Protein AF-0000000068874078 (afdb_homodimer)

Secondary structure (DSSP, 8-state):
-HHHHHHHHHHHHHHHHHHHHHHHHHHHHHHHHHHHHHHHHHHHHHHHTTSTTHHHHHHHTS-HHHHTT--HHHHHHHHHHEEEEEEE-TTGGGT--TT-EEEEEEE-S-SSB--SEEEEEEEEEE-TTS-EEEEE------BSSGGG-TTTTHHHHHHHHHHHHHHHTSPPPTTSTTHHHHHHHHHHH-GGG--GGGGGG---S---HHHHHHHHHHHHHHHHHHHTT-------GGGGGHHHHTTTT-S-TTHHHHHHHIIIIITTTHHHHHHHHHHHHHHHHHHHHHHHHHHHHHHHHHSSS--------/-HHHHHHHHHHHHHHHHHHHHHHHHHHHHHHHHHHHHHHHHHHHHHHHTTSTTHHHHHHHTS-HHHHTT--HHHHHHHHHHEEEEEEE-TTGGGT--TT-EEEEEEE-S-SSB--SEEEEEEEEEE-TTS-EEEEE------BSSGGG-TTTTHHHHHHHHHHHHHHHTSPPPTTSTTHHHHHHHHHHH-GGG--GGGGGG---S---HHHHHHHHHHHHHHHHHHHTT-------GGGGGHHHHHTTT-S-TTHHHHHHHIIIIITTTHHHHHHHHHHHHHHHHHHHHHHHHHHHHHHHHSSSS--------

InterPro domains:
  IPR002164 Nucleosome assembly protein [PF00956] (32-275)
  IPR002164 Nucleosome assembly protein [PTHR11875] (14-293)
  IPR037231 NAP-like superfamily [SSF143113] (13-296)

Structure (mmCIF, N/CA/C/O backbone):
data_AF-0000000068874078-model_v1
#
loop_
_entity.id
_entity.type
_entity.pdbx_description
1 polymer 'NAP family protein'
#
loop_
_atom_site.group_PDB
_atom_site.id
_atom_site.type_symbol
_atom_site.label_atom_id
_atom_site.label_alt_id
_atom_site.label_comp_id
_atom_site.label_asym_id
_atom_site.label_entity_id
_atom_site.label_seq_id
_atom_site.pdbx_PDB_ins_code
_atom_site.Cartn_x
_atom_site.Cartn_y
_atom_site.Cartn_z
_atom_site.occupancy
_atom_site.B_iso_or_equiv
_atom_site.auth_seq_id
_atom_site.auth_comp_id
_atom_site.auth_asym_id
_atom_site.auth_atom_id
_atom_site.pdbx_PDB_model_num
ATOM 1 N N . MET A 1 1 ? -37.719 -9.742 -9.195 1 37.34 1 MET A N 1
ATOM 2 C CA . MET A 1 1 ? -37.094 -8.438 -9.367 1 37.34 1 MET A CA 1
ATOM 3 C C . MET A 1 1 ? -36.969 -7.719 -8.031 1 37.34 1 MET A C 1
ATOM 5 O O . MET A 1 1 ? -35.875 -7.219 -7.703 1 37.34 1 MET A O 1
ATOM 9 N N . ALA A 1 2 ? -38.125 -7.551 -7.477 1 42.44 2 ALA A N 1
ATOM 10 C CA . ALA A 1 2 ? -38.156 -6.973 -6.137 1 42.44 2 ALA A CA 1
ATOM 11 C C . ALA A 1 2 ? -37.406 -7.855 -5.137 1 42.44 2 ALA A C 1
ATOM 13 O O . ALA A 1 2 ? -36.656 -7.355 -4.301 1 42.44 2 ALA A O 1
ATOM 14 N N . ASP A 1 3 ? -37.562 -9.078 -5.25 1 43.66 3 ASP A N 1
ATOM 15 C CA . ASP A 1 3 ? -36.906 -10.078 -4.387 1 43.66 3 ASP A CA 1
ATOM 16 C C . ASP A 1 3 ? -35.406 -10.086 -4.578 1 43.66 3 ASP A C 1
ATOM 18 O O . ASP A 1 3 ? -34.656 -10.273 -3.617 1 43.66 3 ASP A O 1
ATOM 22 N N . ASP A 1 4 ? -34.906 -9.852 -5.844 1 48.5 4 ASP A N 1
ATOM 23 C CA . ASP A 1 4 ? -33.5 -9.789 -6.156 1 48.5 4 ASP A CA 1
ATOM 24 C C . ASP A 1 4 ? -32.844 -8.562 -5.527 1 48.5 4 ASP A C 1
ATOM 26 O O . ASP A 1 4 ? -31.703 -8.633 -5.035 1 48.5 4 ASP A O 1
ATOM 30 N N . LYS A 1 5 ? -33.594 -7.531 -5.508 1 49.28 5 LYS A N 1
ATOM 31 C CA . LYS A 1 5 ? -33.125 -6.289 -4.902 1 49.28 5 LYS A CA 1
ATOM 32 C C . LYS A 1 5 ? -33.031 -6.422 -3.387 1 49.28 5 LYS A C 1
ATOM 34 O O . LYS A 1 5 ? -32.094 -5.895 -2.771 1 49.28 5 LYS A O 1
ATOM 39 N N . MET A 1 6 ? -34.094 -7.043 -2.91 1 50.94 6 MET A N 1
ATOM 40 C CA . MET A 1 6 ? -34.094 -7.234 -1.463 1 50.94 6 MET A CA 1
ATOM 41 C C . MET A 1 6 ? -32.938 -8.148 -1.026 1 50.94 6 MET A C 1
ATOM 43 O O . MET A 1 6 ? -32.281 -7.891 -0.016 1 50.94 6 MET A O 1
ATOM 47 N N . GLU A 1 7 ? -32.719 -9.258 -1.769 1 53.5 7 GLU A N 1
ATOM 48 C CA . GLU A 1 7 ? -31.641 -10.188 -1.462 1 53.5 7 GLU A CA 1
ATOM 49 C C . GLU A 1 7 ? -30.281 -9.516 -1.624 1 53.5 7 GLU A C 1
ATOM 51 O O . GLU A 1 7 ? -29.375 -9.742 -0.816 1 53.5 7 GLU A O 1
ATOM 56 N N . PHE A 1 8 ? -30.297 -8.672 -2.531 1 60.31 8 PHE A N 1
ATOM 57 C CA . PHE A 1 8 ? -29.078 -7.918 -2.742 1 60.31 8 PHE A CA 1
ATOM 58 C C . PHE A 1 8 ? -28.844 -6.918 -1.614 1 60.31 8 PHE A C 1
ATOM 60 O O . PHE A 1 8 ? -27.719 -6.723 -1.171 1 60.31 8 PHE A O 1
ATOM 67 N N . SER A 1 9 ? -29.953 -6.449 -1.131 1 62.31 9 SER A N 1
ATOM 68 C CA . SER A 1 9 ? -29.859 -5.484 -0.041 1 62.31 9 SER A CA 1
ATOM 69 C C . SER A 1 9 ? -29.328 -6.141 1.23 1 62.31 9 SER A C 1
ATOM 71 O O . SER A 1 9 ? -28.484 -5.57 1.922 1 62.31 9 SER A O 1
ATOM 73 N N . VAL A 1 10 ? -29.828 -7.367 1.482 1 60 10 VAL A N 1
ATOM 74 C CA . VAL A 1 10 ? -29.406 -8.109 2.672 1 60 10 VAL A CA 1
ATOM 75 C C . VAL A 1 10 ? -27.938 -8.469 2.568 1 60 10 VAL A C 1
ATOM 77 O O . VAL A 1 10 ? -27.188 -8.328 3.535 1 60 10 VAL A O 1
ATOM 80 N N . SER A 1 11 ? -27.562 -8.773 1.418 1 76.31 11 SER A N 1
ATOM 81 C CA . SER A 1 11 ? -26.172 -9.141 1.201 1 76.31 11 SER A CA 1
ATOM 82 C C . SER A 1 11 ? -25.25 -7.934 1.35 1 76.31 11 SER A C 1
ATOM 84 O O . SER A 1 11 ? -24.172 -8.039 1.923 1 76.31 11 SER A O 1
ATOM 86 N N . TYR A 1 12 ? -25.844 -6.824 1.118 1 79.69 12 TYR A N 1
ATOM 87 C CA . TYR A 1 12 ? -25.031 -5.613 1.201 1 79.69 12 TYR A CA 1
ATOM 88 C C . TYR A 1 12 ? -24.797 -5.211 2.652 1 79.69 12 TYR A C 1
ATOM 90 O O . TYR A 1 12 ? -23.688 -4.828 3.027 1 79.69 12 TYR A O 1
ATOM 98 N N . SER A 1 13 ? -25.828 -5.398 3.404 1 81.75 13 SER A N 1
ATOM 99 C CA . SER A 1 13 ? -25.703 -5.07 4.82 1 81.75 13 SER A CA 1
ATOM 100 C C . SER A 1 13 ? -24.703 -5.988 5.516 1 81.75 13 SER A C 1
ATOM 102 O O . SER A 1 13 ? -23.938 -5.543 6.363 1 81.75 13 SER A O 1
ATOM 104 N N . LYS A 1 14 ? -24.766 -7.227 5.141 1 86.12 14 LYS A N 1
ATOM 105 C CA . LYS A 1 14 ? -23.828 -8.188 5.707 1 86.12 14 LYS A CA 1
ATOM 106 C C . LYS A 1 14 ? -22.391 -7.863 5.297 1 86.12 14 LYS A C 1
ATOM 108 O O . LYS A 1 14 ? -21.469 -7.992 6.102 1 86.12 14 LYS A O 1
ATOM 113 N N . LEU A 1 15 ? -22.25 -7.422 4.086 1 90.19 15 LEU A N 1
ATOM 114 C CA . LEU A 1 15 ? -20.938 -7.066 3.582 1 90.19 15 LEU A CA 1
ATOM 115 C C . LEU A 1 15 ? -20.391 -5.832 4.297 1 90.19 15 LEU A C 1
ATOM 117 O O . LEU A 1 15 ? -19.203 -5.754 4.598 1 90.19 15 LEU A O 1
ATOM 121 N N . GLN A 1 16 ? -21.234 -4.918 4.586 1 86.38 16 GLN A N 1
ATOM 122 C CA . GLN A 1 16 ? -20.812 -3.717 5.305 1 86.38 16 GLN A CA 1
ATOM 123 C C . GLN A 1 16 ? -20.344 -4.059 6.715 1 86.38 16 GLN A C 1
ATOM 125 O O . GLN A 1 16 ? -19.359 -3.494 7.195 1 86.38 16 GLN A O 1
ATOM 130 N N . GLU A 1 17 ? -21.094 -4.941 7.297 1 89.38 17 GLU A N 1
ATOM 131 C CA . GLU A 1 17 ? -20.703 -5.371 8.633 1 89.38 17 GLU A CA 1
ATOM 132 C C . GLU A 1 17 ? -19.344 -6.062 8.617 1 89.38 17 GLU A C 1
ATOM 134 O O . GLU A 1 17 ? -18.516 -5.828 9.492 1 89.38 17 GLU A O 1
ATOM 139 N N . LEU A 1 18 ? -19.188 -6.941 7.68 1 93.69 18 LEU A N 1
ATOM 140 C CA . LEU A 1 18 ? -17.906 -7.625 7.535 1 93.69 18 LEU A CA 1
ATOM 141 C C . LEU A 1 18 ? -16.781 -6.629 7.273 1 93.69 18 LEU A C 1
ATOM 143 O O . LEU A 1 18 ? -15.68 -6.77 7.812 1 93.69 18 LEU A O 1
ATOM 147 N N . GLU A 1 19 ? -17.078 -5.617 6.445 1 93.56 19 GLU A N 1
ATOM 148 C CA . GLU A 1 19 ? -16.094 -4.578 6.164 1 93.56 19 GLU A CA 1
ATOM 149 C C . GLU A 1 19 ? -15.695 -3.84 7.438 1 93.56 19 GLU A C 1
ATOM 151 O O . GLU A 1 19 ? -14.516 -3.533 7.645 1 93.56 19 GLU A O 1
ATOM 156 N N . ASP A 1 20 ? -16.641 -3.584 8.266 1 93 20 ASP A N 1
ATOM 157 C CA . ASP A 1 20 ? -16.359 -2.947 9.555 1 93 20 ASP A CA 1
ATOM 158 C C . ASP A 1 20 ? -15.438 -3.816 10.406 1 93 20 ASP A C 1
ATOM 160 O O . ASP A 1 20 ? -14.516 -3.307 11.047 1 93 20 ASP A O 1
ATOM 164 N N . ASP A 1 21 ? -15.719 -5.094 10.453 1 96.19 21 ASP A N 1
ATOM 165 C CA . ASP A 1 21 ? -14.891 -6.012 11.227 1 96.19 21 ASP A CA 1
ATOM 166 C C . ASP A 1 21 ? -13.469 -6.066 10.68 1 96.19 21 ASP A C 1
ATOM 168 O O . ASP A 1 21 ? -12.5 -6.125 11.445 1 96.19 21 ASP A O 1
ATOM 172 N N . PHE A 1 22 ? -13.32 -6.059 9.359 1 97.12 22 PHE A N 1
ATOM 173 C CA . PHE A 1 22 ? -12 -6.027 8.75 1 97.12 22 PHE A CA 1
ATOM 174 C C . PHE A 1 22 ? -11.273 -4.734 9.094 1 97.12 22 PHE A C 1
ATOM 176 O O . PHE A 1 22 ? -10.055 -4.738 9.32 1 97.12 22 PHE A O 1
ATOM 183 N N . GLU A 1 23 ? -11.977 -3.654 9.102 1 95.38 23 GLU A N 1
ATOM 184 C CA . GLU A 1 23 ? -11.375 -2.379 9.484 1 95.38 23 GLU A CA 1
ATOM 185 C C . GLU A 1 23 ? -10.867 -2.422 10.922 1 95.38 23 GLU A C 1
ATOM 187 O O . GLU A 1 23 ? -9.805 -1.867 11.227 1 95.38 23 GLU A O 1
ATOM 192 N N . ASP A 1 24 ? -11.633 -3.092 11.805 1 96.5 24 ASP A N 1
ATOM 193 C CA . ASP A 1 24 ? -11.188 -3.258 13.188 1 96.5 24 ASP A CA 1
ATOM 194 C C . ASP A 1 24 ? -9.859 -4.02 13.242 1 96.5 24 ASP A C 1
ATOM 196 O O . ASP A 1 24 ? -8.992 -3.697 14.055 1 96.5 24 ASP A O 1
ATOM 200 N N . VAL A 1 25 ? -9.742 -5.031 12.422 1 97.75 25 VAL A N 1
ATOM 201 C CA . VAL A 1 25 ? -8.492 -5.793 12.352 1 97.75 25 VAL A CA 1
ATOM 202 C C . VAL A 1 25 ? -7.355 -4.883 11.898 1 97.75 25 VAL A C 1
ATOM 204 O O . VAL A 1 25 ? -6.262 -4.922 12.461 1 97.75 25 VAL A O 1
ATOM 207 N N . GLU A 1 26 ? -7.617 -4.035 10.859 1 97 26 GLU A N 1
ATOM 208 C CA . GLU A 1 26 ? -6.598 -3.115 10.359 1 97 26 GLU A CA 1
ATOM 209 C C . GLU A 1 26 ? -6.152 -2.145 11.453 1 97 26 GLU A C 1
ATOM 211 O O . GLU A 1 26 ? -4.961 -1.843 11.57 1 97 26 GLU A O 1
ATOM 216 N N . VAL A 1 27 ? -7.082 -1.644 12.203 1 97.12 27 VAL A N 1
ATOM 217 C CA . VAL A 1 27 ? -6.781 -0.723 13.297 1 97.12 27 VAL A CA 1
ATOM 218 C C . VAL A 1 27 ? -5.934 -1.432 14.352 1 97.12 27 VAL A C 1
ATOM 220 O O . VAL A 1 27 ? -4.949 -0.875 14.844 1 97.12 27 VAL A O 1
ATOM 223 N N . GLU A 1 28 ? -6.281 -2.643 14.664 1 97.81 28 GLU A N 1
ATOM 224 C CA . GLU A 1 28 ? -5.508 -3.43 15.617 1 97.81 28 GLU A CA 1
ATOM 225 C C . GLU A 1 28 ? -4.094 -3.688 15.102 1 97.81 28 GLU A C 1
ATOM 227 O O . GLU A 1 28 ? -3.131 -3.643 15.875 1 97.81 28 GLU A O 1
ATOM 232 N N . LEU A 1 29 ? -3.938 -3.945 13.844 1 97.69 29 LEU A N 1
ATOM 233 C CA . LEU A 1 29 ? -2.623 -4.176 13.258 1 97.69 29 LEU A CA 1
ATOM 234 C C . LEU A 1 29 ? -1.766 -2.918 13.328 1 97.69 29 LEU A C 1
ATOM 236 O O . LEU A 1 29 ? -0.55 -3 13.523 1 97.69 29 LEU A O 1
ATOM 240 N N . LEU A 1 30 ? -2.408 -1.766 13.18 1 97.31 30 LEU A N 1
ATOM 241 C CA . LEU A 1 30 ? -1.679 -0.509 13.32 1 97.31 30 LEU A CA 1
ATOM 242 C C . LEU A 1 30 ? -1.15 -0.338 14.734 1 97.31 30 LEU A C 1
ATOM 244 O O . LEU A 1 30 ? -0.022 0.119 14.93 1 97.31 30 LEU A O 1
ATOM 248 N N . ARG A 1 31 ? -1.946 -0.726 15.695 1 97.75 31 ARG A N 1
ATOM 249 C CA . ARG A 1 31 ? -1.532 -0.678 17.094 1 97.75 31 ARG A CA 1
ATOM 250 C C . ARG A 1 31 ? -0.348 -1.605 17.344 1 97.75 31 ARG A C 1
ATOM 252 O O . ARG A 1 31 ? 0.619 -1.221 18 1 97.75 31 ARG A O 1
ATOM 259 N N . GLN A 1 32 ? -0.415 -2.775 16.797 1 97.62 32 GLN A N 1
ATOM 260 C CA . GLN A 1 32 ? 0.657 -3.75 16.969 1 97.62 32 GLN A CA 1
ATOM 261 C C . GLN A 1 32 ? 1.933 -3.293 16.266 1 97.62 32 GLN A C 1
ATOM 263 O O . GLN A 1 32 ? 3.033 -3.461 16.797 1 97.62 32 GLN A O 1
ATOM 268 N N . GLN A 1 33 ? 1.782 -2.736 15.094 1 98 33 GLN A N 1
ATOM 269 C CA . GLN A 1 33 ? 2.938 -2.23 14.359 1 98 33 GLN A CA 1
ATOM 270 C C . GLN A 1 33 ? 3.66 -1.146 15.156 1 98 33 GLN A C 1
ATOM 272 O O . GLN A 1 33 ? 4.891 -1.145 15.234 1 98 33 GLN A O 1
ATOM 277 N N . ALA A 1 34 ? 2.848 -0.24 15.672 1 97.19 34 ALA A N 1
ATOM 278 C CA . ALA A 1 34 ? 3.426 0.839 16.469 1 97.19 34 ALA A CA 1
ATOM 279 C C . ALA A 1 34 ? 4.203 0.285 17.656 1 97.19 34 ALA A C 1
ATOM 281 O O . ALA A 1 34 ? 5.316 0.734 17.938 1 97.19 34 ALA A O 1
ATOM 282 N N . LYS A 1 35 ? 3.674 -0.681 18.266 1 97.06 35 LYS A N 1
ATOM 283 C CA . LYS A 1 35 ? 4.297 -1.284 19.438 1 97.06 35 LYS A CA 1
ATOM 284 C C . LYS A 1 35 ? 5.562 -2.049 19.062 1 97.06 35 LYS A C 1
ATOM 286 O O . LYS A 1 35 ? 6.617 -1.856 19.672 1 97.06 35 LYS A O 1
ATOM 291 N N . LEU A 1 36 ? 5.496 -2.869 18.031 1 97.75 36 LEU A N 1
ATOM 292 C CA . LEU A 1 36 ? 6.598 -3.738 17.625 1 97.75 36 LEU A CA 1
ATOM 293 C C . LEU A 1 36 ? 7.746 -2.922 17.031 1 97.75 36 LEU A C 1
ATOM 295 O O . LEU A 1 36 ? 8.898 -3.348 17.078 1 97.75 36 LEU A O 1
ATOM 299 N N . SER A 1 37 ? 7.461 -1.705 16.531 1 98 37 SER A N 1
ATOM 300 C CA . SER A 1 37 ? 8.477 -0.94 15.805 1 98 37 SER A CA 1
ATOM 301 C C . SER A 1 37 ? 9.031 0.187 16.672 1 98 37 SER A C 1
ATOM 303 O O . SER A 1 37 ? 9.969 0.88 16.266 1 98 37 SER A O 1
ATOM 305 N N . ALA A 1 38 ? 8.508 0.405 17.859 1 97.06 38 ALA A N 1
ATOM 306 C CA . ALA A 1 38 ? 8.828 1.564 18.688 1 97.06 38 ALA A CA 1
ATOM 307 C C . ALA A 1 38 ? 10.328 1.674 18.922 1 97.06 38 ALA A C 1
ATOM 309 O O . ALA A 1 38 ? 10.93 2.717 18.641 1 97.06 38 ALA A O 1
ATOM 310 N N . LYS A 1 39 ? 10.969 0.623 19.375 1 97.69 39 LYS A N 1
ATOM 311 C CA . LYS A 1 39 ? 12.398 0.64 19.672 1 97.69 39 LYS A CA 1
ATOM 312 C C . LYS A 1 39 ? 13.219 0.762 18.391 1 97.69 39 LYS A C 1
ATOM 314 O O . LYS A 1 39 ? 14.297 1.37 18.391 1 97.69 39 LYS A O 1
ATOM 319 N N . LEU A 1 40 ? 12.75 0.164 17.297 1 97.81 40 LEU A N 1
ATOM 320 C CA . LEU A 1 40 ? 13.445 0.233 16.016 1 97.81 40 LEU A CA 1
ATOM 321 C C . LEU A 1 40 ? 13.453 1.659 15.484 1 97.81 40 LEU A C 1
ATOM 323 O O . LEU A 1 40 ? 14.453 2.107 14.914 1 97.81 40 LEU A O 1
ATOM 327 N N . TYR A 1 41 ? 12.336 2.373 15.648 1 97.5 41 TYR A N 1
ATOM 328 C CA . TYR A 1 41 ? 12.273 3.756 15.195 1 97.5 41 TYR A CA 1
ATOM 329 C C . TYR A 1 41 ? 13.242 4.633 15.984 1 97.5 41 TYR A C 1
ATOM 331 O O . TYR A 1 41 ? 13.828 5.57 15.43 1 97.5 41 TYR A O 1
ATOM 339 N N . GLU A 1 42 ? 13.414 4.355 17.281 1 96.69 42 GLU A N 1
ATOM 340 C CA . GLU A 1 42 ? 14.398 5.07 18.078 1 96.69 42 GLU A CA 1
ATOM 341 C C . GLU A 1 42 ? 15.812 4.836 17.547 1 96.69 42 GLU A C 1
ATOM 343 O O . GLU A 1 42 ? 16.594 5.781 17.406 1 96.69 42 GLU A O 1
ATOM 348 N N . LYS A 1 43 ? 16.125 3.602 17.25 1 95.38 43 LYS A N 1
ATOM 349 C CA . LYS A 1 43 ? 17.438 3.258 16.703 1 95.38 43 LYS A CA 1
ATOM 350 C C . LYS A 1 43 ? 17.641 3.908 15.336 1 95.38 43 LYS A C 1
ATOM 352 O O . LYS A 1 43 ? 18.734 4.387 15.023 1 95.38 43 LYS A O 1
ATOM 357 N N . ARG A 1 44 ? 16.594 3.889 14.547 1 96.81 44 ARG A N 1
ATOM 358 C CA . ARG A 1 44 ? 16.672 4.496 13.227 1 96.81 44 ARG A CA 1
ATOM 359 C C . ARG A 1 44 ? 17 5.984 13.32 1 96.81 44 ARG A C 1
ATOM 361 O O . ARG A 1 44 ? 17.859 6.484 12.602 1 96.81 44 ARG A O 1
ATOM 368 N N . ALA A 1 45 ? 16.281 6.641 14.188 1 94.88 45 ALA A N 1
ATOM 369 C CA . ALA A 1 45 ? 16.484 8.078 14.359 1 94.88 45 ALA A CA 1
ATOM 370 C C . ALA A 1 45 ? 17.938 8.375 14.719 1 94.88 45 ALA A C 1
ATOM 372 O O . ALA A 1 45 ? 18.547 9.312 14.18 1 94.88 45 ALA A O 1
ATOM 373 N N . ALA A 1 46 ? 18.5 7.598 15.586 1 93.31 46 ALA A N 1
ATOM 374 C CA . ALA A 1 46 ? 19.891 7.781 16 1 93.31 46 ALA A CA 1
ATOM 375 C C . ALA A 1 46 ? 20.859 7.516 14.844 1 93.31 46 ALA A C 1
ATOM 377 O O . ALA A 1 46 ? 21.828 8.25 14.664 1 93.31 46 ALA A O 1
ATOM 378 N N . THR A 1 47 ? 20.594 6.516 14.047 1 92.69 47 THR A N 1
ATOM 379 C CA . THR A 1 47 ? 21.453 6.113 12.945 1 92.69 47 THR A CA 1
ATOM 380 C C . THR A 1 47 ? 21.422 7.137 11.82 1 92.69 47 THR A C 1
ATOM 382 O O . THR A 1 47 ? 22.453 7.492 11.258 1 92.69 47 THR A O 1
ATOM 385 N N . ILE A 1 48 ? 20.266 7.633 11.508 1 93.62 48 ILE A N 1
ATOM 386 C CA . ILE A 1 48 ? 20.125 8.469 10.32 1 93.62 48 ILE A CA 1
ATOM 387 C C . ILE A 1 48 ? 20.594 9.891 10.641 1 93.62 48 ILE A C 1
ATOM 389 O O . ILE A 1 48 ? 20.812 10.695 9.734 1 93.62 48 ILE A O 1
ATOM 393 N N . ALA A 1 49 ? 20.656 10.234 11.875 1 88.25 49 ALA A N 1
ATOM 394 C CA . ALA A 1 49 ? 21.141 11.555 12.289 1 88.25 49 ALA A CA 1
ATOM 395 C C . ALA A 1 49 ? 22.531 11.836 11.734 1 88.25 49 ALA A C 1
ATOM 397 O O . ALA A 1 49 ? 22.891 12.992 11.484 1 88.25 49 ALA A O 1
ATOM 398 N N . ASP A 1 50 ? 23.219 10.82 11.422 1 85 50 ASP A N 1
ATOM 399 C CA . ASP A 1 50 ? 24.609 10.953 10.961 1 85 50 ASP A CA 1
ATOM 400 C C . ASP A 1 50 ? 24.688 10.852 9.445 1 85 50 ASP A C 1
ATOM 402 O O . ASP A 1 50 ? 25.781 10.867 8.875 1 85 50 ASP A O 1
ATOM 406 N N . ILE A 1 51 ? 23.578 10.695 8.828 1 90 51 ILE A N 1
ATOM 407 C CA . ILE A 1 51 ? 23.578 10.508 7.379 1 90 51 ILE A CA 1
ATOM 408 C C . ILE A 1 51 ? 23.062 11.781 6.703 1 90 51 ILE A C 1
ATOM 410 O O . ILE A 1 51 ? 21.859 12.078 6.754 1 90 51 ILE A O 1
ATOM 414 N N . PRO A 1 52 ? 24 12.398 6.07 1 88.31 52 PRO A N 1
ATOM 415 C CA . PRO A 1 52 ? 23.562 13.609 5.383 1 88.31 52 PRO A CA 1
ATOM 416 C C . PRO A 1 52 ? 22.547 13.336 4.285 1 88.31 52 PRO A C 1
ATOM 418 O O . PRO A 1 52 ? 22.625 12.305 3.611 1 88.31 52 PRO A O 1
ATOM 421 N N . ASN A 1 53 ? 21.578 14.156 4.09 1 90.44 53 ASN A N 1
ATOM 422 C CA . ASN A 1 53 ? 20.578 14.148 3.029 1 90.44 53 ASN A CA 1
ATOM 423 C C . ASN A 1 53 ? 19.781 12.844 3.023 1 90.44 53 ASN A C 1
ATOM 425 O O . ASN A 1 53 ? 19.375 12.367 1.964 1 90.44 53 ASN A O 1
ATOM 429 N N . PHE A 1 54 ? 19.609 12.195 4.133 1 94.5 54 PHE A N 1
ATOM 430 C CA . PHE A 1 54 ? 18.844 10.961 4.227 1 94.5 54 PHE A CA 1
ATOM 431 C C . PHE A 1 54 ? 17.422 11.172 3.725 1 94.5 54 PHE A C 1
ATOM 433 O O . PHE A 1 54 ? 16.969 10.492 2.799 1 94.5 54 PHE A O 1
ATOM 440 N N . TRP A 1 55 ? 16.734 12.109 4.227 1 95.88 55 TRP A N 1
ATOM 441 C CA . TRP A 1 55 ? 15.305 12.266 3.986 1 95.88 55 TRP A CA 1
ATOM 442 C C . TRP A 1 55 ? 15.047 12.797 2.58 1 95.88 55 TRP A C 1
ATOM 444 O O . TRP A 1 55 ? 14.109 12.352 1.91 1 95.88 55 TRP A O 1
ATOM 454 N N . PRO A 1 56 ? 15.867 13.734 2.1 1 93.75 56 PRO A N 1
ATOM 455 C CA . PRO A 1 56 ? 15.688 14.117 0.698 1 93.75 56 PRO A CA 1
ATOM 456 C C . PRO A 1 56 ? 15.781 12.938 -0.259 1 93.75 56 PRO A C 1
ATOM 458 O O . PRO A 1 56 ? 14.992 12.828 -1.196 1 93.75 56 PRO A O 1
ATOM 461 N N . LEU A 1 57 ? 16.688 12.047 -0.005 1 92.81 57 LEU A N 1
ATOM 462 C CA . LEU A 1 57 ? 16.859 10.875 -0.853 1 92.81 57 LEU A CA 1
ATOM 463 C C . LEU A 1 57 ? 15.656 9.938 -0.726 1 92.81 57 LEU A C 1
ATOM 465 O O . LEU A 1 57 ? 15.211 9.352 -1.716 1 92.81 57 LEU A O 1
ATOM 469 N N . VAL A 1 58 ? 15.164 9.852 0.462 1 94.75 58 VAL A N 1
ATOM 470 C CA . VAL A 1 58 ? 13.969 9.047 0.696 1 94.75 58 VAL A CA 1
ATOM 471 C C . VAL A 1 58 ? 12.797 9.625 -0.096 1 94.75 58 VAL A C 1
ATOM 473 O O . VAL A 1 58 ? 12.102 8.891 -0.801 1 94.75 58 VAL A O 1
ATOM 476 N N . LEU A 1 59 ? 12.594 10.898 -0.063 1 92.56 59 LEU A N 1
ATOM 477 C CA . LEU A 1 59 ? 11.469 11.547 -0.718 1 92.56 59 LEU A CA 1
ATOM 478 C C . LEU A 1 59 ? 11.586 11.445 -2.234 1 92.56 59 LEU A C 1
ATOM 480 O O . LEU A 1 59 ? 10.578 11.352 -2.936 1 92.56 59 LEU A O 1
ATOM 484 N N . GLU A 1 60 ? 12.797 11.438 -2.66 1 89.62 60 GLU A N 1
ATOM 485 C CA . GLU A 1 60 ? 13.023 11.32 -4.098 1 89.62 60 GLU A CA 1
ATOM 486 C C . GLU A 1 60 ? 12.578 9.953 -4.613 1 89.62 60 GLU A C 1
ATOM 488 O O . GLU A 1 60 ? 12.203 9.812 -5.777 1 89.62 60 GLU A O 1
ATOM 493 N N . GLN A 1 61 ? 12.641 8.961 -3.736 1 89.5 61 GLN A N 1
ATOM 494 C CA . GLN A 1 61 ? 12.281 7.602 -4.121 1 89.5 61 GLN A CA 1
ATOM 495 C C . GLN A 1 61 ? 10.828 7.297 -3.756 1 89.5 61 GLN A C 1
ATOM 497 O O . GLN A 1 61 ? 10.344 6.188 -3.99 1 89.5 61 GLN A O 1
ATOM 502 N N . SER A 1 62 ? 10.25 8.297 -3.248 1 85.12 62 SER A N 1
ATOM 503 C CA . SER A 1 62 ? 8.883 8.094 -2.781 1 85.12 62 SER A CA 1
ATOM 504 C C . SER A 1 62 ? 7.945 7.758 -3.938 1 85.12 62 SER A C 1
ATOM 506 O O . SER A 1 62 ? 8.195 8.148 -5.078 1 85.12 62 SER A O 1
ATOM 508 N N . PRO A 1 63 ? 6.824 7.07 -3.652 1 84.31 63 PRO A N 1
ATOM 509 C CA . PRO A 1 63 ? 5.859 6.703 -4.691 1 84.31 63 PRO A CA 1
ATOM 510 C C . PRO A 1 63 ? 5.285 7.914 -5.422 1 84.31 63 PRO A C 1
ATOM 512 O O . PRO A 1 63 ? 5.316 9.031 -4.895 1 84.31 63 PRO A O 1
ATOM 515 N N . PRO A 1 64 ? 4.754 7.66 -6.559 1 83.75 64 PRO A N 1
ATOM 516 C CA . PRO A 1 64 ? 4.188 8.742 -7.371 1 83.75 64 PRO A CA 1
ATOM 517 C C . PRO A 1 64 ? 3.072 9.5 -6.648 1 83.75 64 PRO A C 1
ATOM 519 O O . PRO A 1 64 ? 2.865 10.688 -6.902 1 83.75 64 PRO A O 1
ATOM 522 N N . ASP A 1 65 ? 2.453 8.812 -5.797 1 83 65 ASP A N 1
ATOM 523 C CA . ASP A 1 65 ? 1.347 9.414 -5.055 1 83 65 ASP A CA 1
ATOM 524 C C . ASP A 1 65 ? 1.826 10.578 -4.195 1 83 65 ASP A C 1
ATOM 526 O O . ASP A 1 65 ? 1.033 11.445 -3.818 1 83 65 ASP A O 1
ATOM 530 N N . ILE A 1 66 ? 3.043 10.648 -3.861 1 87.81 66 ILE A N 1
ATOM 531 C CA . ILE A 1 66 ? 3.611 11.742 -3.082 1 87.81 66 ILE A CA 1
ATOM 532 C C . ILE A 1 66 ? 4.234 12.773 -4.02 1 87.81 66 ILE A C 1
ATOM 534 O O . ILE A 1 66 ? 4.039 13.977 -3.844 1 87.81 66 ILE A O 1
ATOM 538 N N . ASP A 1 67 ? 4.82 12.242 -5.023 1 86.62 67 ASP A N 1
ATOM 539 C CA . ASP A 1 67 ? 5.559 13.086 -5.961 1 86.62 67 ASP A CA 1
ATOM 540 C C . ASP A 1 67 ? 4.621 14.039 -6.699 1 86.62 67 ASP A C 1
ATOM 542 O O . ASP A 1 67 ? 5.02 15.148 -7.062 1 86.62 67 ASP A O 1
ATOM 546 N N . GLU A 1 68 ? 3.447 13.641 -6.875 1 88.88 68 GLU A N 1
ATOM 547 C CA . GLU A 1 68 ? 2.486 14.43 -7.641 1 88.88 68 GLU A CA 1
ATOM 548 C C . GLU A 1 68 ? 2.158 15.742 -6.926 1 88.88 68 GLU A C 1
ATOM 550 O O . GLU A 1 68 ? 1.689 16.703 -7.555 1 88.88 68 GLU A O 1
ATOM 555 N N . TYR A 1 69 ? 2.486 15.828 -5.684 1 91.56 69 TYR A N 1
ATOM 556 C CA . TYR A 1 69 ? 2.146 17 -4.887 1 91.56 69 TYR A CA 1
ATOM 557 C C . TYR A 1 69 ? 3.316 17.984 -4.824 1 91.56 69 TYR A C 1
ATOM 559 O O . TYR A 1 69 ? 3.178 19.094 -4.32 1 91.56 69 TYR A O 1
ATOM 567 N N . ILE A 1 70 ? 4.43 17.594 -5.332 1 93.25 70 ILE A N 1
ATOM 568 C CA . ILE A 1 70 ? 5.652 18.359 -5.105 1 93.25 70 ILE A CA 1
ATOM 569 C C . ILE A 1 70 ? 5.996 19.156 -6.363 1 93.25 70 ILE A C 1
ATOM 571 O O . ILE A 1 70 ? 6.367 18.594 -7.387 1 93.25 70 ILE A O 1
ATOM 575 N N . GLN A 1 71 ? 5.918 20.453 -6.246 1 92.56 71 GLN A N 1
ATOM 576 C CA . GLN A 1 71 ? 6.348 21.359 -7.316 1 92.56 71 GLN A CA 1
ATOM 577 C C . GLN A 1 71 ? 7.867 21.484 -7.348 1 92.56 71 GLN A C 1
ATOM 579 O O . GLN A 1 71 ? 8.539 21.188 -6.359 1 92.56 71 GLN A O 1
ATOM 584 N N . PRO A 1 72 ? 8.391 21.938 -8.461 1 91.81 72 PRO A N 1
ATOM 585 C CA . PRO A 1 72 ? 9.844 22.078 -8.57 1 91.81 72 PRO A CA 1
ATOM 586 C C . PRO A 1 72 ? 10.438 22.984 -7.484 1 91.81 72 PRO A C 1
ATOM 588 O O . PRO A 1 72 ? 11.5 22.672 -6.941 1 91.81 72 PRO A O 1
ATOM 591 N N . THR A 1 73 ? 9.789 24.031 -7.18 1 91.62 73 THR A N 1
ATOM 592 C CA . THR A 1 73 ? 10.281 24.938 -6.148 1 91.62 73 THR A CA 1
ATOM 593 C C . THR A 1 73 ? 10.25 24.266 -4.777 1 91.62 73 THR A C 1
ATOM 595 O O . THR A 1 73 ? 11.133 24.5 -3.949 1 91.62 73 THR A O 1
ATOM 598 N N . ASP A 1 74 ? 9.211 23.453 -4.527 1 95.25 74 ASP A N 1
ATOM 599 C CA . ASP A 1 74 ? 9.141 22.688 -3.283 1 95.25 74 ASP A CA 1
ATOM 600 C C . ASP A 1 74 ? 10.305 21.719 -3.17 1 95.25 74 ASP A C 1
ATOM 602 O O . ASP A 1 74 ? 10.875 21.547 -2.09 1 95.25 74 ASP A O 1
ATOM 606 N N . SER A 1 75 ? 10.555 21.109 -4.352 1 91.94 75 SER A N 1
ATOM 607 C CA . SER A 1 75 ? 11.633 20.125 -4.406 1 91.94 75 SER A CA 1
ATOM 608 C C . SER A 1 75 ? 12.969 20.734 -3.986 1 91.94 75 SER A C 1
ATOM 610 O O . SER A 1 75 ? 13.766 20.094 -3.299 1 91.94 75 SER A O 1
ATOM 612 N N . ALA A 1 76 ? 13.234 21.969 -4.352 1 92.56 76 ALA A N 1
ATOM 613 C CA . ALA A 1 76 ? 14.469 22.656 -3.984 1 92.56 76 ALA A CA 1
ATOM 614 C C . ALA A 1 76 ? 14.586 22.797 -2.471 1 92.56 76 ALA A C 1
ATOM 616 O O . ALA A 1 76 ? 15.664 22.594 -1.905 1 92.56 76 ALA A O 1
ATOM 617 N N . VAL A 1 77 ? 13.5 23.109 -1.832 1 95.62 77 VAL A N 1
ATOM 618 C CA . VAL A 1 77 ? 13.5 23.25 -0.38 1 95.62 77 VAL A CA 1
ATOM 619 C C . VAL A 1 77 ? 13.656 21.875 0.274 1 95.62 77 VAL A C 1
ATOM 621 O O . VAL A 1 77 ? 14.5 21.703 1.159 1 95.62 77 VAL A O 1
ATOM 624 N N . LEU A 1 78 ? 12.898 20.906 -0.199 1 95.06 78 LEU A N 1
ATOM 625 C CA . LEU A 1 78 ? 12.891 19.578 0.394 1 95.06 78 LEU A CA 1
ATOM 626 C C . LEU A 1 78 ? 14.227 18.875 0.181 1 95.06 78 LEU A C 1
ATOM 628 O O . LEU A 1 78 ? 14.766 18.25 1.102 1 95.06 78 LEU A O 1
ATOM 632 N N . LEU A 1 79 ? 14.836 19.016 -0.948 1 92.69 79 LEU A N 1
ATOM 633 C CA . LEU A 1 79 ? 16.078 18.344 -1.287 1 92.69 79 LEU A CA 1
ATOM 634 C C . LEU A 1 79 ? 17.25 18.953 -0.521 1 92.69 79 LEU A C 1
ATOM 636 O O . LEU A 1 79 ? 18.172 18.234 -0.122 1 92.69 79 LEU A O 1
ATOM 640 N N . ASN A 1 80 ? 17.141 20.25 -0.23 1 94.38 80 ASN A N 1
ATOM 641 C CA . ASN A 1 80 ? 18.312 20.922 0.304 1 94.38 80 ASN A CA 1
ATOM 642 C C . ASN A 1 80 ? 18.172 21.188 1.803 1 94.38 80 ASN A C 1
ATOM 644 O O . ASN A 1 80 ? 19.188 21.359 2.498 1 94.38 80 ASN A O 1
ATOM 648 N N . HIS A 1 81 ? 16.969 21.141 2.275 1 96.31 81 HIS A N 1
ATOM 649 C CA . HIS A 1 81 ? 16.844 21.688 3.625 1 96.31 81 HIS A CA 1
ATOM 650 C C . HIS A 1 81 ? 16.047 20.734 4.523 1 96.31 81 HIS A C 1
ATOM 652 O O . HIS A 1 81 ? 15.992 20.938 5.738 1 96.31 81 HIS A O 1
ATOM 658 N N . LEU A 1 82 ? 15.383 19.734 4.012 1 97.06 82 LEU A N 1
ATOM 659 C CA . LEU A 1 82 ? 14.695 18.766 4.855 1 97.06 82 LEU A CA 1
ATOM 660 C C . LEU A 1 82 ? 15.695 17.859 5.574 1 97.06 82 LEU A C 1
ATOM 662 O O . LEU A 1 82 ? 16.406 17.078 4.93 1 97.06 82 LEU A O 1
ATOM 666 N N . VAL A 1 83 ? 15.695 17.891 6.926 1 96 83 VAL A N 1
ATOM 667 C CA . VAL A 1 83 ? 16.703 17.125 7.66 1 96 83 VAL A CA 1
ATOM 668 C C . VAL A 1 83 ? 16.031 16.078 8.539 1 96 83 VAL A C 1
ATOM 670 O O . VAL A 1 83 ? 16.688 15.188 9.07 1 96 83 VAL A O 1
ATOM 673 N N . GLY A 1 84 ? 14.68 16.219 8.648 1 96.44 84 GLY A N 1
ATOM 674 C CA . GLY A 1 84 ? 13.977 15.258 9.484 1 96.44 84 GLY A CA 1
ATOM 675 C C . GLY A 1 84 ? 12.523 15.078 9.094 1 96.44 84 GLY A C 1
ATOM 676 O O . GLY A 1 84 ? 11.867 16.031 8.68 1 96.44 84 GLY A O 1
ATOM 677 N N . LEU A 1 85 ? 12.023 13.898 9.25 1 97.38 85 LEU A N 1
ATOM 678 C CA . LEU A 1 85 ? 10.617 13.531 9.141 1 97.38 85 LEU A CA 1
ATOM 679 C C . LEU A 1 85 ? 10.234 12.523 10.219 1 97.38 85 LEU A C 1
ATOM 681 O O . LEU A 1 85 ? 10.875 11.477 10.352 1 97.38 85 LEU A O 1
ATOM 685 N N . ASP A 1 86 ? 9.242 12.906 10.969 1 97.69 86 ASP A N 1
ATOM 686 C CA . ASP A 1 86 ? 8.836 12.047 12.078 1 97.69 86 ASP A CA 1
ATOM 687 C C . ASP A 1 86 ? 7.316 11.891 12.125 1 97.69 86 ASP A C 1
ATOM 689 O O . ASP A 1 86 ? 6.578 12.852 11.914 1 97.69 86 ASP A O 1
ATOM 693 N N . VAL A 1 87 ? 6.891 10.648 12.32 1 98.19 87 VAL A N 1
ATOM 694 C CA . VAL A 1 87 ? 5.473 10.344 12.477 1 98.19 87 VAL A CA 1
ATOM 695 C C . VAL A 1 87 ? 5.219 9.797 13.883 1 98.19 87 VAL A C 1
ATOM 697 O O . VAL A 1 87 ? 5.883 8.852 14.312 1 98.19 87 VAL A O 1
ATOM 700 N N . ASP A 1 88 ? 4.266 10.453 14.547 1 97.94 88 ASP A N 1
ATOM 701 C CA . ASP A 1 88 ? 3.9 10.047 15.898 1 97.94 88 ASP A CA 1
ATOM 702 C C . ASP A 1 88 ? 2.406 9.742 16 1 97.94 88 ASP A C 1
ATOM 704 O O . ASP A 1 88 ? 1.574 10.555 15.602 1 97.94 88 ASP A O 1
ATOM 708 N N . ARG A 1 89 ? 2.082 8.516 16.422 1 98.06 89 ARG A N 1
ATOM 709 C CA . ARG A 1 89 ? 0.697 8.18 16.734 1 98.06 89 ARG A CA 1
ATOM 710 C C . ARG A 1 89 ? 0.358 8.578 18.172 1 98.06 89 ARG A C 1
ATOM 712 O O . ARG A 1 89 ? 0.239 7.719 19.047 1 98.06 89 ARG A O 1
ATOM 719 N N . PHE A 1 90 ? -0.003 9.805 18.359 1 97.94 90 PHE A N 1
ATOM 720 C CA . PHE A 1 90 ? 0.058 10.484 19.641 1 97.94 90 PHE A CA 1
ATOM 721 C C . PHE A 1 90 ? -1.122 10.094 20.531 1 97.94 90 PHE A C 1
ATOM 723 O O . PHE A 1 90 ? -1.113 10.336 21.734 1 97.94 90 PHE A O 1
ATOM 730 N N . GLU A 1 91 ? -2.127 9.469 19.984 1 97.38 91 GLU A N 1
ATOM 731 C CA . GLU A 1 91 ? -3.275 9.086 20.797 1 97.38 91 GLU A CA 1
ATOM 732 C C . GLU A 1 91 ? -3.072 7.711 21.422 1 97.38 91 GLU A C 1
ATOM 734 O O . GLU A 1 91 ? -3.779 7.34 22.359 1 97.38 91 GLU A O 1
ATOM 739 N N . LEU A 1 92 ? -2.17 6.934 21.016 1 96.25 92 LEU A N 1
ATOM 740 C CA . LEU A 1 92 ? -2.021 5.531 21.391 1 96.25 92 LEU A CA 1
ATOM 741 C C . LEU A 1 92 ? -1.746 5.395 22.875 1 96.25 92 LEU A C 1
ATOM 743 O O . LEU A 1 92 ? -2.326 4.535 23.547 1 96.25 92 LEU A O 1
ATOM 747 N N . PRO A 1 93 ? -0.832 6.176 23.453 1 94.38 93 PRO A N 1
ATOM 748 C CA . PRO A 1 93 ? -0.541 6.027 24.875 1 94.38 93 PRO A CA 1
ATOM 749 C C . PRO A 1 93 ? -1.786 6.156 25.75 1 94.38 93 PRO A C 1
ATOM 751 O O . PRO A 1 93 ? -1.857 5.555 26.828 1 94.38 93 PRO A O 1
ATOM 754 N N . SER A 1 94 ? -2.816 6.848 25.281 1 94.62 94 SER A N 1
ATOM 755 C CA . SER A 1 94 ? -4.043 7.031 26.047 1 94.62 94 SER A CA 1
ATOM 756 C C . SER A 1 94 ? -5.145 6.098 25.562 1 94.62 94 SER A C 1
ATOM 758 O O . SER A 1 94 ? -6.312 6.262 25.922 1 94.62 94 SER A O 1
ATOM 760 N N . GLY A 1 95 ? -4.785 5.203 24.688 1 92.75 95 GLY A N 1
ATOM 761 C CA . GLY A 1 95 ? -5.742 4.219 24.203 1 92.75 95 GLY A CA 1
ATOM 762 C C . GLY A 1 95 ? -6.59 4.73 23.047 1 92.75 95 GLY A C 1
ATOM 763 O O . GLY A 1 95 ? -7.641 4.168 22.75 1 92.75 95 GLY A O 1
ATOM 764 N N . GLY A 1 96 ? -6.184 5.852 22.422 1 94.69 96 GLY A N 1
ATOM 765 C CA . GLY A 1 96 ? -6.934 6.445 21.328 1 94.69 96 GLY A CA 1
ATOM 766 C C . GLY A 1 96 ? -6.711 5.746 20 1 94.69 96 GLY A C 1
ATOM 767 O O . GLY A 1 96 ? -6.184 4.629 19.969 1 94.69 96 GLY A O 1
ATOM 768 N N . ASP A 1 97 ? -7.195 6.363 18.922 1 96.88 97 ASP A N 1
ATOM 769 C CA . ASP A 1 97 ? -7.199 5.773 17.578 1 96.88 97 ASP A CA 1
ATOM 770 C C . ASP A 1 97 ? -5.816 5.855 16.938 1 96.88 97 ASP A C 1
ATOM 772 O O . ASP A 1 97 ? -5.246 6.941 16.812 1 96.88 97 ASP A O 1
ATOM 776 N N . PRO A 1 98 ? -5.211 4.703 16.547 1 97.75 98 PRO A N 1
ATOM 777 C CA . PRO A 1 98 ? -3.871 4.695 15.961 1 97.75 98 PRO A CA 1
ATOM 778 C C . PRO A 1 98 ? -3.828 5.367 14.586 1 97.75 98 PRO A C 1
ATOM 780 O O . PRO A 1 98 ? -2.744 5.602 14.047 1 97.75 98 PRO A O 1
ATOM 783 N N . ARG A 1 99 ? -4.945 5.746 14.016 1 98.06 99 ARG A N 1
ATOM 784 C CA . ARG A 1 99 ? -4.996 6.41 12.719 1 98.06 99 ARG A CA 1
ATOM 785 C C . ARG A 1 99 ? -4.715 7.906 12.859 1 98.06 99 ARG A C 1
ATOM 787 O O . ARG A 1 99 ? -4.383 8.57 11.875 1 98.06 99 ARG A O 1
ATOM 794 N N . SER A 1 100 ? -4.914 8.391 14.023 1 98.69 100 SER A N 1
ATOM 795 C CA . SER A 1 100 ? -4.504 9.758 14.305 1 98.69 100 SER A CA 1
ATOM 796 C C . SER A 1 100 ? -2.984 9.875 14.391 1 98.69 100 SER A C 1
ATOM 798 O O . SER A 1 100 ? -2.34 9.125 15.133 1 98.69 100 SER A O 1
ATOM 800 N N . VAL A 1 101 ? -2.484 10.883 13.664 1 98.69 101 VAL A N 1
ATOM 801 C CA . VAL A 1 101 ? -1.029 10.961 13.586 1 98.69 101 VAL A CA 1
ATOM 802 C C . VAL A 1 101 ? -0.59 12.422 13.617 1 98.69 101 VAL A C 1
ATOM 804 O O . VAL A 1 101 ? -1.352 13.312 13.234 1 98.69 101 VAL A O 1
ATOM 807 N N . ARG A 1 102 ? 0.569 12.602 14.125 1 98.81 102 ARG A N 1
ATOM 808 C CA . ARG A 1 102 ? 1.301 13.859 14.016 1 98.81 102 ARG A CA 1
ATOM 809 C C . ARG A 1 102 ? 2.529 13.703 13.125 1 98.81 102 ARG A C 1
ATOM 811 O O . ARG A 1 102 ? 3.35 12.805 13.344 1 98.81 102 ARG A O 1
ATOM 818 N N . ILE A 1 103 ? 2.588 14.484 12.141 1 98.75 103 ILE A N 1
ATOM 819 C CA . ILE A 1 103 ? 3.717 14.445 11.219 1 98.75 103 ILE A CA 1
ATOM 820 C C . ILE A 1 103 ? 4.555 15.711 11.367 1 98.75 103 ILE A C 1
ATOM 822 O O . ILE A 1 103 ? 4.035 16.828 11.258 1 98.75 103 ILE A O 1
ATOM 826 N N . THR A 1 104 ? 5.832 15.539 11.633 1 98.75 104 THR A N 1
ATOM 827 C CA . THR A 1 104 ? 6.742 16.656 11.867 1 98.75 104 THR A CA 1
ATOM 828 C C . THR A 1 104 ? 7.879 16.641 10.844 1 98.75 104 THR A C 1
ATOM 830 O O . THR A 1 104 ? 8.531 15.617 10.641 1 98.75 104 THR A O 1
ATOM 833 N N . MET A 1 105 ? 8.055 17.734 10.211 1 98.31 105 MET A N 1
ATOM 834 C CA . MET A 1 105 ? 9.172 17.953 9.289 1 98.31 105 MET A CA 1
ATOM 835 C C . MET A 1 105 ? 10.156 18.969 9.852 1 98.31 105 MET A C 1
ATOM 837 O O . MET A 1 105 ? 9.758 20.047 10.297 1 98.31 105 MET A O 1
ATOM 841 N N . THR A 1 106 ? 11.398 18.609 9.898 1 98.12 106 THR A N 1
ATOM 842 C CA . THR A 1 106 ? 12.453 19.484 10.391 1 98.12 106 THR A CA 1
ATOM 843 C C . THR A 1 106 ? 13.336 19.969 9.25 1 98.12 106 THR A C 1
ATOM 845 O O . THR A 1 106 ? 13.688 19.188 8.352 1 98.12 106 THR A O 1
ATOM 848 N N . PHE A 1 107 ? 13.672 21.234 9.32 1 97.75 107 PHE A N 1
ATOM 849 C CA . PHE A 1 107 ? 14.391 21.859 8.219 1 97.75 107 PHE A CA 1
ATOM 850 C C . PHE A 1 107 ? 15.641 22.578 8.727 1 97.75 107 PHE A C 1
ATOM 852 O O . PHE A 1 107 ? 15.633 23.141 9.812 1 97.75 107 PHE A O 1
ATOM 859 N N . SER A 1 108 ? 16.656 22.531 7.949 1 96.94 108 SER A N 1
ATOM 860 C CA . SER A 1 108 ? 17.781 23.438 8.156 1 96.94 108 SER A CA 1
ATOM 861 C C . SER A 1 108 ? 17.438 24.859 7.715 1 96.94 108 SER A C 1
ATOM 863 O O . SER A 1 108 ? 16.406 25.094 7.098 1 96.94 108 SER A O 1
ATOM 865 N N . GLU A 1 109 ? 18.344 25.75 8.109 1 97.31 109 GLU A N 1
ATOM 866 C CA . GLU A 1 109 ? 18.109 27.125 7.703 1 97.31 109 GLU A CA 1
ATOM 867 C C . GLU A 1 109 ? 17.938 27.25 6.191 1 97.31 109 GLU A C 1
ATOM 869 O O . GLU A 1 109 ? 18.672 26.625 5.43 1 97.31 109 GLU A O 1
ATOM 874 N N . ASN A 1 110 ? 16.906 28.078 5.738 1 97.31 110 ASN A N 1
ATOM 875 C CA . ASN A 1 110 ? 16.625 28.25 4.316 1 97.31 110 ASN A CA 1
ATOM 876 C C . ASN A 1 110 ? 16.094 29.656 4.016 1 97.31 110 ASN A C 1
ATOM 878 O O . ASN A 1 110 ? 15.883 30.453 4.934 1 97.31 110 ASN A O 1
ATOM 882 N N . GLU A 1 111 ? 15.859 29.984 2.803 1 96.81 111 GLU A N 1
ATOM 883 C CA . GLU A 1 111 ? 15.539 31.359 2.424 1 96.81 111 GLU A CA 1
ATOM 884 C C . GLU A 1 111 ? 14.031 31.594 2.416 1 96.81 111 GLU A C 1
ATOM 886 O O . GLU A 1 111 ? 13.578 32.719 2.238 1 96.81 111 GLU A O 1
ATOM 891 N N . TYR A 1 112 ? 13.281 30.594 2.697 1 97.88 112 TYR A N 1
ATOM 892 C CA . TYR A 1 112 ? 11.844 30.703 2.486 1 97.88 112 TYR A CA 1
ATOM 893 C C . TYR A 1 112 ? 11.117 31 3.797 1 97.88 112 TYR A C 1
ATOM 895 O O . TYR A 1 112 ? 10.258 31.891 3.854 1 97.88 112 TYR A O 1
ATOM 903 N N . PHE A 1 113 ? 11.438 30.312 4.844 1 98.62 113 PHE A N 1
ATOM 904 C CA . PHE A 1 113 ? 10.727 30.484 6.105 1 98.62 113 PHE A CA 1
ATOM 905 C C . PHE A 1 113 ? 11.672 30.312 7.285 1 98.62 113 PHE A C 1
ATOM 907 O O . PHE A 1 113 ? 12.789 29.812 7.125 1 98.62 113 PHE A O 1
ATOM 914 N N . SER A 1 114 ? 11.25 30.703 8.508 1 98.38 114 SER A N 1
ATOM 915 C CA . SER A 1 114 ? 12.125 30.75 9.68 1 98.38 114 SER A CA 1
ATOM 916 C C . SER A 1 114 ? 11.883 29.547 10.586 1 98.38 114 SER A C 1
ATOM 918 O O . SER A 1 114 ? 12.672 29.281 11.492 1 98.38 114 SER A O 1
ATOM 920 N N . ASP A 1 115 ? 10.82 28.797 10.273 1 98.31 115 ASP A N 1
ATOM 921 C CA . ASP A 1 115 ? 10.484 27.656 11.117 1 98.31 115 ASP A CA 1
ATOM 922 C C . ASP A 1 115 ? 11.562 26.578 11.023 1 98.31 115 ASP A C 1
ATOM 924 O O . ASP A 1 115 ? 11.977 26.188 9.93 1 98.31 115 ASP A O 1
ATOM 928 N N . LYS A 1 116 ? 11.977 26.094 12.172 1 98 116 LYS A N 1
ATOM 929 C CA . LYS A 1 116 ? 12.922 24.984 12.195 1 98 116 LYS A CA 1
ATOM 930 C C . LYS A 1 116 ? 12.203 23.641 12.078 1 98 116 LYS A C 1
ATOM 932 O O . LYS A 1 116 ? 12.789 22.656 11.602 1 98 116 LYS A O 1
ATOM 937 N N . SER A 1 117 ? 11.016 23.641 12.531 1 98.25 117 SER A N 1
ATOM 938 C CA . SER A 1 117 ? 10.188 22.453 12.453 1 98.25 117 SER A CA 1
ATOM 939 C C . SER A 1 117 ? 8.727 22.812 12.195 1 98.25 117 SER A C 1
ATOM 941 O O . SER A 1 117 ? 8.227 23.797 12.711 1 98.25 117 SER A O 1
ATOM 943 N N . LEU A 1 118 ? 8.086 22.109 11.312 1 98.62 118 LEU A N 1
ATOM 944 C CA . LEU A 1 118 ? 6.656 22.203 11.031 1 98.62 118 LEU A CA 1
ATOM 945 C C . LEU A 1 118 ? 5.934 20.922 11.414 1 98.62 118 LEU A C 1
ATOM 947 O O . LEU A 1 118 ? 6.289 19.844 10.938 1 98.62 118 LEU A O 1
ATOM 951 N N . SER A 1 119 ? 4.98 21.016 12.32 1 98.69 119 SER A N 1
ATOM 952 C CA . SER A 1 119 ? 4.258 19.859 12.82 1 98.69 119 SER A CA 1
ATOM 953 C C . SER A 1 119 ? 2.766 19.953 12.531 1 98.69 119 SER A C 1
ATOM 955 O O . SER A 1 119 ? 2.139 20.984 12.836 1 98.69 119 SER A O 1
ATOM 957 N N . LYS A 1 120 ? 2.221 18.938 11.922 1 98.75 120 LYS A N 1
ATOM 958 C CA . LYS A 1 120 ? 0.796 18.906 11.602 1 98.75 120 LYS A CA 1
ATOM 959 C C . LYS A 1 120 ? 0.135 17.656 12.203 1 98.75 120 LYS A C 1
ATOM 961 O O . LYS A 1 120 ? 0.64 16.547 12.055 1 98.75 120 LYS A O 1
ATOM 966 N N . GLN A 1 121 ? -1.003 17.875 12.883 1 98.62 121 GLN A N 1
ATOM 967 C CA . GLN A 1 121 ? -1.728 16.781 13.531 1 98.62 121 GLN A CA 1
ATOM 968 C C . GLN A 1 121 ? -2.984 16.422 12.75 1 98.62 121 GLN A C 1
ATOM 970 O O . GLN A 1 121 ? -3.676 17.297 12.227 1 98.62 121 GLN A O 1
ATOM 975 N N . PHE A 1 122 ? -3.254 15.188 12.68 1 98.75 122 PHE A N 1
ATOM 976 C CA . PHE A 1 122 ? -4.457 14.633 12.07 1 98.75 122 PHE A CA 1
ATOM 977 C C . PHE A 1 122 ? -5.207 13.75 13.062 1 98.75 122 PHE A C 1
ATOM 979 O O . PHE A 1 122 ? -4.609 12.906 13.727 1 98.75 122 PHE A O 1
ATOM 986 N N . TRP A 1 123 ? -6.508 13.961 13.188 1 98.62 123 TRP A N 1
ATOM 987 C CA . TRP A 1 123 ? -7.359 13.172 14.07 1 98.62 123 TRP A CA 1
ATOM 988 C C . TRP A 1 123 ? -8.359 12.344 13.266 1 98.62 123 TRP A C 1
ATOM 990 O O . TRP A 1 123 ? -8.984 12.852 12.328 1 98.62 123 TRP A O 1
ATOM 1000 N N . TRP A 1 124 ? -8.43 11.086 13.594 1 98.19 124 TRP A N 1
ATOM 1001 C CA . TRP A 1 124 ? -9.508 10.266 13.031 1 98.19 124 TRP A CA 1
ATOM 1002 C C . TRP A 1 124 ? -10.836 10.602 13.688 1 98.19 124 TRP A C 1
ATOM 1004 O O . TRP A 1 124 ? -10.945 10.633 14.914 1 98.19 124 TRP A O 1
ATOM 1014 N N . ARG A 1 125 ? -11.883 10.945 12.844 1 97.81 125 ARG A N 1
ATOM 1015 C CA . ARG A 1 125 ? -13.164 11.398 13.375 1 97.81 125 ARG A CA 1
ATOM 1016 C C . ARG A 1 125 ? -14.32 10.633 12.75 1 97.81 125 ARG A C 1
ATOM 1018 O O . ARG A 1 125 ? -14.203 10.125 11.633 1 97.81 125 ARG A O 1
ATOM 1025 N N . TYR A 1 126 ? -15.344 10.508 13.547 1 95.69 126 TYR A N 1
ATOM 1026 C CA . TYR A 1 126 ? -16.656 10.039 13.109 1 95.69 126 TYR A CA 1
ATOM 1027 C C . TYR A 1 126 ? -17.656 11.18 13.07 1 95.69 126 TYR A C 1
ATOM 1029 O O . TYR A 1 126 ? -17.797 11.922 14.047 1 95.69 126 TYR A O 1
ATOM 1037 N N . ALA A 1 127 ? -18.328 11.297 11.906 1 94.31 127 ALA A N 1
ATOM 1038 C CA . ALA A 1 127 ? -19.359 12.32 11.812 1 94.31 127 ALA A CA 1
ATOM 1039 C C . ALA A 1 127 ? -20.75 11.727 12.039 1 94.31 127 ALA A C 1
ATOM 1041 O O . ALA A 1 127 ? -20.938 10.516 11.914 1 94.31 127 ALA A O 1
ATOM 1042 N N . LYS A 1 128 ? -21.734 12.578 12.297 1 90.88 128 LYS A N 1
ATOM 1043 C CA . LYS A 1 128 ? -23.109 12.148 12.57 1 90.88 128 LYS A CA 1
ATOM 1044 C C . LYS A 1 128 ? -23.75 11.523 11.328 1 90.88 128 LYS A C 1
ATOM 1046 O O . LYS A 1 128 ? -24.594 10.641 11.445 1 90.88 128 LYS A O 1
ATOM 1051 N N . ASP A 1 129 ? -23.234 11.977 10.227 1 88.56 129 ASP A N 1
ATOM 1052 C CA . ASP A 1 129 ? -23.844 11.492 8.984 1 88.56 129 ASP A CA 1
ATOM 1053 C C . ASP A 1 129 ? -23.188 10.195 8.523 1 88.56 129 ASP A C 1
ATOM 1055 O O . ASP A 1 129 ? -23.406 9.75 7.398 1 88.56 129 ASP A O 1
ATOM 1059 N N . GLY A 1 130 ? -22.266 9.68 9.273 1 87.75 130 GLY A N 1
ATOM 1060 C CA . GLY A 1 130 ? -21.672 8.391 8.969 1 87.75 130 GLY A CA 1
ATOM 1061 C C . GLY A 1 130 ? -20.281 8.508 8.359 1 87.75 130 GLY A C 1
ATOM 1062 O O . GLY A 1 130 ? -19.578 7.508 8.211 1 87.75 130 GLY A O 1
ATOM 1063 N N . TRP A 1 131 ? -19.906 9.703 8.016 1 91.69 131 TRP A N 1
ATOM 1064 C CA . TRP A 1 131 ? -18.562 9.922 7.465 1 91.69 131 TRP A CA 1
ATOM 1065 C C . TRP A 1 131 ? -17.484 9.641 8.508 1 91.69 131 TRP A C 1
ATOM 1067 O O . TRP A 1 131 ? -17.656 9.984 9.68 1 91.69 131 TRP A O 1
ATOM 1077 N N . THR A 1 132 ? -16.438 9.039 8.039 1 94.94 132 THR A N 1
ATOM 1078 C CA . THR A 1 132 ? -15.234 8.859 8.852 1 94.94 132 THR A CA 1
ATOM 1079 C C . THR A 1 132 ? -13.984 9.25 8.07 1 94.94 132 THR A C 1
ATOM 1081 O O . THR A 1 132 ? -13.914 9.055 6.855 1 94.94 132 THR A O 1
ATOM 1084 N N . GLY A 1 133 ? -13.078 9.883 8.781 1 96.25 133 GLY A N 1
ATOM 1085 C CA . GLY A 1 133 ? -11.844 10.258 8.117 1 96.25 133 GLY A CA 1
ATOM 1086 C C . GLY A 1 133 ? -10.953 11.148 8.969 1 96.25 133 GLY A C 1
ATOM 1087 O O . GLY A 1 133 ? -11.195 11.305 10.164 1 96.25 133 GLY A O 1
ATOM 1088 N N . LEU A 1 134 ? -9.922 11.625 8.32 1 98.06 134 LEU A N 1
ATOM 1089 C CA . LEU A 1 134 ? -8.953 12.469 9.008 1 98.06 134 LEU A CA 1
ATOM 1090 C C . LEU A 1 134 ? -9.352 13.938 8.914 1 98.06 134 LEU A C 1
ATOM 1092 O O . LEU A 1 134 ? -9.75 14.406 7.844 1 98.06 134 LEU A O 1
ATOM 1096 N N . VAL A 1 135 ? -9.258 14.586 10.062 1 97.44 135 VAL A N 1
ATOM 1097 C CA . VAL A 1 135 ? -9.391 16.047 10.109 1 97.44 135 VAL A CA 1
ATOM 1098 C C . VAL A 1 135 ? -8.125 16.656 10.68 1 97.44 135 VAL A C 1
ATOM 1100 O O . VAL A 1 135 ? -7.32 15.977 11.32 1 97.44 135 VAL A O 1
ATOM 1103 N N . SER A 1 136 ? -7.969 17.906 10.43 1 98.25 136 SER A N 1
ATOM 1104 C CA . SER A 1 136 ? -6.781 18.625 10.883 1 98.25 136 SER A CA 1
ATOM 1105 C C . SER A 1 136 ? -7.07 20.109 11.094 1 98.25 136 SER A C 1
ATOM 1107 O O . SER A 1 136 ? -8.234 20.5 11.195 1 98.25 136 SER A O 1
ATOM 1109 N N . GLU A 1 137 ? -6.035 20.828 11.438 1 97.88 137 GLU A N 1
ATOM 1110 C CA . GLU A 1 137 ? -6.055 22.297 11.539 1 97.88 137 GLU A CA 1
ATOM 1111 C C . GLU A 1 137 ? -4.898 22.906 10.766 1 97.88 137 GLU A C 1
ATOM 1113 O O . GLU A 1 137 ? -3.797 22.359 10.727 1 97.88 137 GLU A O 1
ATOM 1118 N N . PRO A 1 138 ? -5.25 24.016 10.133 1 98.31 138 PRO A N 1
ATOM 1119 C CA . PRO A 1 138 ? -4.148 24.656 9.398 1 98.31 138 PRO A CA 1
ATOM 1120 C C . PRO A 1 138 ? -3 25.062 10.312 1 98.31 138 PRO A C 1
ATOM 1122 O O . PRO A 1 138 ? -3.232 25.484 11.445 1 98.31 138 PRO A O 1
ATOM 1125 N N . VAL A 1 139 ? -1.82 24.969 9.852 1 98.69 139 VAL A N 1
ATOM 1126 C CA . VAL A 1 139 ? -0.598 25.344 10.555 1 98.69 139 VAL A CA 1
ATOM 1127 C C . VAL A 1 139 ? 0.12 26.453 9.789 1 98.69 139 VAL A C 1
ATOM 1129 O O . VAL A 1 139 ? 0.427 26.297 8.602 1 98.69 139 VAL A O 1
ATOM 1132 N N . ARG A 1 140 ? 0.375 27.469 10.453 1 98.38 140 ARG A N 1
ATOM 1133 C CA . ARG A 1 140 ? 1.024 28.625 9.828 1 98.38 140 ARG A CA 1
ATOM 1134 C C . ARG A 1 140 ? 2.506 28.344 9.586 1 98.38 140 ARG A C 1
ATOM 1136 O O . ARG A 1 140 ? 3.172 27.734 10.422 1 98.38 140 ARG A O 1
ATOM 1143 N N . ILE A 1 141 ? 2.945 28.734 8.461 1 98.69 141 ILE A N 1
ATOM 1144 C CA . ILE A 1 141 ? 4.375 28.812 8.18 1 98.69 141 ILE A CA 1
ATOM 1145 C C . ILE A 1 141 ? 4.844 30.266 8.219 1 98.69 141 ILE A C 1
ATOM 1147 O O . ILE A 1 141 ? 4.176 31.141 7.684 1 98.69 141 ILE A O 1
ATOM 1151 N N . ASN A 1 142 ? 5.977 30.5 8.93 1 98.62 142 ASN A N 1
ATOM 1152 C CA . ASN A 1 142 ? 6.516 31.844 9.047 1 98.62 142 ASN A CA 1
ATOM 1153 C C . ASN A 1 142 ? 7.441 32.188 7.879 1 98.62 142 ASN A C 1
ATOM 1155 O O . ASN A 1 142 ? 8.664 32.219 8.039 1 98.62 142 ASN A O 1
ATOM 1159 N N . TRP A 1 143 ? 6.828 32.656 6.867 1 98.5 143 TRP A N 1
ATOM 1160 C CA . TRP A 1 143 ? 7.566 33 5.66 1 98.5 143 TRP A CA 1
ATOM 1161 C C . TRP A 1 143 ? 8.461 34.219 5.895 1 98.5 143 TRP A C 1
ATOM 1163 O O . TRP A 1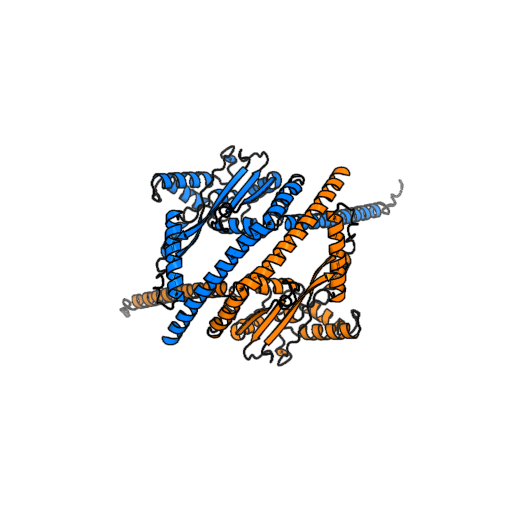 143 ? 8.047 35.188 6.559 1 98.5 143 TRP A O 1
ATOM 1173 N N . LYS A 1 144 ? 9.656 34.219 5.34 1 97.75 144 LYS A N 1
ATOM 1174 C CA . LYS A 1 144 ? 10.609 35.281 5.559 1 97.75 144 LYS A CA 1
ATOM 1175 C C . LYS A 1 144 ? 10.18 36.562 4.816 1 97.75 144 LYS A C 1
ATOM 1177 O O . LYS A 1 144 ? 10.5 37.656 5.238 1 97.75 144 LYS A O 1
ATOM 1182 N N . SER A 1 145 ? 9.523 36.406 3.627 1 96.81 145 SER A N 1
ATOM 1183 C CA . SER A 1 145 ? 8.906 37.5 2.881 1 96.81 145 SER A CA 1
ATOM 1184 C C . SER A 1 145 ? 7.734 37.031 2.041 1 96.81 145 SER A C 1
ATOM 1186 O O . SER A 1 145 ? 7.531 35.812 1.895 1 96.81 145 SER A O 1
ATOM 1188 N N . LYS A 1 146 ? 6.988 37.969 1.541 1 94.56 146 LYS A N 1
ATOM 1189 C CA . LYS A 1 146 ? 5.84 37.625 0.709 1 94.56 146 LYS A CA 1
ATOM 1190 C C . LYS A 1 146 ? 6.273 36.906 -0.56 1 94.56 146 LYS A C 1
ATOM 1192 O O . LYS A 1 146 ? 5.582 35.969 -1.023 1 94.56 146 LYS A O 1
ATOM 1197 N N . ASP A 1 147 ? 7.414 37.25 -1.004 1 95.5 147 ASP A N 1
ATOM 1198 C CA . ASP A 1 147 ? 7.93 36.688 -2.244 1 95.5 147 ASP A CA 1
ATOM 1199 C C . ASP A 1 147 ? 8.484 35.281 -2.014 1 95.5 147 ASP A C 1
ATOM 1201 O O . ASP A 1 147 ? 8.703 34.531 -2.967 1 95.5 147 ASP A O 1
ATOM 1205 N N . LYS A 1 148 ? 8.672 34.906 -0.731 1 96.62 148 LYS A N 1
ATOM 1206 C CA . LYS A 1 148 ? 9.234 33.625 -0.394 1 96.62 148 LYS A CA 1
ATOM 1207 C C . LYS A 1 148 ? 8.141 32.625 0.009 1 96.62 148 LYS A C 1
ATOM 1209 O O . LYS A 1 148 ? 8.414 31.453 0.244 1 96.62 148 LYS A O 1
ATOM 1214 N N . ASP A 1 149 ? 6.914 33.188 0.038 1 97.56 149 ASP A N 1
ATOM 1215 C CA . ASP A 1 149 ? 5.766 32.344 0.336 1 97.56 149 ASP A CA 1
ATOM 1216 C C . ASP A 1 149 ? 5.453 31.406 -0.833 1 97.56 149 ASP A C 1
ATOM 1218 O O . ASP A 1 149 ? 4.859 31.828 -1.828 1 97.56 149 ASP A O 1
ATOM 1222 N N . LEU A 1 150 ? 5.742 30.156 -0.643 1 96.88 150 LEU A N 1
ATOM 1223 C CA . LEU A 1 150 ? 5.594 29.188 -1.718 1 96.88 150 LEU A CA 1
ATOM 1224 C C . LEU A 1 150 ? 4.121 28.922 -2.021 1 96.88 150 LEU A C 1
ATOM 1226 O O . LEU A 1 150 ? 3.789 28.391 -3.076 1 96.88 150 LEU A O 1
ATOM 1230 N N . THR A 1 151 ? 3.266 29.297 -1.119 1 96.88 151 THR A N 1
ATOM 1231 C CA . THR A 1 151 ? 1.84 29.047 -1.298 1 96.88 151 THR A CA 1
ATOM 1232 C C . THR A 1 151 ? 1.146 30.266 -1.888 1 96.88 151 THR A C 1
ATOM 1234 O O . THR A 1 151 ? -0.073 30.266 -2.066 1 96.88 151 THR A O 1
ATOM 1237 N N . GLN A 1 152 ? 1.911 31.297 -2.031 1 94.88 152 GLN A N 1
ATOM 1238 C CA . GLN A 1 152 ? 1.436 32.531 -2.664 1 94.88 152 GLN A CA 1
ATOM 1239 C C . GLN A 1 152 ? 0.213 33.094 -1.938 1 94.88 152 GLN A C 1
ATOM 1241 O O . GLN A 1 152 ? -0.754 33.5 -2.576 1 94.88 152 GLN A O 1
ATOM 1246 N N . GLY A 1 153 ? 0.207 32.906 -0.653 1 96.38 153 GLY A N 1
ATOM 1247 C CA . GLY A 1 153 ? -0.819 33.531 0.172 1 96.38 153 GLY A CA 1
ATOM 1248 C C . GLY A 1 153 ? -1.92 32.562 0.575 1 96.38 153 GLY A C 1
ATOM 1249 O O . GLY A 1 153 ? -2.688 32.844 1.498 1 96.38 153 GLY A O 1
ATOM 1250 N N . LEU A 1 154 ? -2.02 31.453 -0.046 1 96.88 154 LEU A N 1
ATOM 1251 C CA . LEU A 1 154 ? -3.082 30.484 0.197 1 96.88 154 LEU A CA 1
ATOM 1252 C C . LEU A 1 154 ? -3.076 30.016 1.65 1 96.88 154 LEU A C 1
ATOM 1254 O O . LEU A 1 154 ? -4.117 30.016 2.311 1 96.88 154 LEU A O 1
ATOM 1258 N N . LEU A 1 155 ? -1.925 29.656 2.131 1 98.12 155 LEU A N 1
ATOM 1259 C CA . LEU A 1 155 ? -1.822 29.125 3.48 1 98.12 155 LEU A CA 1
ATOM 1260 C C . LEU A 1 155 ? -2.223 30.156 4.52 1 98.12 155 LEU A C 1
ATOM 1262 O O . LEU A 1 155 ? -3 29.859 5.43 1 98.12 155 LEU A O 1
ATOM 1266 N N . ASP A 1 156 ? -1.739 31.359 4.348 1 98 156 ASP A N 1
ATOM 1267 C CA . ASP A 1 156 ? -2.064 32.406 5.297 1 98 156 ASP A CA 1
ATOM 1268 C C . ASP A 1 156 ? -3.568 32.688 5.336 1 98 156 ASP A C 1
ATOM 1270 O O . ASP A 1 156 ? -4.145 32.844 6.41 1 98 156 ASP A O 1
ATOM 1274 N N . LEU A 1 157 ? -4.176 32.688 4.199 1 97.62 157 LEU A N 1
ATOM 1275 C CA . LEU A 1 157 ? -5.613 32.938 4.125 1 97.62 157 LEU A CA 1
ATOM 1276 C C . LEU A 1 157 ? -6.383 31.766 4.746 1 97.62 157 LEU A C 1
ATOM 1278 O O . LEU A 1 157 ? -7.395 31.984 5.422 1 97.62 157 LEU A O 1
ATOM 1282 N N . ALA A 1 158 ? -5.926 30.562 4.531 1 97.44 158 ALA A N 1
ATOM 1283 C CA . ALA A 1 158 ? -6.562 29.391 5.137 1 97.44 158 ALA A CA 1
ATOM 1284 C C . ALA A 1 158 ? -6.484 29.453 6.66 1 97.44 158 ALA A C 1
ATOM 1286 O O . ALA A 1 158 ? -7.461 29.156 7.348 1 97.44 158 ALA A O 1
ATOM 1287 N N . VAL A 1 159 ? -5.309 29.875 7.191 1 98.31 159 VAL A N 1
ATOM 1288 C CA . VAL A 1 159 ? -5.105 30 8.625 1 98.31 159 VAL A CA 1
ATOM 1289 C C . VAL A 1 159 ? -6.035 31.078 9.188 1 98.31 159 VAL A C 1
ATOM 1291 O O . VAL A 1 159 ? -6.684 30.875 10.219 1 98.31 159 VAL A O 1
ATOM 1294 N N . GLN A 1 160 ? -6.121 32.188 8.492 1 98.12 160 GLN A N 1
ATOM 1295 C CA . GLN A 1 160 ? -6.977 33.281 8.914 1 98.12 160 GLN A CA 1
ATOM 1296 C C . GLN A 1 160 ? -8.445 32.875 8.906 1 98.12 160 GLN A C 1
ATOM 1298 O O . GLN A 1 160 ? -9.195 33.219 9.82 1 98.12 160 GLN A O 1
ATOM 1303 N N . LEU A 1 161 ? -8.805 32.188 7.895 1 97.44 161 LEU A N 1
ATOM 1304 C CA . LEU A 1 161 ? -10.195 31.75 7.789 1 97.44 161 LEU A CA 1
ATOM 1305 C C . LEU A 1 161 ? -10.555 30.797 8.922 1 97.44 161 LEU A C 1
ATOM 1307 O O . LEU A 1 161 ? -11.602 30.953 9.555 1 97.44 161 LEU A O 1
ATOM 1311 N N . HIS A 1 162 ? -9.703 29.859 9.148 1 96.62 162 HIS A N 1
ATOM 1312 C CA . HIS A 1 162 ? -9.938 28.891 10.219 1 96.62 162 HIS A CA 1
ATOM 1313 C C . HIS A 1 162 ? -10.094 29.594 11.562 1 96.62 162 HIS A C 1
ATOM 1315 O O . HIS A 1 162 ? -11.016 29.281 12.328 1 96.62 162 HIS A O 1
ATOM 1321 N N . ALA A 1 163 ? -9.258 30.562 11.812 1 96.81 163 ALA A N 1
ATOM 1322 C CA . ALA A 1 163 ? -9.32 31.328 13.055 1 96.81 163 ALA A CA 1
ATOM 1323 C C . ALA A 1 163 ? -10.609 32.125 13.133 1 96.81 163 ALA A C 1
ATOM 1325 O O . ALA A 1 163 ? -11.242 32.188 14.188 1 96.81 163 ALA A O 1
ATOM 1326 N N . ALA A 1 164 ? -10.977 32.719 12.055 1 96.62 164 ALA A N 1
ATOM 1327 C CA . ALA A 1 164 ? -12.172 33.562 12.008 1 96.62 164 ALA A CA 1
ATOM 1328 C C . ALA A 1 164 ? -13.43 32.719 12.234 1 96.62 164 ALA A C 1
ATOM 1330 O O . ALA A 1 164 ? -14.32 33.125 12.984 1 96.62 164 ALA A O 1
ATOM 1331 N N . GLU A 1 165 ? -13.43 31.594 11.633 1 94.5 165 GLU A N 1
ATOM 1332 C CA . GLU A 1 165 ? -14.602 30.75 11.758 1 94.5 165 GLU A CA 1
ATOM 1333 C C . GLU A 1 165 ? -14.68 30.109 13.148 1 94.5 165 GLU A C 1
ATOM 1335 O O . GLU A 1 165 ? -15.773 29.922 13.695 1 94.5 165 GLU A O 1
ATOM 1340 N N . LYS A 1 166 ? -13.586 29.766 13.68 1 93 166 LYS A N 1
ATOM 1341 C CA . LYS A 1 166 ? -13.547 29.266 15.055 1 93 166 LYS A CA 1
ATOM 1342 C C . LYS A 1 166 ? -14.07 30.312 16.031 1 93 166 LYS A C 1
ATOM 1344 O O . LYS A 1 166 ? -14.844 30 16.938 1 93 166 LYS A O 1
ATOM 1349 N N . ALA A 1 167 ? -13.656 31.547 15.797 1 94.5 167 ALA A N 1
ATOM 1350 C CA . ALA A 1 167 ? -14.086 32.656 16.656 1 94.5 167 ALA A CA 1
ATOM 1351 C C . ALA A 1 167 ? -15.57 32.938 16.5 1 94.5 167 ALA A C 1
ATOM 1353 O O . ALA A 1 167 ? -16.266 33.219 17.469 1 94.5 167 ALA A O 1
ATOM 1354 N N . ALA A 1 168 ? -16.047 32.75 15.297 1 93.25 168 ALA A N 1
ATOM 1355 C CA . ALA A 1 168 ? -17.453 33.031 15.008 1 93.25 168 ALA A CA 1
ATOM 1356 C C . ALA A 1 168 ? -18.328 31.828 15.406 1 93.25 168 ALA A C 1
ATOM 1358 O O . ALA A 1 168 ? -19.547 31.969 15.586 1 93.25 168 ALA A O 1
ATOM 1359 N N . GLY A 1 169 ? -17.719 30.656 15.508 1 89.81 169 GLY A N 1
ATOM 1360 C CA . GLY A 1 169 ? -18.438 29.438 15.844 1 89.81 169 GLY A CA 1
ATOM 1361 C C . GLY A 1 169 ? -19.281 28.906 14.695 1 89.81 169 GLY A C 1
ATOM 1362 O O . GLY A 1 169 ? -20.172 28.094 14.898 1 89.81 169 GLY A O 1
ATOM 1363 N N . GLN A 1 170 ? -19.078 29.5 13.57 1 90.06 170 GLN A N 1
ATOM 1364 C CA . GLN A 1 170 ? -19.812 29.094 12.367 1 90.06 170 GLN A CA 1
ATOM 1365 C C . GLN A 1 170 ? -19 29.422 11.117 1 90.06 170 GLN A C 1
ATOM 1367 O O . GLN A 1 170 ? -18.016 30.172 11.172 1 90.06 170 GLN A O 1
ATOM 1372 N N . LYS A 1 171 ? -19.438 28.859 10.008 1 90.5 171 LYS A N 1
ATOM 1373 C CA . LYS A 1 171 ? -18.812 29.156 8.727 1 90.5 171 LYS A CA 1
ATOM 1374 C C . LYS A 1 171 ? -19.125 30.562 8.258 1 90.5 171 LYS A C 1
ATOM 1376 O O . LYS A 1 171 ? -20.25 31.047 8.445 1 90.5 171 LYS A O 1
ATOM 1381 N N . LEU A 1 172 ? -18.141 31.141 7.684 1 93.12 172 LEU A N 1
ATOM 1382 C CA . LEU A 1 172 ? -18.328 32.5 7.145 1 93.12 172 LEU A CA 1
ATOM 1383 C C . LEU A 1 172 ? -19.016 32.438 5.785 1 93.12 172 LEU A C 1
ATOM 1385 O O . LEU A 1 172 ? -18.891 31.453 5.059 1 93.12 172 LEU A O 1
ATOM 1389 N N . ALA A 1 173 ? -19.75 33.562 5.523 1 93.38 173 ALA A N 1
ATOM 1390 C CA . ALA A 1 173 ? -20.344 33.719 4.195 1 93.38 173 ALA A CA 1
ATOM 1391 C C . ALA A 1 173 ? -19.25 33.844 3.129 1 93.38 173 ALA A C 1
ATOM 1393 O O . ALA A 1 173 ? -18.141 34.281 3.414 1 93.38 173 ALA A O 1
ATOM 1394 N N . ASP A 1 174 ? -19.547 33.406 1.9 1 93.19 174 ASP A N 1
ATOM 1395 C CA . ASP A 1 174 ? -18.578 33.406 0.807 1 93.19 174 ASP A CA 1
ATOM 1396 C C . ASP A 1 174 ? -18.047 34.812 0.528 1 93.19 174 ASP A C 1
ATOM 1398 O O . ASP A 1 174 ? -16.906 34.969 0.094 1 93.19 174 ASP A O 1
ATOM 1402 N N . GLU A 1 175 ? -18.906 35.75 0.899 1 94.81 175 GLU A N 1
ATOM 1403 C CA . GLU A 1 175 ? -18.547 37.125 0.595 1 94.81 175 GLU A CA 1
ATOM 1404 C C . GLU A 1 175 ? -17.75 37.75 1.735 1 94.81 175 GLU A C 1
ATOM 1406 O O . GLU A 1 175 ? -17.156 38.844 1.572 1 94.81 175 GLU A O 1
ATOM 1411 N N . ALA A 1 176 ? -17.719 37.125 2.834 1 95.56 176 ALA A N 1
ATOM 1412 C CA . ALA A 1 176 ? -17.062 37.656 4.012 1 95.56 176 ALA A CA 1
ATOM 1413 C C . ALA A 1 176 ? -15.555 37.375 3.975 1 95.56 176 ALA A C 1
ATOM 1415 O O . ALA A 1 176 ? -15.125 36.312 3.578 1 95.56 176 ALA A O 1
ATOM 1416 N N . GLU A 1 177 ? -14.883 38.406 4.383 1 95.19 177 GLU A N 1
ATOM 1417 C CA . GLU A 1 177 ? -13.438 38.219 4.496 1 95.19 177 GLU A CA 1
ATOM 1418 C C . GLU A 1 177 ? -13.086 37.438 5.754 1 95.19 177 GLU A C 1
ATOM 1420 O O . GLU A 1 177 ? -13.758 37.562 6.781 1 95.19 177 GLU A O 1
ATOM 1425 N N . PRO A 1 178 ? -12.062 36.5 5.715 1 96.94 178 PRO A N 1
ATOM 1426 C CA . PRO A 1 178 ? -11.109 36.312 4.613 1 96.94 178 PRO A CA 1
ATOM 1427 C C . PRO A 1 178 ? -11.555 35.25 3.617 1 96.94 178 PRO A C 1
ATOM 1429 O O . PRO A 1 178 ? -10.781 34.844 2.746 1 96.94 178 PRO A O 1
ATOM 1432 N N . LYS A 1 179 ? -12.727 34.75 3.764 1 96.38 179 LYS A N 1
ATOM 1433 C CA . LYS A 1 179 ? -13.227 33.688 2.914 1 96.38 179 LYS A CA 1
ATOM 1434 C C . LYS A 1 179 ? -13.305 34.125 1.455 1 96.38 179 LYS A C 1
ATOM 1436 O O . LYS A 1 179 ? -12.898 33.375 0.557 1 96.38 179 LYS A O 1
ATOM 1441 N N . ALA A 1 180 ? -13.781 35.281 1.224 1 96.62 180 ALA A N 1
ATOM 1442 C CA . ALA A 1 180 ? -13.906 35.812 -0.133 1 96.62 180 ALA A CA 1
ATOM 1443 C C . ALA A 1 180 ? -12.547 35.812 -0.839 1 96.62 180 ALA A C 1
ATOM 1445 O O . ALA A 1 180 ? -12.438 35.375 -1.986 1 96.62 180 ALA A O 1
ATOM 1446 N N . SER A 1 181 ? -11.57 36.281 -0.128 1 96.88 181 SER A N 1
ATOM 1447 C CA . SER A 1 181 ? -10.227 36.375 -0.695 1 96.88 181 SER A CA 1
ATOM 1448 C C . SER A 1 181 ? -9.656 35 -0.958 1 96.88 181 SER A C 1
ATOM 1450 O O . SER A 1 181 ? -8.984 34.781 -1.971 1 96.88 181 SER A O 1
ATOM 1452 N N . LEU A 1 182 ? -9.906 34.062 -0.065 1 96.5 182 LEU A N 1
ATOM 1453 C CA . LEU A 1 182 ? -9.406 32.688 -0.222 1 96.5 182 LEU A CA 1
ATOM 1454 C C . LEU A 1 182 ? -10.039 32.031 -1.438 1 96.5 182 LEU A C 1
ATOM 1456 O O . LEU A 1 182 ? -9.336 31.438 -2.26 1 96.5 182 LEU A O 1
ATOM 1460 N N . LEU A 1 183 ? -11.305 32.188 -1.578 1 94.88 183 LEU A N 1
ATOM 1461 C CA . LEU A 1 183 ? -12.023 31.594 -2.703 1 94.88 183 LEU A CA 1
ATOM 1462 C C . LEU A 1 183 ? -11.508 32.156 -4.027 1 94.88 183 LEU A C 1
ATOM 1464 O O . LEU A 1 183 ? -11.305 31.406 -4.984 1 94.88 183 LEU A O 1
ATOM 1468 N N . ALA A 1 184 ? -11.266 33.406 -4.055 1 94.94 184 ALA A N 1
ATOM 1469 C CA . ALA A 1 184 ? -10.75 34.062 -5.258 1 94.94 184 ALA A CA 1
ATOM 1470 C C . ALA A 1 184 ? -9.352 33.562 -5.602 1 94.94 184 ALA A C 1
ATOM 1472 O O . ALA A 1 184 ? -9.047 33.312 -6.77 1 94.94 184 ALA A O 1
ATOM 1473 N N . LEU A 1 185 ? -8.586 33.406 -4.594 1 94.69 185 LEU A N 1
ATOM 1474 C CA . LEU A 1 185 ? -7.211 32.969 -4.812 1 94.69 185 LEU A CA 1
ATOM 1475 C C . LEU A 1 185 ? -7.176 31.5 -5.258 1 94.69 185 LEU A C 1
ATOM 1477 O O . LEU A 1 185 ? -6.371 31.125 -6.113 1 94.69 185 LEU A O 1
ATOM 1481 N N . ILE A 1 186 ? -8.031 30.609 -4.754 1 92.94 186 ILE A N 1
ATOM 1482 C CA . ILE A 1 186 ? -8.117 29.203 -5.156 1 92.94 186 ILE A CA 1
ATOM 1483 C C . ILE A 1 186 ? -8.484 29.125 -6.637 1 92.94 186 ILE A C 1
ATOM 1485 O O . ILE A 1 186 ? -7.895 28.328 -7.383 1 92.94 186 ILE A O 1
ATOM 1489 N N . GLU A 1 187 ? -9.391 29.938 -7.016 1 90.19 187 GLU A N 1
ATOM 1490 C CA . GLU A 1 187 ? -9.852 29.953 -8.398 1 90.19 187 GLU A CA 1
ATOM 1491 C C . GLU A 1 187 ? -8.734 30.375 -9.352 1 90.19 187 GLU A C 1
ATOM 1493 O O . GLU A 1 187 ? -8.602 29.844 -10.445 1 90.19 187 GLU A O 1
ATOM 1498 N N . SER A 1 188 ? -7.996 31.234 -8.922 1 90.25 188 SER A N 1
ATOM 1499 C CA . SER A 1 188 ? -6.945 31.781 -9.773 1 90.25 188 SER A CA 1
ATOM 1500 C C . SER A 1 188 ? -5.75 30.844 -9.844 1 90.25 188 SER A C 1
ATOM 1502 O O . SER A 1 188 ? -5.043 30.812 -10.859 1 90.25 188 SER A O 1
ATOM 1504 N N . THR A 1 189 ? -5.324 30.109 -8.859 1 84.62 189 THR A N 1
ATOM 1505 C CA . THR A 1 189 ? -4.152 29.234 -8.773 1 84.62 189 THR A CA 1
ATOM 1506 C C . THR A 1 189 ? -4.41 27.906 -9.477 1 84.62 189 THR A C 1
ATOM 1508 O O . THR A 1 189 ? -3.51 27.344 -10.086 1 84.62 189 THR A O 1
ATOM 1511 N N . GLY A 1 190 ? -5.551 27.516 -9.672 1 75.12 190 GLY A N 1
ATOM 1512 C CA . GLY A 1 190 ? -5.852 26.188 -10.188 1 75.12 190 GLY A CA 1
ATOM 1513 C C . GLY A 1 190 ? -5.254 25.078 -9.344 1 75.12 190 GLY A C 1
ATOM 1514 O O . GLY A 1 190 ? -4.27 25.297 -8.633 1 75.12 190 GLY A O 1
ATOM 1515 N N . LEU A 1 191 ? -5.766 23.828 -9.203 1 63.91 191 LEU A N 1
ATOM 1516 C CA . LEU A 1 191 ? -5.402 22.734 -8.312 1 63.91 191 LEU A CA 1
ATOM 1517 C C . LEU A 1 191 ? -4.043 22.156 -8.688 1 63.91 191 LEU A C 1
ATOM 1519 O O . LEU A 1 191 ? -3.271 21.75 -7.812 1 63.91 191 LEU A O 1
ATOM 1523 N N . GLY A 1 192 ? -3.617 22.125 -9.898 1 69.25 192 GLY A N 1
ATOM 1524 C CA . GLY A 1 192 ? -2.367 21.547 -10.359 1 69.25 192 GLY A CA 1
ATOM 1525 C C . GLY A 1 192 ? -1.159 22.406 -10.055 1 69.25 192 GLY A C 1
ATOM 1526 O O . GLY A 1 192 ? -0.023 21.938 -10.086 1 69.25 192 GLY A O 1
ATOM 1527 N N . GLY A 1 193 ? -1.337 23.531 -9.469 1 80.38 193 GLY A N 1
ATOM 1528 C CA . GLY A 1 193 ? -0.249 24.469 -9.266 1 80.38 193 GLY A CA 1
ATOM 1529 C C . GLY A 1 193 ? 0.011 24.781 -7.805 1 80.38 193 GLY A C 1
ATOM 1530 O O . GLY A 1 193 ? 0.8 25.672 -7.484 1 80.38 193 GLY A O 1
ATOM 1531 N N . VAL A 1 194 ? -0.541 23.969 -7.008 1 91.56 194 VAL A N 1
ATOM 1532 C CA . VAL A 1 194 ? -0.457 24.297 -5.586 1 91.56 194 VAL A CA 1
ATOM 1533 C C . VAL A 1 194 ? 0.813 23.688 -4.992 1 91.56 194 VAL A C 1
ATOM 1535 O O . VAL A 1 194 ? 1.175 22.547 -5.316 1 91.56 194 VAL A O 1
ATOM 1538 N N . SER A 1 195 ? 1.523 24.469 -4.164 1 95.88 195 SER A N 1
ATOM 1539 C CA . SER A 1 195 ? 2.744 24.062 -3.484 1 95.88 195 SER A CA 1
ATOM 1540 C C . SER A 1 195 ? 2.467 22.922 -2.502 1 95.88 195 SER A C 1
ATOM 1542 O O . SER A 1 195 ? 1.424 22.906 -1.846 1 95.88 195 SER A O 1
ATOM 1544 N N . PHE A 1 196 ? 3.447 22.094 -2.367 1 96.69 196 PHE A N 1
ATOM 1545 C CA . PHE A 1 196 ? 3.414 21.047 -1.349 1 96.69 196 PHE A CA 1
ATOM 1546 C C . PHE A 1 196 ? 3.145 21.641 0.028 1 96.69 196 PHE A C 1
ATOM 1548 O O . PHE A 1 196 ? 2.418 21.047 0.833 1 96.69 196 PHE A O 1
ATOM 1555 N N . PHE A 1 197 ? 3.635 22.781 0.297 1 98.19 197 PHE A N 1
ATOM 1556 C CA . PHE A 1 197 ? 3.57 23.406 1.615 1 98.19 197 PHE A CA 1
ATOM 1557 C C . PHE A 1 197 ? 2.152 23.875 1.924 1 98.19 197 PHE A C 1
ATOM 1559 O O . PHE A 1 197 ? 1.828 24.156 3.076 1 98.19 197 PHE A O 1
ATOM 1566 N N . ALA A 1 198 ? 1.347 23.906 0.915 1 97.56 198 ALA A N 1
ATOM 1567 C CA . ALA A 1 198 ? -0.065 24.203 1.146 1 97.56 198 ALA A CA 1
ATOM 1568 C C . ALA A 1 198 ? -0.743 23.062 1.91 1 97.56 198 ALA A C 1
ATOM 1570 O O . ALA A 1 198 ? -1.841 23.234 2.445 1 97.56 198 ALA A O 1
ATOM 1571 N N . TRP A 1 199 ? -0.114 21.922 1.956 1 98.12 199 TRP A N 1
ATOM 1572 C CA . TRP A 1 199 ? -0.613 20.781 2.717 1 98.12 199 TRP A CA 1
ATOM 1573 C C . TRP A 1 199 ? -0.823 21.156 4.18 1 98.12 199 TRP A C 1
ATOM 1575 O O . TRP A 1 199 ? -1.749 20.656 4.828 1 98.12 199 TRP A O 1
ATOM 1585 N N . PHE A 1 200 ? -0.002 22.094 4.719 1 98.75 200 PHE A N 1
ATOM 1586 C CA . PHE A 1 200 ? -0.105 22.531 6.105 1 98.75 200 PHE A CA 1
ATOM 1587 C C . PHE A 1 200 ? -1.394 23.312 6.332 1 98.75 200 PHE A C 1
ATOM 1589 O O . PHE A 1 200 ? -1.775 23.578 7.477 1 98.75 200 PHE A O 1
ATOM 1596 N N . GLY A 1 201 ? -2.088 23.625 5.266 1 97.94 201 GLY A N 1
ATOM 1597 C CA . GLY A 1 201 ? -3.354 24.328 5.371 1 97.94 201 GLY A CA 1
ATOM 1598 C C . GLY A 1 201 ? -4.555 23.406 5.371 1 97.94 201 GLY A C 1
ATOM 1599 O O . GLY A 1 201 ? -5.688 23.844 5.574 1 97.94 201 GLY A O 1
ATOM 1600 N N . PHE A 1 202 ? -4.379 22.156 5.164 1 97.56 202 PHE A N 1
ATOM 1601 C CA . PHE A 1 202 ? -5.477 21.203 5.125 1 97.56 202 PHE A CA 1
ATOM 1602 C C . PHE A 1 202 ? -6.195 21.141 6.469 1 97.56 202 PHE A C 1
ATOM 1604 O O . PHE A 1 202 ? -5.555 21.047 7.516 1 97.56 202 PHE A O 1
ATOM 1611 N N . ALA A 1 203 ? -7.465 21.141 6.473 1 96.31 203 ALA A N 1
ATOM 1612 C CA . ALA A 1 203 ? -8.258 21.031 7.695 1 96.31 203 ALA A CA 1
ATOM 1613 C C . ALA A 1 203 ? -9.195 19.828 7.633 1 96.31 203 ALA A C 1
ATOM 1615 O O . ALA A 1 203 ? -9.312 19.078 8.602 1 96.31 203 ALA A O 1
ATOM 1616 N N . GLY A 1 204 ? -9.758 19.625 6.457 1 94.19 204 GLY A N 1
ATOM 1617 C CA . GLY A 1 204 ? -10.766 18.578 6.32 1 94.19 204 GLY A CA 1
ATOM 1618 C C . GLY A 1 204 ? -12.125 19 6.863 1 94.19 204 GLY A C 1
ATOM 1619 O O . GLY A 1 204 ? -12.391 20.188 7.039 1 94.19 204 GLY A O 1
ATOM 1620 N N . ARG A 1 205 ? -12.977 18.031 7.086 1 92.31 205 ARG A N 1
ATOM 1621 C CA . ARG A 1 205 ? -14.328 18.297 7.578 1 92.31 205 ARG A CA 1
ATOM 1622 C C . ARG A 1 205 ? -14.289 18.828 9.008 1 92.31 205 ARG A C 1
ATOM 1624 O O . ARG A 1 205 ? -13.445 18.406 9.805 1 92.31 205 ARG A O 1
ATOM 1631 N N . ALA A 1 206 ? -15.258 19.734 9.234 1 91.5 206 ALA A N 1
ATOM 1632 C CA . ALA A 1 206 ? -15.336 20.297 10.578 1 91.5 206 ALA A CA 1
ATOM 1633 C C . ALA A 1 206 ? -16.078 19.359 11.531 1 91.5 206 ALA A C 1
ATOM 1635 O O . ALA A 1 206 ? -17.281 19.516 11.734 1 91.5 206 ALA A O 1
ATOM 1636 N N . VAL A 1 207 ? -15.383 18.391 12.07 1 94.31 207 VAL A N 1
ATOM 1637 C CA . VAL A 1 207 ? -15.945 17.453 13.031 1 94.31 207 VAL A CA 1
ATOM 1638 C C . VAL A 1 207 ? -15.195 17.547 14.359 1 94.31 207 VAL A C 1
ATOM 1640 O O . VAL A 1 207 ? -14.016 17.219 14.438 1 94.31 207 VAL A O 1
ATOM 1643 N N . SER A 1 208 ? -15.859 18.016 15.383 1 94.38 208 SER A N 1
ATOM 1644 C CA . SER A 1 208 ? -15.227 18.188 16.688 1 94.38 208 SER A CA 1
ATOM 1645 C C . SER A 1 208 ? -15.016 16.844 17.375 1 94.38 208 SER A C 1
ATOM 1647 O O . SER A 1 208 ? -15.578 15.836 16.969 1 94.38 208 SER A O 1
ATOM 1649 N N . ALA A 1 209 ? -14.18 16.844 18.406 1 95.31 209 ALA A N 1
ATOM 1650 C CA . ALA A 1 209 ? -13.93 15.641 19.188 1 95.31 209 ALA A CA 1
ATOM 1651 C C . ALA A 1 209 ? -15.211 15.148 19.859 1 95.31 209 ALA A C 1
ATOM 1653 O O . ALA A 1 209 ? -15.453 13.945 19.938 1 95.31 209 ALA A O 1
ATOM 1654 N N . GLU A 1 210 ? -15.984 16.078 20.312 1 96.25 210 GLU A N 1
ATOM 1655 C CA . GLU A 1 210 ? -17.234 15.75 20.984 1 96.25 210 GLU A CA 1
ATOM 1656 C C . GLU A 1 210 ? -18.234 15.102 20.016 1 96.25 210 GLU A C 1
ATOM 1658 O O . GLU A 1 210 ? -18.828 14.07 20.344 1 96.25 210 GLU A O 1
ATOM 1663 N N . GLU A 1 211 ? -18.344 15.781 18.906 1 95.5 211 GLU A N 1
ATOM 1664 C CA . GLU A 1 211 ? -19.219 15.219 17.891 1 95.5 211 GLU A CA 1
ATOM 1665 C C . GLU A 1 211 ? -18.781 13.812 17.5 1 95.5 211 GLU A C 1
ATOM 1667 O O . GLU A 1 211 ? -19.609 12.914 17.344 1 95.5 211 GLU A O 1
ATOM 1672 N N . SER A 1 212 ? -17.531 13.633 17.344 1 96.75 212 SER A N 1
ATOM 1673 C CA . SER A 1 212 ? -16.953 12.352 16.938 1 96.75 212 SER A CA 1
ATOM 1674 C C . SER A 1 212 ? -17.25 11.266 17.969 1 96.75 212 SER A C 1
ATOM 1676 O O . SER A 1 212 ? -17.625 10.148 17.609 1 96.75 212 SER A O 1
ATOM 1678 N N . ALA A 1 213 ? -17.094 11.578 19.25 1 96.25 213 ALA A N 1
ATOM 1679 C CA . ALA A 1 213 ? -17.344 10.617 20.312 1 96.25 213 ALA A CA 1
ATOM 1680 C C . ALA A 1 213 ? -18.797 10.164 20.328 1 96.25 213 ALA A C 1
ATOM 1682 O O . ALA A 1 213 ? -19.094 8.977 20.5 1 96.25 213 ALA A O 1
ATOM 1683 N N . GLU A 1 214 ? -19.688 11.117 20.109 1 96.75 214 GLU A N 1
ATOM 1684 C CA . GLU A 1 214 ? -21.109 10.805 20.078 1 96.75 214 GLU A CA 1
ATOM 1685 C C . GLU A 1 214 ? -21.453 9.953 18.859 1 96.75 214 GLU A C 1
ATOM 1687 O O . GLU A 1 214 ? -22.203 8.984 18.969 1 96.75 214 GLU A O 1
ATOM 1692 N N . ALA A 1 215 ? -20.969 10.43 17.766 1 95.5 215 ALA A N 1
ATOM 1693 C CA . ALA A 1 215 ? -21.234 9.711 16.531 1 95.5 215 ALA A CA 1
ATOM 1694 C C . ALA A 1 215 ? -20.703 8.281 16.594 1 95.5 215 ALA A C 1
ATOM 1696 O O . ALA A 1 215 ? -21.328 7.355 16.062 1 95.5 215 ALA A O 1
ATOM 1697 N N . PHE A 1 216 ? -19.594 8.117 17.203 1 94.81 216 PHE A N 1
ATOM 1698 C CA . PHE A 1 216 ? -18.984 6.801 17.344 1 94.81 216 PHE A CA 1
ATOM 1699 C C . PHE A 1 216 ? -19.875 5.891 18.172 1 94.81 216 PHE A C 1
ATOM 1701 O O . PHE A 1 216 ? -20.078 4.723 17.828 1 94.81 216 PHE A O 1
ATOM 1708 N N . LYS A 1 217 ? -20.375 6.383 19.234 1 94.56 217 LYS A N 1
ATOM 1709 C CA . LYS A 1 217 ? -21.281 5.617 20.094 1 94.56 217 LYS A CA 1
ATOM 1710 C C . LYS A 1 217 ? -22.516 5.176 19.328 1 94.56 217 LYS A C 1
ATOM 1712 O O . LYS A 1 217 ? -22.938 4.023 19.438 1 94.56 217 LYS A O 1
ATOM 1717 N N . VAL A 1 218 ? -23.078 6.082 18.594 1 92.88 218 VAL A N 1
ATOM 1718 C CA . VAL A 1 218 ? -24.266 5.789 17.828 1 92.88 218 VAL A CA 1
ATOM 1719 C C . VAL A 1 218 ? -23.969 4.699 16.797 1 92.88 218 VAL A C 1
ATOM 1721 O O . VAL A 1 218 ? -24.766 3.779 16.594 1 92.88 218 VAL A O 1
ATOM 1724 N N . GLU A 1 219 ? -22.844 4.871 16.172 1 89.75 219 GLU A N 1
ATOM 1725 C CA . GLU A 1 219 ? -22.438 3.883 15.18 1 89.75 219 GLU A CA 1
ATOM 1726 C C . GLU A 1 219 ? -22.25 2.506 15.812 1 89.75 219 GLU A C 1
ATOM 1728 O O . GLU A 1 219 ? -22.641 1.492 15.227 1 89.75 219 GLU A O 1
ATOM 1733 N N . GLN A 1 220 ? -21.672 2.414 16.984 1 90.31 220 GLN A N 1
ATOM 1734 C CA . GLN A 1 220 ? -21.469 1.151 17.688 1 90.31 220 GLN A CA 1
ATOM 1735 C C . GLN A 1 220 ? -22.797 0.504 18.047 1 90.31 220 GLN A C 1
ATOM 1737 O O . GLN A 1 220 ? -22.953 -0.717 17.953 1 90.31 220 GLN A O 1
ATOM 1742 N N . GLU A 1 221 ? -23.703 1.337 18.406 1 90.56 221 GLU A N 1
ATOM 1743 C CA . GLU A 1 221 ? -25.047 0.831 18.734 1 90.56 221 GLU A CA 1
ATOM 1744 C C . GLU A 1 221 ? -25.734 0.274 17.484 1 90.56 221 GLU A C 1
ATOM 1746 O O . GLU A 1 221 ? -26.391 -0.768 17.547 1 90.56 221 GLU A O 1
ATOM 1751 N N . LYS A 1 222 ? -25.594 0.982 16.438 1 86.31 222 LYS A N 1
ATOM 1752 C CA . LYS A 1 222 ? -26.172 0.506 15.188 1 86.31 222 LYS A CA 1
ATOM 1753 C C . LYS A 1 222 ? -25.562 -0.833 14.781 1 86.31 222 LYS A C 1
ATOM 1755 O O . LYS A 1 222 ? -26.281 -1.733 14.336 1 86.31 222 LYS A O 1
ATOM 1760 N N . ARG A 1 223 ? -24.312 -0.934 14.961 1 86.81 223 ARG A N 1
ATOM 1761 C CA . ARG A 1 223 ? -23.609 -2.166 14.617 1 86.81 223 ARG A CA 1
ATOM 1762 C C . ARG A 1 223 ? -24.094 -3.33 15.477 1 86.81 223 ARG A C 1
ATOM 1764 O O . ARG A 1 223 ? -24.281 -4.445 14.984 1 86.81 223 ARG A O 1
ATOM 1771 N N . GLN A 1 224 ? -24.266 -3.098 16.719 1 87.69 224 GLN A N 1
ATOM 1772 C CA . GLN A 1 224 ? -24.75 -4.129 17.641 1 87.69 224 GLN A CA 1
ATOM 1773 C C . GLN A 1 224 ? -26.156 -4.582 17.281 1 87.69 224 GLN A C 1
ATOM 1775 O O . GLN A 1 224 ? -26.469 -5.777 17.328 1 87.69 224 GLN A O 1
ATOM 1780 N N . LYS A 1 225 ? -26.906 -3.66 16.859 1 85.56 225 LYS A N 1
ATOM 1781 C CA . LYS A 1 225 ? -28.266 -3.99 16.438 1 85.56 225 LYS A CA 1
ATOM 1782 C C . LYS A 1 225 ? -28.266 -4.816 15.156 1 85.56 225 LYS A C 1
ATOM 1784 O O . LYS A 1 225 ? -29.031 -5.773 15.031 1 85.56 225 LYS A O 1
ATOM 1789 N N . ARG A 1 226 ? -27.438 -4.422 14.273 1 81.62 226 ARG A N 1
ATOM 1790 C CA . ARG A 1 226 ? -27.328 -5.18 13.023 1 81.62 226 ARG A CA 1
ATOM 1791 C C . ARG A 1 226 ? -26.875 -6.609 13.297 1 81.62 226 ARG A C 1
ATOM 1793 O O . ARG A 1 226 ? -27.406 -7.551 12.695 1 81.62 226 ARG A O 1
ATOM 1800 N N . ARG A 1 227 ? -25.984 -6.754 14.211 1 81.94 227 ARG A N 1
ATOM 1801 C CA . ARG A 1 227 ? -25.469 -8.07 14.562 1 81.94 227 ARG A CA 1
ATOM 1802 C C . ARG A 1 227 ? -26.531 -8.938 15.211 1 81.94 227 ARG A C 1
ATOM 1804 O O . ARG A 1 227 ? -26.547 -10.156 15.039 1 81.94 227 ARG A O 1
ATOM 1811 N N . ALA A 1 228 ? -27.406 -8.242 15.898 1 82.88 228 ALA A N 1
ATOM 1812 C CA . ALA A 1 228 ? -28.5 -8.945 16.578 1 82.88 228 ALA A CA 1
ATOM 1813 C C . ALA A 1 228 ? -29.656 -9.219 15.633 1 82.88 228 ALA A C 1
ATOM 1815 O O . ALA A 1 228 ? -30.656 -9.82 16.031 1 82.88 228 ALA A O 1
ATOM 1816 N N . GLY A 1 229 ? -29.5 -8.742 14.336 1 76.44 229 GLY A N 1
ATOM 1817 C CA . GLY A 1 229 ? -30.516 -9.016 13.336 1 76.44 229 GLY A CA 1
ATOM 1818 C C . GLY A 1 229 ? -31.641 -8 13.336 1 76.44 229 GLY A C 1
ATOM 1819 O O . GLY A 1 229 ? -32.719 -8.25 12.773 1 76.44 229 GLY A O 1
ATOM 1820 N N . GLU A 1 230 ? -31.453 -6.973 14.07 1 78.56 230 GLU A N 1
ATOM 1821 C CA . GLU A 1 230 ? -32.5 -5.934 14.117 1 78.56 230 GLU A CA 1
ATOM 1822 C C . GLU A 1 230 ? -32.406 -5.031 12.891 1 78.56 230 GLU A C 1
ATOM 1824 O O . GLU A 1 230 ? -31.344 -4.875 12.289 1 78.56 230 GLU A O 1
ATOM 1829 N N . ASP A 1 231 ? -33.562 -4.605 12.359 1 72 231 ASP A N 1
ATOM 1830 C CA . ASP A 1 231 ? -33.594 -3.686 11.227 1 72 231 ASP A CA 1
ATOM 1831 C C . ASP A 1 231 ? -33.031 -2.314 11.617 1 72 231 ASP A C 1
ATOM 1833 O O . ASP A 1 231 ? -33.531 -1.69 12.562 1 72 231 ASP A O 1
ATOM 1837 N N . VAL A 1 232 ? -31.984 -2.037 11.164 1 71.62 232 VAL A N 1
ATOM 1838 C CA . VAL A 1 232 ? -31.406 -0.713 11.398 1 71.62 232 VAL A CA 1
ATOM 1839 C C . VAL A 1 232 ? -31.672 0.187 10.195 1 71.62 232 VAL A C 1
ATOM 1841 O O . VAL A 1 232 ? -31.375 -0.187 9.055 1 71.62 232 VAL A O 1
ATOM 1844 N N . PRO A 1 233 ? -32.5 1.245 10.438 1 63.44 233 PRO A N 1
ATOM 1845 C CA . PRO A 1 233 ? -32.75 2.156 9.312 1 63.44 233 PRO A CA 1
ATOM 1846 C C . PRO A 1 233 ? -31.469 2.588 8.609 1 63.44 233 PRO A C 1
ATOM 1848 O O . PRO A 1 233 ? -30.422 2.764 9.258 1 63.44 233 PRO A O 1
ATOM 1851 N N . GLU A 1 234 ? -31.406 2.213 7.371 1 56.94 234 GLU A N 1
ATOM 1852 C CA . GLU A 1 234 ? -30.266 2.658 6.582 1 56.94 234 GLU A CA 1
ATOM 1853 C C . GLU A 1 234 ? -30.156 4.18 6.566 1 56.94 234 GLU A C 1
ATOM 1855 O O . GLU A 1 234 ? -31.172 4.875 6.555 1 56.94 234 GLU A O 1
ATOM 1860 N N . ASP A 1 235 ? -29.172 4.754 7.109 1 52.97 235 ASP A N 1
ATOM 1861 C CA . ASP A 1 235 ? -29.016 6.199 7.008 1 52.97 235 ASP A CA 1
ATOM 1862 C C . ASP A 1 235 ? -29.219 6.68 5.574 1 52.97 235 ASP A C 1
ATOM 1864 O O . ASP A 1 235 ? -28.641 6.125 4.637 1 52.97 235 ASP A O 1
ATOM 1868 N N . ASP A 1 236 ? -30.438 7.012 5.172 1 47.09 236 ASP A N 1
ATOM 1869 C CA . ASP A 1 236 ? -30.703 7.641 3.881 1 47.09 236 ASP A CA 1
ATOM 1870 C C . ASP A 1 236 ? -29.578 8.602 3.494 1 47.09 236 ASP A C 1
ATOM 1872 O O . ASP A 1 236 ? -29.453 9.68 4.078 1 47.09 236 ASP A O 1
ATOM 1876 N N . ASP A 1 237 ? -28.547 8.164 3.254 1 47.34 237 ASP A N 1
ATOM 1877 C CA . ASP A 1 237 ? -27.438 8.992 2.779 1 47.34 237 ASP A CA 1
ATOM 1878 C C . ASP A 1 237 ? -27.906 9.961 1.699 1 47.34 237 ASP A C 1
ATOM 1880 O O . ASP A 1 237 ? -27.469 9.891 0.553 1 47.34 237 ASP A O 1
ATOM 1884 N N . ASP A 1 238 ? -29.125 10.281 1.586 1 42.44 238 ASP A N 1
ATOM 1885 C CA . ASP A 1 238 ? -29.562 11.281 0.616 1 42.44 238 ASP A CA 1
ATOM 1886 C C . ASP A 1 238 ? -28.688 12.531 0.679 1 42.44 238 ASP A C 1
ATOM 1888 O O . ASP A 1 238 ? -28.828 13.438 -0.137 1 42.44 238 ASP A O 1
ATOM 1892 N N . ASP A 1 239 ? -28.062 12.828 1.713 1 42.81 239 ASP A N 1
ATOM 1893 C CA . ASP A 1 239 ? -27.438 14.141 1.796 1 42.81 239 ASP A CA 1
ATOM 1894 C C . ASP A 1 239 ? -26.062 14.141 1.121 1 42.81 239 ASP A C 1
ATOM 1896 O O . ASP A 1 239 ? -25.094 14.68 1.667 1 42.81 239 ASP A O 1
ATOM 1900 N N . GLU A 1 240 ? -25.781 13.312 0.278 1 45.06 240 GLU A N 1
ATOM 1901 C CA . GLU A 1 240 ? -24.562 13.297 -0.526 1 45.06 240 GLU A CA 1
ATOM 1902 C C . GLU A 1 240 ? -24.266 14.68 -1.091 1 45.06 240 GLU A C 1
ATOM 1904 O O . GLU A 1 240 ? -23.109 14.992 -1.394 1 45.06 240 GLU A O 1
ATOM 1909 N N . ASP A 1 241 ? -25.281 15.414 -1.404 1 43.69 241 ASP A N 1
ATOM 1910 C CA . ASP A 1 241 ? -25.109 16.688 -2.09 1 43.69 241 ASP A CA 1
ATOM 1911 C C . ASP A 1 241 ? -24.312 17.672 -1.232 1 43.69 241 ASP A C 1
ATOM 1913 O O . ASP A 1 241 ? -23.609 18.531 -1.759 1 43.69 241 ASP A O 1
ATOM 1917 N N . ASP A 1 242 ? -24.406 17.578 0.055 1 44.91 242 ASP A N 1
ATOM 1918 C CA . ASP A 1 242 ? -23.859 18.609 0.935 1 44.91 242 ASP A CA 1
ATOM 1919 C C . ASP A 1 242 ? -22.344 18.484 1.038 1 44.91 242 ASP A C 1
ATOM 1921 O O . ASP A 1 242 ? -21.688 19.375 1.595 1 44.91 242 ASP A O 1
ATOM 1925 N N . ASP A 1 243 ? -21.688 17.469 0.574 1 49 243 ASP A N 1
ATOM 1926 C CA . ASP A 1 243 ? -20.266 17.219 0.761 1 49 243 ASP A CA 1
ATOM 1927 C C . ASP A 1 243 ? -19.422 18.109 -0.154 1 49 243 ASP A C 1
ATOM 1929 O O . ASP A 1 243 ? -18.312 18.484 0.199 1 49 243 ASP A O 1
ATOM 1933 N N . LEU A 1 244 ? -19.953 18.344 -1.364 1 49.53 244 LEU A N 1
ATOM 1934 C CA . LEU A 1 244 ? -19.188 19.141 -2.311 1 49.53 244 LEU A CA 1
ATOM 1935 C C . LEU A 1 244 ? -18.922 20.531 -1.753 1 49.53 244 LEU A C 1
ATOM 1937 O O . LEU A 1 244 ? -17.844 21.094 -1.959 1 49.53 244 LEU A O 1
ATOM 1941 N N . ASP A 1 245 ? -19.906 21.125 -1.099 1 56.16 245 ASP A N 1
ATOM 1942 C CA . ASP A 1 245 ? -19.688 22.484 -0.599 1 56.16 245 ASP A CA 1
ATOM 1943 C C . ASP A 1 245 ? -18.672 22.5 0.542 1 56.16 245 ASP A C 1
ATOM 1945 O O . ASP A 1 245 ? -18.016 23.516 0.784 1 56.16 245 ASP A O 1
ATOM 1949 N N . GLU A 1 246 ? -18.391 21.297 0.993 1 62.84 246 GLU A N 1
ATOM 1950 C CA . GLU A 1 246 ? -17.594 21.234 2.219 1 62.84 246 GLU A CA 1
ATOM 1951 C C . GLU A 1 246 ? -16.109 21.359 1.926 1 62.84 246 GLU A C 1
ATOM 1953 O O . GLU A 1 246 ? -15.328 21.75 2.801 1 62.84 246 GLU A O 1
ATOM 1958 N N . TYR A 1 247 ? -15.773 21.344 0.612 1 76.56 247 TYR A N 1
ATOM 1959 C CA . TYR A 1 247 ? -14.336 21.391 0.357 1 76.56 247 TYR A CA 1
ATOM 1960 C C . TYR A 1 247 ? -13.984 22.594 -0.506 1 76.56 247 TYR A C 1
ATOM 1962 O O . TYR A 1 247 ? -12.867 22.688 -1.019 1 76.56 247 TYR A O 1
ATOM 1970 N N . ASP A 1 248 ? -14.883 23.625 -0.479 1 86.06 248 ASP A N 1
ATOM 1971 C CA . ASP A 1 248 ? -14.656 24.75 -1.375 1 86.06 248 ASP A CA 1
ATOM 1972 C C . ASP A 1 248 ? -13.477 25.594 -0.902 1 86.06 248 ASP A C 1
ATOM 1974 O O . ASP A 1 248 ? -12.781 26.219 -1.714 1 86.06 248 ASP A O 1
ATOM 1978 N N . THR A 1 249 ? -13.219 25.547 0.344 1 92.69 249 THR A N 1
ATOM 1979 C CA . THR A 1 249 ? -12.164 26.406 0.878 1 92.69 249 THR A CA 1
ATOM 1980 C C . THR A 1 249 ? -10.922 25.594 1.208 1 92.69 249 THR A C 1
ATOM 1982 O O . THR A 1 249 ? -9.977 26.094 1.804 1 92.69 249 THR A O 1
ATOM 1985 N N . GLU A 1 250 ? -10.984 24.328 0.835 1 94.31 250 GLU A N 1
ATOM 1986 C CA . GLU A 1 250 ? -9.828 23.469 1.084 1 94.31 250 GLU A CA 1
ATOM 1987 C C . GLU A 1 250 ? -8.727 23.719 0.056 1 94.31 250 GLU A C 1
ATOM 1989 O O . GLU A 1 250 ? -8.898 23.438 -1.13 1 94.31 250 GLU A O 1
ATOM 1994 N N . ILE A 1 251 ? -7.641 24.188 0.502 1 94.88 251 ILE A N 1
ATOM 1995 C CA . ILE A 1 251 ? -6.598 24.594 -0.436 1 94.88 251 ILE A CA 1
ATOM 1996 C C . ILE A 1 251 ? -5.77 23.375 -0.843 1 94.88 251 ILE A C 1
ATOM 1998 O O . ILE A 1 251 ? -4.984 23.453 -1.791 1 94.88 251 ILE A O 1
ATOM 2002 N N . PHE A 1 252 ? -5.98 22.281 -0.121 1 94.69 252 PHE A N 1
ATOM 2003 C CA . PHE A 1 252 ? -5.305 21.031 -0.407 1 94.69 252 PHE A CA 1
ATOM 2004 C C . PHE A 1 252 ? -6.258 19.844 -0.223 1 94.69 252 PHE A C 1
ATOM 2006 O O . PHE A 1 252 ? -6.105 19.062 0.711 1 94.69 252 PHE A O 1
ATOM 2013 N N . PRO A 1 253 ? -7.262 19.625 -1.056 1 90.81 253 PRO A N 1
ATOM 2014 C CA . PRO A 1 253 ? -8.367 18.672 -0.88 1 90.81 253 PRO A CA 1
ATOM 2015 C C . PRO A 1 253 ? -7.879 17.25 -0.643 1 90.81 253 PRO A C 1
ATOM 2017 O O . PRO A 1 253 ? -8.562 16.469 0.012 1 90.81 253 PRO A O 1
ATOM 2020 N N . THR A 1 254 ? -6.637 16.781 -1.031 1 93.06 254 THR A N 1
ATOM 2021 C CA . THR A 1 254 ? -6.137 15.422 -0.858 1 93.06 254 THR A CA 1
ATOM 2022 C C . THR A 1 254 ? -5.09 15.367 0.251 1 93.06 254 THR A C 1
ATOM 2024 O O . THR A 1 254 ? -4.219 14.492 0.248 1 93.06 254 THR A O 1
ATOM 2027 N N . GLY A 1 255 ? -5.289 16.234 1.162 1 95.69 255 GLY A N 1
ATOM 2028 C CA . GLY A 1 255 ? -4.316 16.344 2.238 1 95.69 255 GLY A CA 1
ATOM 2029 C C . GLY A 1 255 ? -4.332 15.148 3.174 1 95.69 255 GLY A C 1
ATOM 2030 O O . GLY A 1 255 ? -3.297 14.789 3.738 1 95.69 255 GLY A O 1
ATOM 2031 N N . ASP A 1 256 ? -5.527 14.602 3.33 1 96.69 256 ASP A N 1
ATOM 2032 C CA . ASP A 1 256 ? -5.648 13.414 4.164 1 96.69 256 ASP A CA 1
ATOM 2033 C C . ASP A 1 256 ? -4.949 12.219 3.525 1 96.69 256 ASP A C 1
ATOM 2035 O O . ASP A 1 256 ? -4.246 11.469 4.207 1 96.69 256 ASP A O 1
ATOM 2039 N N . ASP A 1 257 ? -5.066 12.094 2.266 1 94.88 257 ASP A N 1
ATOM 2040 C CA . ASP A 1 257 ? -4.398 11.016 1.546 1 94.88 257 ASP A CA 1
ATOM 2041 C C . ASP A 1 257 ? -2.881 11.133 1.669 1 94.88 257 ASP A C 1
ATOM 2043 O O . ASP A 1 257 ? -2.189 10.125 1.849 1 94.88 257 ASP A O 1
ATOM 2047 N N . LEU A 1 258 ? -2.404 12.312 1.537 1 96.38 258 LEU A N 1
ATOM 2048 C CA . LEU A 1 258 ? -0.968 12.531 1.664 1 96.38 258 LEU A CA 1
ATOM 2049 C C . LEU A 1 258 ? -0.488 12.188 3.07 1 96.38 258 LEU A C 1
ATOM 2051 O O . LEU A 1 258 ? 0.565 11.57 3.236 1 96.38 258 LEU A O 1
ATOM 2055 N N . ALA A 1 259 ? -1.272 12.562 4.043 1 97.94 259 ALA A N 1
ATOM 2056 C CA . ALA A 1 259 ? -0.924 12.242 5.426 1 97.94 259 ALA A CA 1
ATOM 2057 C C . ALA A 1 259 ? -0.801 10.734 5.629 1 97.94 259 ALA A C 1
ATOM 2059 O O . ALA A 1 259 ? 0.159 10.258 6.238 1 97.94 259 ALA A O 1
ATOM 2060 N N . VAL A 1 260 ? -1.717 10.047 5.105 1 96.88 260 VAL A N 1
ATOM 2061 C CA . VAL A 1 260 ? -1.724 8.594 5.23 1 96.88 260 VAL A CA 1
ATOM 2062 C C . VAL A 1 260 ? -0.516 8.008 4.504 1 96.88 260 VAL A C 1
ATOM 2064 O O . VAL A 1 260 ? 0.164 7.121 5.027 1 96.88 260 VAL A O 1
ATOM 2067 N N . SER A 1 261 ? -0.216 8.5 3.342 1 96 261 SER A N 1
ATOM 2068 C CA . SER A 1 261 ? 0.916 8.016 2.557 1 96 261 SER A CA 1
ATOM 2069 C C . SER A 1 261 ? 2.234 8.258 3.283 1 96 261 SER A C 1
ATOM 2071 O O . SER A 1 261 ? 3.105 7.387 3.309 1 96 261 SER A O 1
ATOM 2073 N N . LEU A 1 262 ? 2.381 9.398 3.881 1 96.94 262 LEU A N 1
ATOM 2074 C CA . LEU A 1 262 ? 3.596 9.711 4.629 1 96.94 262 LEU A CA 1
ATOM 2075 C C . LEU A 1 262 ? 3.723 8.805 5.852 1 96.94 262 LEU A C 1
ATOM 2077 O O . LEU A 1 262 ? 4.797 8.273 6.125 1 96.94 262 LEU A O 1
ATOM 2081 N N . ALA A 1 263 ? 2.617 8.602 6.477 1 97.5 263 ALA A N 1
ATOM 2082 C CA . ALA A 1 263 ? 2.627 7.906 7.762 1 97.5 263 ALA A CA 1
ATOM 2083 C C . ALA A 1 263 ? 2.74 6.398 7.566 1 97.5 263 ALA A C 1
ATOM 2085 O O . ALA A 1 263 ? 3.355 5.703 8.383 1 97.5 263 ALA A O 1
ATOM 2086 N N . GLU A 1 264 ? 2.17 5.945 6.477 1 96.12 264 GLU A N 1
ATOM 2087 C CA . GLU A 1 264 ? 2.029 4.496 6.387 1 96.12 264 GLU A CA 1
ATOM 2088 C C . GLU A 1 264 ? 2.908 3.92 5.281 1 96.12 264 GLU A C 1
ATOM 2090 O O . GLU A 1 264 ? 3.148 2.711 5.238 1 96.12 264 GLU A O 1
ATOM 2095 N N . ASP A 1 265 ? 3.426 4.73 4.461 1 94.75 265 ASP A N 1
ATOM 2096 C CA . ASP A 1 265 ? 4.254 4.227 3.371 1 94.75 265 ASP A CA 1
ATOM 2097 C C . ASP A 1 265 ? 5.668 4.797 3.447 1 94.75 265 ASP A C 1
ATOM 2099 O O . ASP A 1 265 ? 6.637 4.055 3.625 1 94.75 265 ASP A O 1
ATOM 2103 N N . VAL A 1 266 ? 5.812 6.066 3.449 1 96.31 266 VAL A N 1
ATOM 2104 C CA . VAL A 1 266 ? 7.125 6.699 3.332 1 96.31 266 VAL A CA 1
ATOM 2105 C C . VAL A 1 266 ? 7.91 6.5 4.625 1 96.31 266 VAL A C 1
ATOM 2107 O O . VAL A 1 266 ? 9.031 5.977 4.605 1 96.31 266 VAL A O 1
ATOM 2110 N N . TRP A 1 267 ? 7.348 6.848 5.695 1 97.44 267 TRP A N 1
ATOM 2111 C CA . TRP A 1 267 ? 8.062 6.855 6.965 1 97.44 267 TRP A CA 1
ATOM 2112 C C . TRP A 1 267 ? 8.469 5.441 7.367 1 97.44 267 TRP A C 1
ATOM 2114 O O . TRP A 1 267 ? 9.641 5.184 7.668 1 97.44 267 TRP A O 1
ATOM 2124 N N . PRO A 1 268 ? 7.582 4.488 7.285 1 96.88 268 PRO A N 1
ATOM 2125 C CA . PRO A 1 268 ? 7.984 3.141 7.691 1 96.88 268 PRO A CA 1
ATOM 2126 C C . PRO A 1 268 ? 9.008 2.52 6.738 1 96.88 268 PRO A C 1
ATOM 2128 O O . PRO A 1 268 ? 9.812 1.683 7.156 1 96.88 268 PRO A O 1
ATOM 2131 N N . ASN A 1 269 ? 9.016 2.93 5.477 1 96.12 269 ASN A N 1
ATOM 2132 C CA . ASN A 1 269 ? 9.867 2.301 4.477 1 96.12 269 ASN A CA 1
ATOM 2133 C C . ASN A 1 269 ? 11.055 3.193 4.109 1 96.12 269 ASN A C 1
ATOM 2135 O O . ASN A 1 269 ? 11.656 3.029 3.047 1 96.12 269 ASN A O 1
ATOM 2139 N N . ALA A 1 270 ? 11.383 4.094 4.945 1 96.75 270 ALA A N 1
ATOM 2140 C CA . ALA A 1 270 ? 12.391 5.113 4.656 1 96.75 270 ALA A CA 1
ATOM 2141 C C . ALA A 1 270 ? 13.742 4.477 4.348 1 96.75 270 ALA A C 1
ATOM 2143 O O . ALA A 1 270 ? 14.406 4.852 3.379 1 96.75 270 ALA A O 1
ATOM 2144 N N . ILE A 1 271 ? 14.156 3.52 5.164 1 96.19 271 ILE A N 1
ATOM 2145 C CA . ILE A 1 271 ? 15.453 2.879 4.965 1 96.19 271 ILE A CA 1
ATOM 2146 C C . ILE A 1 271 ? 15.477 2.176 3.609 1 96.19 271 ILE A C 1
ATOM 2148 O O . ILE A 1 271 ? 16.469 2.264 2.875 1 96.19 271 ILE A O 1
ATOM 2152 N N . LYS A 1 272 ? 14.391 1.52 3.311 1 93.06 272 LYS A N 1
ATOM 2153 C CA . LYS A 1 272 ? 14.289 0.85 2.016 1 93.06 272 LYS A CA 1
ATOM 2154 C C . LYS A 1 272 ? 14.445 1.845 0.869 1 93.06 272 LYS A C 1
ATOM 2156 O O . LYS A 1 272 ? 15.195 1.594 -0.079 1 93.06 272 LYS A O 1
ATOM 2161 N N . TYR A 1 273 ? 13.734 2.93 0.941 1 93.69 273 TYR A N 1
ATOM 2162 C CA . TYR A 1 273 ? 13.812 3.973 -0.075 1 93.69 273 TYR A CA 1
ATOM 2163 C C . TYR A 1 273 ? 15.234 4.52 -0.179 1 93.69 273 TYR A C 1
ATOM 2165 O O . TYR A 1 273 ? 15.742 4.746 -1.28 1 93.69 273 TYR A O 1
ATOM 2173 N N . PHE A 1 274 ? 15.859 4.684 0.952 1 94.19 274 PHE A N 1
ATOM 2174 C CA . PHE A 1 274 ? 17.219 5.215 0.995 1 94.19 274 PHE A CA 1
ATOM 2175 C C . PHE A 1 274 ? 18.203 4.246 0.342 1 94.19 274 PHE A C 1
ATOM 2177 O O . PHE A 1 274 ? 19.016 4.648 -0.485 1 94.19 274 PHE A O 1
ATOM 2184 N N . ILE A 1 275 ? 18.078 3.004 0.674 1 87.94 275 ILE A N 1
ATOM 2185 C CA . ILE A 1 275 ? 18.969 1.989 0.123 1 87.94 275 ILE A CA 1
ATOM 2186 C C . ILE A 1 275 ? 18.781 1.903 -1.39 1 87.94 275 ILE A C 1
ATOM 2188 O O . ILE A 1 275 ? 19.766 1.84 -2.141 1 87.94 275 ILE A O 1
ATOM 2192 N N . THR A 1 276 ? 17.578 1.944 -1.821 1 87.19 276 THR A N 1
ATOM 2193 C CA . THR A 1 276 ? 17.281 1.921 -3.25 1 87.19 276 THR A CA 1
ATOM 2194 C C . THR A 1 276 ? 17.906 3.131 -3.947 1 87.19 276 THR A C 1
ATOM 2196 O O . THR A 1 276 ? 18.453 3.006 -5.039 1 87.19 276 THR A O 1
ATOM 2199 N N . ALA A 1 277 ? 17.797 4.246 -3.361 1 86.62 277 ALA A N 1
ATOM 2200 C CA . ALA A 1 277 ? 18.375 5.477 -3.904 1 86.62 277 ALA A CA 1
ATOM 2201 C C . ALA A 1 277 ? 19.875 5.355 -4.051 1 86.62 277 ALA A C 1
ATOM 2203 O O . ALA A 1 277 ? 20.453 5.789 -5.051 1 86.62 277 ALA A O 1
ATOM 2204 N N . MET A 1 278 ? 20.516 4.73 -3.146 1 83.69 278 MET A N 1
ATOM 2205 C CA . MET A 1 278 ? 21.969 4.574 -3.148 1 83.69 278 MET A CA 1
ATOM 2206 C C . MET A 1 278 ? 22.406 3.582 -4.219 1 83.69 278 MET A C 1
ATOM 2208 O O . MET A 1 278 ? 23.438 3.77 -4.859 1 83.69 278 MET A O 1
ATOM 2212 N N . GLU A 1 279 ? 21.578 2.621 -4.367 1 79.88 279 GLU A N 1
ATOM 2213 C CA . GLU A 1 279 ? 21.891 1.628 -5.391 1 79.88 279 GLU A CA 1
ATOM 2214 C C . GLU A 1 279 ? 21.766 2.225 -6.793 1 79.88 279 GLU A C 1
ATOM 2216 O O . GLU A 1 279 ? 22.562 1.896 -7.68 1 79.88 279 GLU A O 1
ATOM 2221 N N . HIS A 1 280 ? 20.797 3.035 -6.988 1 76.5 280 HIS A N 1
ATOM 2222 C CA . HIS A 1 280 ? 20.609 3.688 -8.281 1 76.5 280 HIS A CA 1
ATOM 2223 C C . HIS A 1 280 ? 21.734 4.672 -8.562 1 76.5 280 HIS A C 1
ATOM 2225 O O . HIS A 1 280 ? 22.188 4.789 -9.711 1 76.5 280 HIS A O 1
ATOM 2231 N N . ASP A 1 281 ? 22.203 5.32 -7.578 1 69.44 281 ASP A N 1
ATOM 2232 C CA . ASP A 1 281 ? 23.297 6.277 -7.727 1 69.44 281 ASP A CA 1
ATOM 2233 C C . ASP A 1 281 ? 24.609 5.57 -8.055 1 69.44 281 ASP A C 1
ATOM 2235 O O . ASP A 1 281 ? 25.391 6.051 -8.867 1 69.44 281 ASP A O 1
ATOM 2239 N N . ALA A 1 282 ? 24.797 4.461 -7.418 1 65.56 282 ALA A N 1
ATOM 2240 C CA . ALA A 1 282 ? 26.016 3.688 -7.664 1 65.56 282 ALA A CA 1
ATOM 2241 C C . ALA A 1 282 ? 26.062 3.178 -9.102 1 65.56 282 ALA A C 1
ATOM 2243 O O . ALA A 1 282 ? 27.109 3.191 -9.742 1 65.56 282 ALA A O 1
ATOM 2244 N N . LEU A 1 283 ? 24.875 2.785 -9.578 1 60.69 283 LEU A N 1
ATOM 2245 C CA . LEU A 1 283 ? 24.797 2.299 -10.953 1 60.69 283 LEU A CA 1
ATOM 2246 C C . LEU A 1 283 ? 25.047 3.428 -11.945 1 60.69 283 LEU A C 1
ATOM 2248 O O . LEU A 1 283 ? 25.703 3.225 -12.969 1 60.69 283 LEU A O 1
ATOM 2252 N N . SER A 1 284 ? 24.531 4.547 -11.625 1 59.31 284 SER A N 1
ATOM 2253 C CA . SER A 1 284 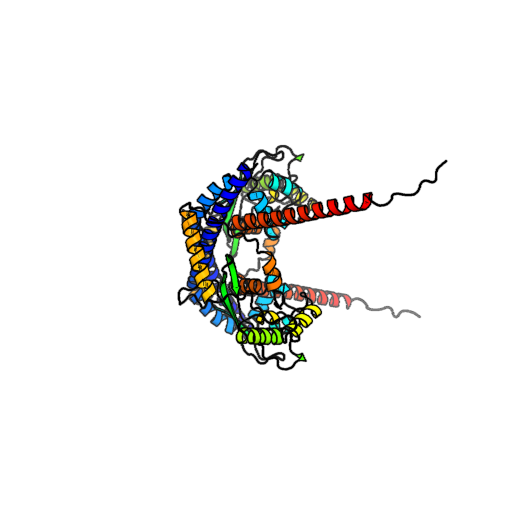? 24.734 5.707 -12.484 1 59.31 284 SER A CA 1
ATOM 2254 C C . SER A 1 284 ? 26.188 6.137 -12.516 1 59.31 284 SER A C 1
ATOM 2256 O O . SER A 1 284 ? 26.703 6.527 -13.562 1 59.31 284 SER A O 1
ATOM 2258 N N . ASP A 1 285 ? 26.844 6.031 -11.445 1 58.78 285 ASP A N 1
ATOM 2259 C CA . ASP A 1 285 ? 28.266 6.406 -11.359 1 58.78 285 ASP A CA 1
ATOM 2260 C C . ASP A 1 285 ? 29.125 5.434 -12.156 1 58.78 285 ASP A C 1
ATOM 2262 O O . ASP A 1 285 ? 30.094 5.848 -12.805 1 58.78 285 ASP A O 1
ATOM 2266 N N . ILE A 1 286 ? 28.719 4.203 -12.133 1 56.22 286 ILE A N 1
ATOM 2267 C CA . ILE A 1 286 ? 29.453 3.188 -12.867 1 56.22 286 ILE A CA 1
ATOM 2268 C C . ILE A 1 286 ? 29.266 3.398 -14.367 1 56.22 286 ILE A C 1
ATOM 2270 O O . ILE A 1 286 ? 30.219 3.299 -15.141 1 56.22 286 ILE A O 1
ATOM 2274 N N . ASP A 1 287 ? 28.094 3.668 -14.734 1 55.88 287 ASP A N 1
ATOM 2275 C CA . ASP A 1 287 ? 27.797 3.893 -16.141 1 55.88 287 ASP A CA 1
ATOM 2276 C C . ASP A 1 287 ? 28.5 5.148 -16.656 1 55.88 287 ASP A C 1
ATOM 2278 O O . ASP A 1 287 ? 28.969 5.18 -17.797 1 55.88 287 ASP A O 1
ATOM 2282 N N . PHE A 1 288 ? 28.594 6.102 -15.852 1 54.97 288 PHE A N 1
ATOM 2283 C CA . PHE A 1 288 ? 29.25 7.344 -16.219 1 54.97 288 PHE A CA 1
ATOM 2284 C C . PHE A 1 288 ? 30.766 7.152 -16.297 1 54.97 288 PHE A C 1
ATOM 2286 O O . PHE A 1 288 ? 31.438 7.719 -17.156 1 54.97 288 PHE A O 1
ATOM 2293 N N . GLU A 1 289 ? 31.281 6.395 -15.445 1 54.09 289 GLU A N 1
ATOM 2294 C CA . GLU A 1 289 ? 32.719 6.105 -15.469 1 54.09 289 GLU A CA 1
ATOM 2295 C C . GLU A 1 289 ? 33.094 5.289 -16.703 1 54.09 289 GLU A C 1
ATOM 2297 O O . GLU A 1 289 ? 34.156 5.5 -17.297 1 54.09 289 GLU A O 1
ATOM 2302 N N . ASP A 1 290 ? 32.219 4.426 -17.016 1 55.44 290 ASP A N 1
ATOM 2303 C CA . ASP A 1 290 ? 32.469 3.605 -18.203 1 55.44 290 ASP A CA 1
ATOM 2304 C C . ASP A 1 290 ? 32.375 4.441 -19.484 1 55.44 290 ASP A C 1
ATOM 2306 O O . ASP A 1 290 ? 33.125 4.219 -20.422 1 55.44 290 ASP A O 1
ATOM 2310 N N . ASP A 1 291 ? 31.484 5.328 -19.5 1 53.62 291 ASP A N 1
ATOM 2311 C CA . ASP A 1 291 ? 31.344 6.184 -20.672 1 53.62 291 ASP A CA 1
ATOM 2312 C C . ASP A 1 291 ? 32.531 7.125 -20.812 1 53.62 291 ASP A C 1
ATOM 2314 O O . ASP A 1 291 ? 32.969 7.418 -21.922 1 53.62 291 ASP A O 1
ATOM 2318 N N . ASP A 1 292 ? 33.062 7.594 -19.766 1 53.16 292 ASP A N 1
ATOM 2319 C CA . ASP A 1 292 ? 34.219 8.477 -19.797 1 53.16 292 ASP A CA 1
ATOM 2320 C C . ASP A 1 292 ? 35.469 7.723 -20.266 1 53.16 292 ASP A C 1
ATOM 2322 O O . ASP A 1 292 ? 36.312 8.281 -20.953 1 53.16 292 ASP A O 1
ATOM 2326 N N . ASP A 1 293 ? 35.5 6.527 -19.906 1 52.22 293 ASP A N 1
ATOM 2327 C CA . ASP A 1 293 ? 36.656 5.727 -20.344 1 52.22 293 ASP A CA 1
ATOM 2328 C C . ASP A 1 293 ? 36.562 5.426 -21.828 1 52.22 293 ASP A C 1
ATOM 2330 O O . ASP A 1 293 ? 37.594 5.359 -22.516 1 52.22 293 ASP A O 1
ATOM 2334 N N . ASP A 1 294 ? 35.375 5.32 -22.297 1 51.94 294 ASP A N 1
ATOM 2335 C CA . ASP A 1 294 ? 35.25 5.051 -23.719 1 51.94 294 ASP A CA 1
ATOM 2336 C C . ASP A 1 294 ? 35.5 6.305 -24.547 1 51.94 294 ASP A C 1
ATOM 2338 O O . ASP A 1 294 ? 36 6.219 -25.672 1 51.94 294 ASP A O 1
ATOM 2342 N N . GLU A 1 295 ? 35.188 7.43 -24.016 1 47.56 295 GLU A N 1
ATOM 2343 C CA . GLU A 1 295 ? 35.438 8.664 -24.75 1 47.56 295 GLU A CA 1
ATOM 2344 C C . GLU A 1 295 ? 36.938 8.953 -24.828 1 47.56 295 GLU A C 1
ATOM 2346 O O . GLU A 1 295 ? 37.438 9.461 -25.828 1 47.56 295 GLU A O 1
ATOM 2351 N N . ASP A 1 296 ? 37.625 8.633 -23.828 1 47.16 296 ASP A N 1
ATOM 2352 C CA . ASP A 1 296 ? 39.062 8.859 -23.844 1 47.16 296 ASP A CA 1
ATOM 2353 C C . ASP A 1 296 ? 39.781 7.898 -24.797 1 47.16 296 ASP A C 1
ATOM 2355 O O . ASP A 1 296 ? 40.781 8.25 -25.406 1 47.16 296 ASP A O 1
ATOM 2359 N N . GLU A 1 297 ? 39.219 6.766 -25 1 46.03 297 GLU A N 1
ATOM 2360 C CA . GLU A 1 297 ? 39.844 5.82 -25.922 1 46.03 297 GLU A CA 1
ATOM 2361 C C . GLU A 1 297 ? 39.594 6.223 -27.375 1 46.03 297 GLU A C 1
ATOM 2363 O O . GLU A 1 297 ? 40.438 5.984 -28.234 1 46.03 297 GLU A O 1
ATOM 2368 N N . GLU A 1 298 ? 38.5 6.871 -27.641 1 44.69 298 GLU A N 1
ATOM 2369 C CA . GLU A 1 298 ? 38.219 7.25 -29.016 1 44.69 298 GLU A CA 1
ATOM 2370 C C . GLU A 1 298 ? 39.031 8.469 -29.422 1 44.69 298 GLU A C 1
ATOM 2372 O O . GLU A 1 298 ? 39.438 8.594 -30.594 1 44.69 298 GLU A O 1
ATOM 2377 N N . MET A 1 299 ? 39.406 9.352 -28.5 1 41.75 299 MET A N 1
ATOM 2378 C CA . MET A 1 299 ? 40.188 10.531 -28.859 1 41.75 299 MET A CA 1
ATOM 2379 C C . MET A 1 299 ? 41.656 10.164 -29.109 1 41.75 299 MET A C 1
ATOM 2381 O O . MET A 1 299 ? 42.375 10.914 -29.766 1 41.75 299 MET A O 1
ATOM 2385 N N . GLU A 1 300 ? 42.219 9.164 -28.562 1 40.94 300 GLU A N 1
ATOM 2386 C CA . GLU A 1 300 ? 43.625 8.852 -28.781 1 40.94 300 GLU A CA 1
ATOM 2387 C C . GLU A 1 300 ? 43.844 8.234 -30.156 1 40.94 300 GLU A C 1
ATOM 2389 O O . GLU A 1 300 ? 44.969 8.289 -30.703 1 40.94 300 GLU A O 1
ATOM 2394 N N . GLU A 1 301 ? 42.875 7.559 -30.672 1 37.88 301 GLU A N 1
ATOM 2395 C CA . GLU A 1 301 ? 43.125 6.91 -31.953 1 37.88 301 GLU A CA 1
ATOM 2396 C C . GLU A 1 301 ? 43.031 7.902 -33.094 1 37.88 301 GLU A C 1
ATOM 2398 O O . GLU A 1 301 ? 43.312 7.555 -34.25 1 37.88 301 GLU A O 1
ATOM 2403 N N . ALA A 1 302 ? 42.312 9.039 -32.906 1 37.91 302 ALA A N 1
ATOM 2404 C CA . ALA A 1 302 ? 42.125 9.93 -34.062 1 37.91 302 ALA A CA 1
ATOM 2405 C C . ALA A 1 302 ? 43.375 10.719 -34.375 1 37.91 302 ALA A C 1
ATOM 2407 O O . ALA A 1 302 ? 43.531 11.289 -35.438 1 37.91 302 ALA A O 1
ATOM 2408 N N . ASP A 1 303 ? 44.219 10.977 -33.406 1 38.38 303 ASP A N 1
ATOM 2409 C CA . ASP A 1 303 ? 45.312 11.898 -33.656 1 38.38 303 ASP A CA 1
ATOM 2410 C C . ASP A 1 303 ? 46.438 11.211 -34.438 1 38.38 303 ASP A C 1
ATOM 2412 O O . ASP A 1 303 ? 47.5 11.812 -34.688 1 38.38 303 ASP A O 1
A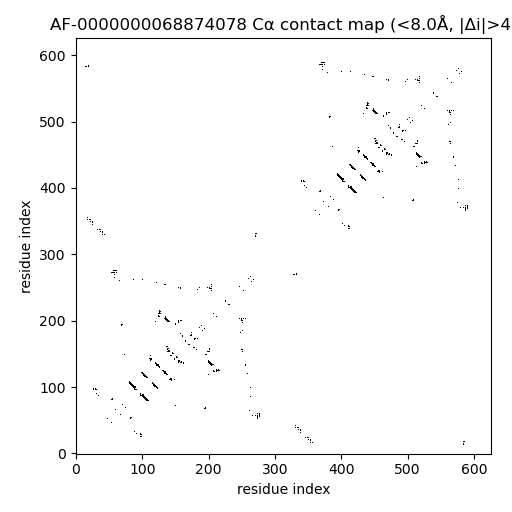TOM 2416 N N . GLY A 1 304 ? 46.438 9.867 -34.531 1 34.03 304 GLY A N 1
ATOM 2417 C CA . GLY A 1 304 ? 47.656 9.344 -35.125 1 34.03 304 GLY A CA 1
ATOM 2418 C C . GLY A 1 304 ? 47.75 9.617 -36.625 1 34.03 304 GLY A C 1
ATOM 2419 O O . GLY A 1 304 ? 48.844 9.875 -37.125 1 34.03 304 GLY A O 1
ATOM 2420 N N . GLU A 1 305 ? 46.875 9.172 -37.438 1 34 305 GLU A N 1
ATOM 2421 C CA . GLU A 1 305 ? 47.344 8.797 -38.75 1 34 305 GLU A CA 1
ATOM 2422 C C . GLU A 1 305 ? 47.344 9.984 -39.719 1 34 305 GLU A C 1
ATOM 2424 O O . GLU A 1 305 ? 47.656 9.852 -40.906 1 34 305 GLU A O 1
ATOM 2429 N N . HIS A 1 306 ? 46.625 11.102 -39.469 1 33.19 306 HIS A N 1
ATOM 2430 C CA . HIS A 1 306 ? 46.562 11.961 -40.625 1 33.19 306 HIS A CA 1
ATOM 2431 C C . HIS A 1 306 ? 47.906 12.656 -40.875 1 33.19 306 HIS A C 1
ATOM 2433 O O . HIS A 1 306 ? 48.188 13.703 -40.25 1 33.19 306 HIS A O 1
ATOM 2439 N N . THR A 1 307 ? 49.094 11.938 -40.906 1 34.03 307 THR A N 1
ATOM 2440 C CA . THR A 1 307 ? 50.344 12.477 -41.406 1 34.03 307 THR A CA 1
ATOM 2441 C C . THR A 1 307 ? 50.219 12.945 -42.844 1 34.03 307 THR A C 1
ATOM 2443 O O . THR A 1 307 ? 50.062 12.125 -43.75 1 34.03 307 THR A O 1
ATOM 2446 N N . SER A 1 308 ? 49.281 13.875 -43.125 1 28.33 308 SER A N 1
ATOM 2447 C CA . SER A 1 308 ? 49.219 14.367 -44.5 1 28.33 308 SER A CA 1
ATOM 2448 C C . SER A 1 308 ? 50.562 14.945 -44.938 1 28.33 308 SER A C 1
ATOM 2450 O O . SER A 1 308 ? 51.312 15.5 -44.125 1 28.33 308 SER A O 1
ATOM 2452 N N . LYS A 1 309 ? 51.094 14.57 -46.25 1 27.91 309 LYS A N 1
ATOM 2453 C CA . LYS A 1 309 ? 52.156 14.875 -47.188 1 27.91 309 LYS A CA 1
ATOM 2454 C C . LYS A 1 309 ? 52.125 16.344 -47.625 1 27.91 309 LYS A C 1
ATOM 2456 O O . LYS A 1 309 ? 51.281 16.75 -48.438 1 27.91 309 LYS A O 1
ATOM 2461 N N . LYS A 1 310 ? 52.312 17.312 -46.781 1 21.59 310 LYS A N 1
ATOM 2462 C CA . LYS A 1 310 ? 52.75 18.562 -47.375 1 21.59 310 LYS A CA 1
ATOM 2463 C C . LYS A 1 310 ? 54.062 18.391 -48.125 1 21.59 310 LYS A C 1
ATOM 2465 O O . LYS A 1 310 ? 55.062 17.938 -47.562 1 21.59 310 LYS A O 1
ATOM 2470 N N . ARG A 1 311 ? 54.094 18.297 -49.5 1 23.48 311 ARG A N 1
ATOM 2471 C CA . ARG A 1 311 ? 54.938 18.641 -50.656 1 23.48 311 ARG A CA 1
ATOM 2472 C C . ARG A 1 311 ? 55.625 19.984 -50.438 1 23.48 311 ARG A C 1
ATOM 2474 O O . ARG A 1 311 ? 55 20.969 -50.094 1 23.48 311 ARG A O 1
ATOM 2481 N N . LYS A 1 312 ? 56.875 19.906 -50.312 1 23.08 312 LYS A N 1
ATOM 2482 C CA . LYS A 1 312 ? 57.875 20.953 -50.156 1 23.08 312 LYS A CA 1
ATOM 2483 C C . LYS A 1 312 ? 57.625 22.109 -51.125 1 23.08 312 LYS A C 1
ATOM 2485 O O . LYS A 1 312 ? 57.375 21.906 -52.312 1 23.08 312 LYS A O 1
ATOM 2490 N N . ALA A 1 313 ? 57.562 23.375 -50.875 1 18.58 313 ALA A N 1
ATOM 2491 C CA . ALA A 1 313 ? 58.594 24.203 -51.5 1 18.58 313 ALA A CA 1
ATOM 2492 C C . ALA A 1 313 ? 59.938 24 -50.812 1 18.58 313 ALA A C 1
ATOM 2494 O O . ALA A 1 313 ? 60 23.734 -49.594 1 18.58 313 ALA A O 1
ATOM 2495 N N . MET B 1 1 ? 38 12.102 2.984 1 37.31 1 MET B N 1
ATOM 2496 C CA . MET B 1 1 ? 37.375 11.453 1.847 1 37.31 1 MET B CA 1
ATOM 2497 C C . MET B 1 1 ? 37.219 9.961 2.098 1 37.31 1 MET B C 1
ATOM 2499 O O . MET B 1 1 ? 36.125 9.406 1.887 1 37.31 1 MET B O 1
ATOM 2503 N N . ALA B 1 2 ? 38.344 9.391 2.326 1 42.97 2 ALA B N 1
ATOM 2504 C CA . ALA B 1 2 ? 38.344 7.977 2.699 1 42.97 2 ALA B CA 1
ATOM 2505 C C . ALA B 1 2 ? 37.562 7.75 3.988 1 42.97 2 ALA B C 1
ATOM 2507 O O . ALA B 1 2 ? 36.781 6.797 4.09 1 42.97 2 ALA B O 1
ATOM 2508 N N . ASP B 1 3 ? 37.688 8.578 4.898 1 43.84 3 ASP B N 1
ATOM 2509 C CA . ASP B 1 3 ? 37.031 8.523 6.195 1 43.84 3 ASP B CA 1
ATOM 2510 C C . ASP B 1 3 ? 35.5 8.711 6.039 1 43.84 3 ASP B C 1
ATOM 2512 O O . ASP B 1 3 ? 34.719 8.078 6.754 1 43.84 3 ASP B O 1
ATOM 2516 N N . ASP B 1 4 ? 35.062 9.586 5.082 1 48.25 4 ASP B N 1
ATOM 2517 C CA . ASP B 1 4 ? 33.656 9.828 4.801 1 48.25 4 ASP B CA 1
ATOM 2518 C C . ASP B 1 4 ? 33 8.594 4.188 1 48.25 4 ASP B C 1
ATOM 2520 O O . ASP B 1 4 ? 31.859 8.266 4.512 1 48.25 4 ASP B O 1
ATOM 2524 N N . LYS B 1 5 ? 33.75 7.945 3.402 1 48.84 5 LYS B N 1
ATOM 2525 C CA . LYS B 1 5 ? 33.25 6.715 2.777 1 48.84 5 LYS B CA 1
ATOM 2526 C C . LYS B 1 5 ? 33.125 5.598 3.805 1 48.84 5 LYS B C 1
ATOM 2528 O O . LYS B 1 5 ? 32.188 4.801 3.734 1 48.84 5 LYS B O 1
ATOM 2533 N N . MET B 1 6 ? 34.156 5.578 4.598 1 50.59 6 MET B N 1
ATOM 2534 C CA . MET B 1 6 ? 34.125 4.547 5.633 1 50.59 6 MET B CA 1
ATOM 2535 C C . MET B 1 6 ? 32.969 4.781 6.59 1 50.59 6 MET B C 1
ATOM 2537 O O . MET B 1 6 ? 32.281 3.832 6.992 1 50.59 6 MET B O 1
ATOM 2541 N N . GLU B 1 7 ? 32.75 6.059 7.02 1 53.47 7 GLU B N 1
ATOM 2542 C CA . GLU B 1 7 ? 31.641 6.402 7.91 1 53.47 7 GLU B CA 1
ATOM 2543 C C . GLU B 1 7 ? 30.297 6.141 7.238 1 53.47 7 GLU B C 1
ATOM 2545 O O . GLU B 1 7 ? 29.359 5.656 7.883 1 53.47 7 GLU B O 1
ATOM 2550 N N . PHE B 1 8 ? 30.359 6.332 6.016 1 59.91 8 PHE B N 1
ATOM 2551 C CA . PHE B 1 8 ? 29.141 6.059 5.254 1 59.91 8 PHE B CA 1
ATOM 2552 C C . PHE B 1 8 ? 28.906 4.559 5.148 1 59.91 8 PHE B C 1
ATOM 2554 O O . PHE B 1 8 ? 27.75 4.105 5.223 1 59.91 8 PHE B O 1
ATOM 2561 N N . SER B 1 9 ? 30 3.875 5.105 1 62.03 9 SER B N 1
ATOM 2562 C CA . SER B 1 9 ? 29.891 2.424 5.008 1 62.03 9 SER B CA 1
ATOM 2563 C C . SER B 1 9 ? 29.312 1.829 6.285 1 62.03 9 SER B C 1
ATOM 2565 O O . SER B 1 9 ? 28.453 0.941 6.23 1 62.03 9 SER B O 1
ATOM 2567 N N . VAL B 1 10 ? 29.766 2.373 7.426 1 59.59 10 VAL B N 1
ATOM 2568 C CA . VAL B 1 10 ? 29.297 1.893 8.727 1 59.59 10 VAL B CA 1
ATOM 2569 C C . VAL B 1 10 ? 27.812 2.223 8.898 1 59.59 10 VAL B C 1
ATOM 2571 O O . VAL B 1 10 ? 27.047 1.386 9.367 1 59.59 10 VAL B O 1
ATOM 2574 N N . SER B 1 11 ? 27.484 3.314 8.414 1 76.19 11 SER B N 1
ATOM 2575 C CA . SER B 1 11 ? 26.094 3.736 8.523 1 76.19 11 SER B CA 1
ATOM 2576 C C . SER B 1 11 ? 25.188 2.896 7.633 1 76.19 11 SER B C 1
ATOM 2578 O O . SER B 1 11 ? 24.078 2.527 8.039 1 76.19 11 SER B O 1
ATOM 2580 N N . TYR B 1 12 ? 25.797 2.391 6.645 1 79.69 12 TYR B N 1
ATOM 2581 C CA . TYR B 1 12 ? 25 1.597 5.715 1 79.69 12 TYR B CA 1
ATOM 2582 C C . TYR B 1 12 ? 24.734 0.207 6.277 1 79.69 12 TYR B C 1
ATOM 2584 O O . TYR B 1 12 ? 23.609 -0.305 6.172 1 79.69 12 TYR B O 1
ATOM 2592 N N . SER B 1 13 ? 25.734 -0.28 6.922 1 81.94 13 SER B N 1
ATOM 2593 C CA . SER B 1 13 ? 25.578 -1.598 7.523 1 81.94 13 SER B CA 1
ATOM 2594 C C . SER B 1 13 ? 24.547 -1.565 8.641 1 81.94 13 SER B C 1
ATOM 2596 O O . SER B 1 13 ? 23.734 -2.492 8.781 1 81.94 13 SER B O 1
ATOM 2598 N N . LYS B 1 14 ? 24.594 -0.524 9.398 1 86.19 14 LYS B N 1
ATOM 2599 C CA . LYS B 1 14 ? 23.609 -0.367 10.469 1 86.19 14 LYS B CA 1
ATOM 2600 C C . LYS B 1 14 ? 22.203 -0.222 9.914 1 86.19 14 LYS B C 1
ATOM 2602 O O . LYS B 1 14 ? 21.25 -0.764 10.477 1 86.19 14 LYS B O 1
ATOM 2607 N N . LEU B 1 15 ? 22.109 0.461 8.82 1 90.19 15 LEU B N 1
ATOM 2608 C CA . LEU B 1 15 ? 20.812 0.66 8.18 1 90.19 15 LEU B CA 1
ATOM 2609 C C . LEU B 1 15 ? 20.266 -0.654 7.629 1 90.19 15 LEU B C 1
ATOM 2611 O O . LEU B 1 15 ? 19.062 -0.922 7.715 1 90.19 15 LEU B O 1
ATOM 2615 N N . GLN B 1 16 ? 21.125 -1.447 7.113 1 86.5 16 GLN B N 1
ATOM 2616 C CA . GLN B 1 16 ? 20.703 -2.742 6.594 1 86.5 16 GLN B CA 1
ATOM 2617 C C . GLN B 1 16 ? 20.172 -3.641 7.707 1 86.5 16 GLN B C 1
ATOM 2619 O O . GLN B 1 16 ? 19.188 -4.344 7.527 1 86.5 16 GLN B O 1
ATOM 2624 N N . GLU B 1 17 ? 20.891 -3.572 8.789 1 89.38 17 GLU B N 1
ATOM 2625 C CA . GLU B 1 17 ? 20.453 -4.359 9.93 1 89.38 17 GLU B CA 1
ATOM 2626 C C . GLU B 1 17 ? 19.094 -3.9 10.422 1 89.38 17 GLU B C 1
ATOM 2628 O O . GLU B 1 17 ? 18.234 -4.723 10.742 1 89.38 17 GLU B O 1
ATOM 2633 N N . LEU B 1 18 ? 18.938 -2.625 10.539 1 93.75 18 LEU B N 1
ATOM 2634 C CA . LEU B 1 18 ? 17.656 -2.072 10.953 1 93.75 18 LEU B CA 1
ATOM 2635 C C . LEU B 1 18 ? 16.547 -2.457 9.969 1 93.75 18 LEU B C 1
ATOM 2637 O O . LEU B 1 18 ? 15.43 -2.781 10.375 1 93.75 18 LEU B O 1
ATOM 2641 N N . GLU B 1 19 ? 16.891 -2.428 8.672 1 93.5 19 GLU B N 1
ATOM 2642 C CA . GLU B 1 19 ? 15.93 -2.828 7.656 1 93.5 19 GLU B CA 1
ATOM 2643 C C . GLU B 1 19 ? 15.508 -4.281 7.84 1 93.5 19 GLU B C 1
ATOM 2645 O O . GLU B 1 19 ? 14.328 -4.613 7.688 1 93.5 19 GLU B O 1
ATOM 2650 N N . ASP B 1 20 ? 16.438 -5.109 8.164 1 93 20 ASP B N 1
ATOM 2651 C CA . ASP B 1 20 ? 16.125 -6.508 8.438 1 93 20 ASP B CA 1
ATOM 2652 C C . ASP B 1 20 ? 15.156 -6.637 9.617 1 93 20 ASP B C 1
ATOM 2654 O O . ASP B 1 20 ? 14.227 -7.438 9.578 1 93 20 ASP B O 1
ATOM 2658 N N . ASP B 1 21 ? 15.414 -5.898 10.664 1 96.19 21 ASP B N 1
ATOM 2659 C CA . ASP B 1 21 ? 14.555 -5.934 11.844 1 96.19 21 ASP B CA 1
ATOM 2660 C C . ASP B 1 21 ? 13.148 -5.445 11.5 1 96.19 21 ASP B C 1
ATOM 2662 O O . ASP B 1 21 ? 12.156 -6 11.984 1 96.19 21 ASP B O 1
ATOM 2666 N N . PHE B 1 22 ? 13.047 -4.398 10.68 1 97.12 22 PHE B N 1
ATOM 2667 C CA . PHE B 1 22 ? 11.742 -3.912 10.242 1 97.12 22 PHE B CA 1
ATOM 2668 C C . PHE B 1 22 ? 11.023 -4.969 9.406 1 97.12 22 PHE B C 1
ATOM 2670 O O . PHE B 1 22 ? 9.805 -5.121 9.508 1 97.12 22 PHE B O 1
ATOM 2677 N N . GLU B 1 23 ? 11.742 -5.641 8.586 1 95.31 23 GLU B N 1
ATOM 2678 C CA . GLU B 1 23 ? 11.148 -6.715 7.793 1 95.31 23 GLU B CA 1
ATOM 2679 C C . GLU B 1 23 ? 10.586 -7.816 8.688 1 95.31 23 GLU B C 1
ATOM 2681 O O . GLU B 1 23 ? 9.531 -8.375 8.406 1 95.31 23 GLU B O 1
ATOM 2686 N N . ASP B 1 24 ? 11.32 -8.125 9.781 1 96.5 24 ASP B N 1
ATOM 2687 C CA . ASP B 1 24 ? 10.828 -9.102 10.742 1 96.5 24 ASP B CA 1
ATOM 2688 C C . ASP B 1 24 ? 9.492 -8.664 11.336 1 96.5 24 ASP B C 1
ATOM 2690 O O . ASP B 1 24 ? 8.602 -9.484 11.555 1 96.5 24 ASP B O 1
ATOM 2694 N N . VAL B 1 25 ? 9.383 -7.391 11.641 1 97.75 25 VAL B N 1
ATOM 2695 C CA . VAL B 1 25 ? 8.133 -6.848 12.156 1 97.75 25 VAL B CA 1
ATOM 2696 C C . VAL B 1 25 ? 7.02 -7.027 11.125 1 97.75 25 VAL B C 1
ATOM 2698 O O . VAL B 1 25 ? 5.906 -7.434 11.469 1 97.75 25 VAL B O 1
ATOM 2701 N N . GLU B 1 26 ? 7.316 -6.734 9.828 1 97 26 GLU B N 1
ATOM 2702 C CA . GLU B 1 26 ? 6.328 -6.891 8.766 1 97 26 GLU B CA 1
ATOM 2703 C C . GLU B 1 26 ? 5.859 -8.336 8.656 1 97 26 GLU B C 1
ATOM 2705 O O . GLU B 1 26 ? 4.672 -8.602 8.453 1 97 26 GLU B O 1
ATOM 2710 N N . VAL B 1 27 ? 6.785 -9.25 8.742 1 97.19 27 VAL B N 1
ATOM 2711 C CA . VAL B 1 27 ? 6.461 -10.672 8.68 1 97.19 27 VAL B CA 1
ATOM 2712 C C . VAL B 1 27 ? 5.57 -11.055 9.852 1 97.19 27 VAL B C 1
ATOM 2714 O O . VAL B 1 27 ? 4.578 -11.766 9.688 1 97.19 27 VAL B O 1
ATOM 2717 N N . GLU B 1 28 ? 5.891 -10.57 11.016 1 97.81 28 GLU B N 1
ATOM 2718 C CA . GLU B 1 28 ? 5.074 -10.828 12.203 1 97.81 28 GLU B CA 1
ATOM 2719 C C . GLU B 1 28 ? 3.674 -10.242 12.047 1 97.81 28 GLU B C 1
ATOM 2721 O O . GLU B 1 28 ? 2.688 -10.859 12.453 1 97.81 28 GLU B O 1
ATOM 2726 N N . LEU B 1 29 ? 3.549 -9.086 11.477 1 97.69 29 LEU B N 1
ATOM 2727 C CA . LEU B 1 29 ? 2.252 -8.461 11.258 1 97.69 29 LEU B CA 1
ATOM 2728 C C . LEU B 1 29 ? 1.41 -9.273 10.281 1 97.69 29 LEU B C 1
ATOM 2730 O O . LEU B 1 29 ? 0.189 -9.359 10.43 1 97.69 29 LEU B O 1
ATOM 2734 N N . LEU B 1 30 ? 2.07 -9.875 9.297 1 97.38 30 LEU B N 1
ATOM 2735 C CA . LEU B 1 30 ? 1.355 -10.742 8.367 1 97.38 30 LEU B CA 1
ATOM 2736 C C . LEU B 1 30 ? 0.785 -11.961 9.086 1 97.38 30 LEU B C 1
ATOM 2738 O O . LEU B 1 30 ? -0.343 -12.375 8.812 1 97.38 30 LEU B O 1
ATOM 2742 N N . ARG B 1 31 ? 1.547 -12.492 10.008 1 97.75 31 ARG B N 1
ATOM 2743 C CA . ARG B 1 31 ? 1.089 -13.617 10.812 1 97.75 31 ARG B CA 1
ATOM 2744 C C . ARG B 1 31 ? -0.117 -13.227 11.664 1 97.75 31 ARG B C 1
ATOM 2746 O O . ARG B 1 31 ? -1.1 -13.969 11.727 1 97.75 31 ARG B O 1
ATOM 2753 N N . GLN B 1 32 ? -0.051 -12.086 12.258 1 97.69 32 GLN B N 1
ATOM 2754 C CA . GLN B 1 32 ? -1.143 -11.609 13.094 1 97.69 32 GLN B CA 1
ATOM 2755 C C . GLN B 1 32 ? -2.389 -11.312 12.266 1 97.69 32 GLN B C 1
ATOM 2757 O O . GLN B 1 32 ? -3.508 -11.609 12.688 1 97.69 32 GLN B O 1
ATOM 2762 N N . GLN B 1 33 ? -2.191 -10.727 11.109 1 98 33 GLN B N 1
ATOM 2763 C CA . GLN B 1 33 ? -3.314 -10.438 10.219 1 98 33 GLN B CA 1
ATOM 2764 C C . GLN B 1 33 ? -4.043 -11.719 9.82 1 98 33 GLN B C 1
ATOM 2766 O O . GLN B 1 33 ? -5.273 -11.766 9.836 1 98 33 GLN B O 1
ATOM 2771 N N . ALA B 1 34 ? -3.234 -12.695 9.453 1 97.19 34 ALA B N 1
ATOM 2772 C CA . ALA B 1 34 ? -3.82 -13.977 9.07 1 97.19 34 ALA B CA 1
ATOM 2773 C C . ALA B 1 34 ? -4.645 -14.562 10.211 1 97.19 34 ALA B C 1
ATOM 2775 O O . ALA B 1 34 ? -5.758 -15.047 9.992 1 97.19 34 ALA B O 1
ATOM 2776 N N . LYS B 1 35 ? -4.145 -14.477 11.359 1 97.12 35 LYS B N 1
ATOM 2777 C CA . LYS B 1 35 ? -4.816 -15.023 12.539 1 97.12 35 LYS B CA 1
ATOM 2778 C C . LYS B 1 35 ? -6.082 -14.234 12.867 1 97.12 35 LYS B C 1
ATOM 2780 O O . LYS B 1 35 ? -7.148 -14.82 13.055 1 97.12 35 LYS B O 1
ATOM 2785 N N . LEU B 1 36 ? -5.996 -12.914 12.891 1 97.75 36 LEU B N 1
ATOM 2786 C CA . LEU B 1 36 ? -7.098 -12.047 13.289 1 97.75 36 LEU B CA 1
ATOM 2787 C C . LEU B 1 36 ? -8.211 -12.07 12.25 1 97.75 36 LEU B C 1
ATOM 2789 O O . LEU B 1 36 ? -9.375 -11.828 12.578 1 97.75 36 LEU B O 1
ATOM 2793 N N . SER B 1 37 ? -7.898 -12.406 10.984 1 98 37 SER B N 1
ATOM 2794 C CA . SER B 1 37 ? -8.875 -12.289 9.906 1 98 37 SER B CA 1
ATOM 2795 C C . SER B 1 37 ? -9.438 -13.656 9.523 1 98 37 SER B C 1
ATOM 2797 O O . SER B 1 37 ? -10.352 -13.75 8.695 1 98 37 SER B O 1
ATOM 2799 N N . ALA B 1 38 ? -8.938 -14.742 10.094 1 97.12 38 ALA B N 1
ATOM 2800 C CA . ALA B 1 38 ? -9.266 -16.094 9.672 1 97.12 38 ALA B CA 1
ATOM 2801 C C . ALA B 1 38 ? -10.773 -16.328 9.68 1 97.12 38 ALA B C 1
ATOM 2803 O O . ALA B 1 38 ? -11.352 -16.75 8.672 1 97.12 38 ALA B O 1
ATOM 2804 N N . LYS B 1 39 ? -11.453 -16.047 10.773 1 97.75 39 LYS B N 1
ATOM 2805 C CA . LYS B 1 39 ? -12.891 -16.266 10.898 1 97.75 39 LYS B CA 1
ATOM 2806 C C . LYS B 1 39 ? -13.664 -15.312 9.992 1 97.75 39 LYS B C 1
ATOM 2808 O O . LYS B 1 39 ? -14.727 -15.664 9.477 1 97.75 39 LYS B O 1
ATOM 2813 N N . LEU B 1 40 ? -13.164 -14.094 9.812 1 97.88 40 LEU B N 1
ATOM 2814 C CA . LEU B 1 40 ? -13.82 -13.109 8.953 1 97.88 40 LEU B CA 1
ATOM 2815 C C . LEU B 1 40 ? -13.789 -13.555 7.492 1 97.88 40 LEU B C 1
ATOM 2817 O O . LEU B 1 40 ? -14.758 -13.367 6.758 1 97.88 40 LEU B O 1
ATOM 2821 N N . TYR B 1 41 ? -12.672 -14.141 7.07 1 97.5 41 TYR B N 1
ATOM 2822 C CA . TYR B 1 41 ? -12.57 -14.625 5.695 1 97.5 41 TYR B CA 1
ATOM 2823 C C . TYR B 1 41 ? -13.547 -15.773 5.453 1 97.5 41 TYR B C 1
ATOM 2825 O O . TYR B 1 41 ? -14.102 -15.898 4.359 1 97.5 41 TYR B O 1
ATOM 2833 N N . GLU B 1 42 ? -13.758 -16.625 6.457 1 96.69 42 GLU B N 1
ATOM 2834 C CA . GLU B 1 42 ? -14.766 -17.688 6.352 1 96.69 42 GLU B CA 1
ATOM 2835 C C . GLU B 1 42 ? -16.156 -17.109 6.168 1 96.69 42 GLU B C 1
ATOM 2837 O O . GLU B 1 42 ? -16.922 -17.547 5.305 1 96.69 42 GLU B O 1
ATOM 2842 N N . LYS B 1 43 ? -16.484 -16.109 6.949 1 95.38 43 LYS B N 1
ATOM 2843 C CA . LYS B 1 43 ? -17.781 -15.438 6.84 1 95.38 43 LYS B CA 1
ATOM 2844 C C . LYS B 1 43 ? -17.938 -14.75 5.484 1 95.38 43 LYS B C 1
ATOM 2846 O O . LYS B 1 43 ? -19.016 -14.789 4.883 1 95.38 43 LYS B O 1
ATOM 2851 N N . ARG B 1 44 ? -16.859 -14.133 5.055 1 96.88 44 ARG B N 1
ATOM 2852 C CA . ARG B 1 44 ? -16.891 -13.453 3.762 1 96.88 44 ARG B CA 1
ATOM 2853 C C . ARG B 1 44 ? -17.188 -14.438 2.637 1 96.88 44 ARG B C 1
ATOM 2855 O O . ARG B 1 44 ? -18.031 -14.164 1.772 1 96.88 44 ARG B O 1
ATOM 2862 N N . ALA B 1 45 ? -16.484 -15.539 2.666 1 94.88 45 ALA B N 1
ATOM 2863 C CA . ALA B 1 45 ? -16.688 -16.562 1.634 1 94.88 45 ALA B CA 1
ATOM 2864 C C . ALA B 1 45 ? -18.141 -17 1.571 1 94.88 45 ALA B C 1
ATOM 2866 O O . ALA B 1 45 ? -18.719 -17.141 0.485 1 94.88 45 ALA B O 1
ATOM 2867 N N . ALA B 1 46 ? -18.75 -17.203 2.695 1 93.38 46 ALA B N 1
ATOM 2868 C CA . ALA B 1 46 ? -20.141 -17.625 2.766 1 93.38 46 ALA B CA 1
ATOM 2869 C C . ALA B 1 46 ? -21.062 -16.531 2.236 1 93.38 46 ALA B C 1
ATOM 2871 O O . ALA B 1 46 ? -22.031 -16.812 1.524 1 93.38 46 ALA B O 1
ATOM 2872 N N . THR B 1 47 ? -20.797 -15.281 2.551 1 92.62 47 THR B N 1
ATOM 2873 C CA . THR B 1 47 ? -21.641 -14.156 2.172 1 92.62 47 THR B CA 1
ATOM 2874 C C . THR B 1 47 ? -21.547 -13.891 0.671 1 92.62 47 THR B C 1
ATOM 2876 O O . THR B 1 47 ? -22.562 -13.648 0.015 1 92.62 47 THR B O 1
ATOM 2879 N N . ILE B 1 48 ? -20.375 -13.969 0.124 1 93.62 48 ILE B N 1
ATOM 2880 C CA . ILE B 1 48 ? -20.188 -13.547 -1.26 1 93.62 48 ILE B CA 1
ATOM 2881 C C . ILE B 1 48 ? -20.641 -14.664 -2.205 1 93.62 48 ILE B C 1
ATOM 2883 O O . ILE B 1 48 ? -20.812 -14.43 -3.402 1 93.62 48 ILE B O 1
ATOM 2887 N N . ALA B 1 49 ? -20.75 -15.852 -1.724 1 88.44 49 ALA B N 1
ATOM 2888 C CA . ALA B 1 49 ? -21.219 -16.984 -2.533 1 88.44 49 ALA B CA 1
ATOM 2889 C C . ALA B 1 49 ? -22.594 -16.688 -3.137 1 88.44 49 ALA B C 1
ATOM 2891 O O . ALA B 1 49 ? -22.922 -17.203 -4.211 1 88.44 49 ALA B O 1
ATOM 2892 N N . ASP B 1 50 ? -23.281 -15.805 -2.541 1 85.06 50 ASP B N 1
ATOM 2893 C CA . ASP B 1 50 ? -24.656 -15.508 -2.973 1 85.06 50 ASP B CA 1
ATOM 2894 C C . ASP B 1 50 ? -24.688 -14.234 -3.826 1 85.06 50 ASP B C 1
ATOM 2896 O O . ASP B 1 50 ? -25.766 -13.781 -4.223 1 85.06 50 ASP B O 1
ATOM 2900 N N . ILE B 1 51 ? -23.562 -13.672 -4.039 1 90.06 51 ILE B N 1
ATOM 2901 C CA . ILE B 1 51 ? -23.5 -12.422 -4.785 1 90.06 51 ILE B CA 1
ATOM 2902 C C . ILE B 1 51 ? -22.953 -12.68 -6.184 1 90.06 51 ILE B C 1
ATOM 2904 O O . ILE B 1 51 ? -21.75 -12.914 -6.344 1 90.06 51 ILE B O 1
ATOM 2908 N N . PRO B 1 52 ? -23.859 -12.539 -7.09 1 88.31 52 PRO B N 1
ATOM 2909 C CA . PRO B 1 52 ? -23.375 -12.75 -8.461 1 88.31 52 PRO B CA 1
ATOM 2910 C C . PRO B 1 52 ? -22.328 -11.734 -8.875 1 88.31 52 PRO B C 1
ATOM 2912 O O . PRO B 1 52 ? -22.391 -10.562 -8.477 1 88.31 52 PRO B O 1
ATOM 2915 N N . ASN B 1 53 ? -21.359 -12.086 -9.609 1 90.38 53 ASN B N 1
ATOM 2916 C CA . ASN B 1 53 ? -20.312 -11.25 -10.219 1 90.38 53 ASN B CA 1
ATOM 2917 C C . ASN B 1 53 ? -19.531 -10.469 -9.164 1 90.38 53 ASN B C 1
ATOM 2919 O O . ASN B 1 53 ? -19.109 -9.336 -9.422 1 90.38 53 ASN B O 1
ATOM 2923 N N . PHE B 1 54 ? -19.406 -10.953 -7.973 1 94.44 54 PHE B N 1
ATOM 2924 C CA . PHE B 1 54 ? -18.656 -10.281 -6.914 1 94.44 54 PHE B CA 1
ATOM 2925 C C . PHE B 1 54 ? -17.219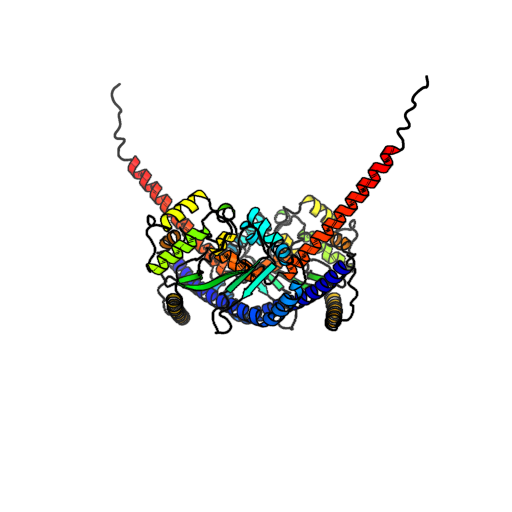 -10.039 -7.344 1 94.44 54 PHE B C 1
ATOM 2927 O O . PHE B 1 54 ? -16.75 -8.898 -7.359 1 94.44 54 PHE B O 1
ATOM 2934 N N . TRP B 1 55 ? -16.547 -11.023 -7.762 1 95.88 55 TRP B N 1
ATOM 2935 C CA . TRP B 1 55 ? -15.109 -10.945 -7.984 1 95.88 55 TRP B CA 1
ATOM 2936 C C . TRP B 1 55 ? -14.789 -10.164 -9.25 1 95.88 55 TRP B C 1
ATOM 2938 O O . TRP B 1 55 ? -13.836 -9.383 -9.281 1 95.88 55 TRP B O 1
ATOM 2948 N N . PRO B 1 56 ? -15.578 -10.352 -10.305 1 93.75 56 PRO B N 1
ATOM 2949 C CA . PRO B 1 56 ? -15.352 -9.484 -11.461 1 93.75 56 PRO B CA 1
ATOM 2950 C C . PRO B 1 56 ? -15.438 -8 -11.117 1 93.75 56 PRO B C 1
ATOM 2952 O O . PRO B 1 56 ? -14.617 -7.207 -11.586 1 93.75 56 PRO B O 1
ATOM 2955 N N . LEU B 1 57 ? -16.359 -7.637 -10.297 1 92.81 57 LEU B N 1
ATOM 2956 C CA . LEU B 1 57 ? -16.516 -6.242 -9.891 1 92.81 57 LEU B CA 1
ATOM 2957 C C . LEU B 1 57 ? -15.344 -5.789 -9.039 1 92.81 57 LEU B C 1
ATOM 2959 O O . LEU B 1 57 ? -14.883 -4.652 -9.172 1 92.81 57 LEU B O 1
ATOM 2963 N N . VAL B 1 58 ? -14.891 -6.688 -8.219 1 94.75 58 VAL B N 1
ATOM 2964 C CA . VAL B 1 58 ? -13.711 -6.398 -7.406 1 94.75 58 VAL B CA 1
ATOM 2965 C C . VAL B 1 58 ? -12.508 -6.148 -8.312 1 94.75 58 VAL B C 1
ATOM 2967 O O . VAL B 1 58 ? -11.797 -5.152 -8.141 1 94.75 58 VAL B O 1
ATOM 2970 N N . LEU B 1 59 ? -12.289 -6.953 -9.297 1 92.56 59 LEU B N 1
ATOM 2971 C CA . LEU B 1 59 ? -11.133 -6.855 -10.172 1 92.56 59 LEU B CA 1
ATOM 2972 C C . LEU B 1 59 ? -11.203 -5.594 -11.031 1 92.56 59 LEU B C 1
ATOM 2974 O O . LEU B 1 59 ? -10.172 -4.996 -11.352 1 92.56 59 LEU B O 1
ATOM 2978 N N . GLU B 1 60 ? -12.398 -5.23 -11.312 1 89.5 60 GLU B N 1
ATOM 2979 C CA . GLU B 1 60 ? -12.578 -4.02 -12.109 1 89.5 60 GLU B CA 1
ATOM 2980 C C . GLU B 1 60 ? -12.141 -2.781 -11.336 1 89.5 60 GLU B C 1
ATOM 2982 O O . GLU B 1 60 ? -11.734 -1.781 -11.93 1 89.5 60 GLU B O 1
ATOM 2987 N N . GLN B 1 61 ? -12.242 -2.867 -10.008 1 89.25 61 GLN B N 1
ATOM 2988 C CA . GLN B 1 61 ? -11.891 -1.733 -9.164 1 89.25 61 GLN B CA 1
ATOM 2989 C C . GLN B 1 61 ? -10.453 -1.851 -8.656 1 89.25 61 GLN B C 1
ATOM 2991 O O . GLN B 1 61 ? -9.984 -0.994 -7.906 1 89.25 61 GLN B O 1
ATOM 2996 N N . SER B 1 62 ? -9.867 -2.881 -9.125 1 85.06 62 SER B N 1
ATOM 2997 C CA . SER B 1 62 ? -8.516 -3.143 -8.641 1 85.06 62 SER B CA 1
ATOM 2998 C C . SER B 1 62 ? -7.555 -2.035 -9.055 1 85.06 62 SER B C 1
ATOM 3000 O O . SER B 1 62 ? -7.766 -1.369 -10.07 1 85.06 62 SER B O 1
ATOM 3002 N N . PRO B 1 63 ? -6.461 -1.855 -8.297 1 84.5 63 PRO B N 1
ATOM 3003 C CA . PRO B 1 63 ? -5.473 -0.823 -8.617 1 84.5 63 PRO B CA 1
ATOM 3004 C C . PRO B 1 63 ? -4.855 -1.004 -10 1 84.5 63 PRO B C 1
ATOM 3006 O O . PRO B 1 63 ? -4.883 -2.107 -10.555 1 84.5 63 PRO B O 1
ATOM 3009 N N . PRO B 1 64 ? -4.285 0.048 -10.477 1 83.38 64 PRO B N 1
ATOM 3010 C CA . PRO B 1 64 ? -3.674 0.013 -11.805 1 83.38 64 PRO B CA 1
ATOM 3011 C C . PRO B 1 64 ? -2.574 -1.039 -11.922 1 83.38 64 PRO B C 1
ATOM 3013 O O . PRO B 1 64 ? -2.338 -1.575 -13.008 1 83.38 64 PRO B O 1
ATOM 3016 N N . ASP B 1 65 ? -1.995 -1.311 -10.836 1 82.94 65 ASP B N 1
ATOM 3017 C CA . ASP B 1 65 ? -0.905 -2.281 -10.812 1 82.94 65 ASP B CA 1
ATOM 3018 C C . ASP B 1 65 ? -1.394 -3.666 -11.227 1 82.94 65 ASP B C 1
ATOM 3020 O O . ASP B 1 65 ? -0.6 -4.508 -11.656 1 82.94 65 ASP B O 1
ATOM 3024 N N . ILE B 1 66 ? -2.629 -3.951 -11.117 1 87.62 66 ILE B N 1
ATOM 3025 C CA . ILE B 1 66 ? -3.205 -5.23 -11.523 1 87.62 66 ILE B CA 1
ATOM 3026 C C . ILE B 1 66 ? -3.783 -5.113 -12.93 1 87.62 66 ILE B C 1
ATOM 3028 O O . ILE B 1 66 ? -3.576 -5.992 -13.773 1 87.62 66 ILE B O 1
ATOM 3032 N N . ASP B 1 67 ? -4.348 -3.998 -13.141 1 86.5 67 ASP B N 1
ATOM 3033 C CA . ASP B 1 67 ? -5.043 -3.762 -14.406 1 86.5 67 ASP B CA 1
ATOM 3034 C C . ASP B 1 67 ? -4.07 -3.779 -15.578 1 86.5 67 ASP B C 1
ATOM 3036 O O . ASP B 1 67 ? -4.441 -4.168 -16.688 1 86.5 67 ASP B O 1
ATOM 3040 N N . GLU B 1 68 ? -2.889 -3.4 -15.352 1 88.75 68 GLU B N 1
ATOM 3041 C CA . GLU B 1 68 ? -1.894 -3.297 -16.406 1 88.75 68 GLU B CA 1
ATOM 3042 C C . GLU B 1 68 ? -1.565 -4.668 -17 1 88.75 68 GLU B C 1
ATOM 3044 O O . GLU B 1 68 ? -1.061 -4.77 -18.109 1 88.75 68 GLU B O 1
ATOM 3049 N N . TYR B 1 69 ? -1.936 -5.703 -16.312 1 91.5 69 TYR B N 1
ATOM 3050 C CA . TYR B 1 69 ? -1.603 -7.059 -16.734 1 91.5 69 TYR B CA 1
ATOM 3051 C C . TYR B 1 69 ? -2.758 -7.684 -17.516 1 91.5 69 TYR B C 1
ATOM 3053 O O . TYR B 1 69 ? -2.615 -8.766 -18.078 1 91.5 69 TYR B O 1
ATOM 3061 N N . ILE B 1 70 ? -3.859 -7.027 -17.562 1 93.25 70 ILE B N 1
ATOM 3062 C CA . ILE B 1 70 ? -5.074 -7.656 -18.062 1 93.25 70 ILE B CA 1
ATOM 3063 C C . ILE B 1 70 ? -5.363 -7.152 -19.484 1 93.25 70 ILE B C 1
ATOM 3065 O O . ILE B 1 70 ? -5.707 -5.984 -19.672 1 93.25 70 ILE B O 1
ATOM 3069 N N . GLN B 1 71 ? -5.27 -8.039 -20.438 1 92.5 71 GLN B N 1
ATOM 3070 C CA . GLN B 1 71 ? -5.652 -7.738 -21.812 1 92.5 71 GLN B CA 1
ATOM 3071 C C . GLN B 1 71 ? -7.168 -7.77 -21.984 1 92.5 71 GLN B C 1
ATOM 3073 O O . GLN B 1 71 ? -7.875 -8.359 -21.156 1 92.5 71 GLN B O 1
ATOM 3078 N N . PRO B 1 72 ? -7.66 -7.176 -23.031 1 91.69 72 PRO B N 1
ATOM 3079 C CA . PRO B 1 72 ? -9.109 -7.152 -23.25 1 91.69 72 PRO B CA 1
ATOM 3080 C C . PRO B 1 72 ? -9.719 -8.555 -23.312 1 91.69 72 PRO B C 1
ATOM 3082 O O . PRO B 1 72 ? -10.797 -8.781 -22.766 1 91.69 72 PRO B O 1
ATOM 3085 N N . THR B 1 73 ? -9.055 -9.445 -23.938 1 91.62 73 THR B N 1
ATOM 3086 C CA . THR B 1 73 ? -9.57 -10.805 -24.031 1 91.62 73 THR B CA 1
ATOM 3087 C C . THR B 1 73 ? -9.594 -11.477 -22.656 1 91.62 73 THR B C 1
ATOM 3089 O O . THR B 1 73 ? -10.5 -12.25 -22.359 1 91.62 73 THR B O 1
ATOM 3092 N N . ASP B 1 74 ? -8.578 -11.195 -21.828 1 95.12 74 ASP B N 1
ATOM 3093 C CA . ASP B 1 74 ? -8.555 -11.703 -20.469 1 95.12 74 ASP B CA 1
ATOM 3094 C C . ASP B 1 74 ? -9.734 -11.172 -19.656 1 95.12 74 ASP B C 1
ATOM 3096 O O . ASP B 1 74 ? -10.352 -11.906 -18.875 1 95.12 74 ASP B O 1
ATOM 3100 N N . SER B 1 75 ? -9.961 -9.859 -19.922 1 92 75 SER B N 1
ATOM 3101 C CA . SER B 1 75 ? -11.047 -9.195 -19.203 1 92 75 SER B CA 1
ATOM 3102 C C . SER B 1 75 ? -12.383 -9.875 -19.484 1 92 75 SER B C 1
ATOM 3104 O O . SER B 1 75 ? -13.211 -10.008 -18.578 1 92 75 SER B O 1
ATOM 3106 N N . ALA B 1 76 ? -12.609 -10.344 -20.688 1 92.62 76 ALA B N 1
ATOM 3107 C CA . ALA B 1 76 ? -13.852 -11.031 -21.031 1 92.62 76 ALA B CA 1
ATOM 3108 C C . ALA B 1 76 ? -14.016 -12.312 -20.219 1 92.62 76 ALA B C 1
ATOM 3110 O O . ALA B 1 76 ? -15.117 -12.617 -19.75 1 92.62 76 ALA B O 1
ATOM 3111 N N . VAL B 1 77 ? -12.953 -13.023 -20.047 1 95.62 77 VAL B N 1
ATOM 3112 C CA . VAL B 1 77 ? -13 -14.258 -19.266 1 95.62 77 VAL B CA 1
ATOM 3113 C C . VAL B 1 77 ? -13.203 -13.93 -17.781 1 95.62 77 VAL B C 1
ATOM 3115 O O . VAL B 1 77 ? -14.078 -14.508 -17.141 1 95.62 77 VAL B O 1
ATOM 3118 N N . LEU B 1 78 ? -12.445 -12.969 -17.281 1 95 78 LEU B N 1
ATOM 3119 C CA . LEU B 1 78 ? -12.477 -12.625 -15.867 1 95 78 LEU B CA 1
ATOM 3120 C C . LEU B 1 78 ? -13.82 -12.008 -15.492 1 95 78 LEU B C 1
ATOM 3122 O O . LEU B 1 78 ? -14.391 -12.344 -14.453 1 95 78 LEU B O 1
ATOM 3126 N N . LEU B 1 79 ? -14.391 -11.188 -16.312 1 92.69 79 LEU B N 1
ATOM 3127 C CA . LEU B 1 79 ? -15.633 -10.492 -16.031 1 92.69 79 LEU B CA 1
ATOM 3128 C C . LEU B 1 79 ? -16.812 -11.453 -16.078 1 92.69 79 LEU B C 1
ATOM 3130 O O . LEU B 1 79 ? -17.766 -11.32 -15.305 1 92.69 79 LEU B O 1
ATOM 3134 N N . ASN B 1 80 ? -16.688 -12.484 -16.922 1 94.31 80 ASN B N 1
ATOM 3135 C CA . ASN B 1 80 ? -17.875 -13.297 -17.172 1 94.31 80 ASN B CA 1
ATOM 3136 C C . ASN B 1 80 ? -17.781 -14.641 -16.453 1 94.31 80 ASN B C 1
ATOM 3138 O O . ASN B 1 80 ? -18.797 -15.281 -16.203 1 94.31 80 ASN B O 1
ATOM 3142 N N . HIS B 1 81 ? -16.594 -15.008 -16.094 1 96.31 81 HIS B N 1
ATOM 3143 C CA . HIS B 1 81 ? -16.5 -16.406 -15.688 1 96.31 81 HIS B CA 1
ATOM 3144 C C . HIS B 1 81 ? -15.75 -16.547 -14.367 1 96.31 81 HIS B C 1
ATOM 3146 O O . HIS B 1 81 ? -15.734 -17.625 -13.773 1 96.31 81 HIS B O 1
ATOM 3152 N N . LEU B 1 82 ? -15.07 -15.539 -13.867 1 97.06 82 LEU B N 1
ATOM 3153 C CA . LEU B 1 82 ? -14.43 -15.625 -12.562 1 97.06 82 LEU B CA 1
ATOM 3154 C C . LEU B 1 82 ? -15.461 -15.617 -11.438 1 97.06 82 LEU B C 1
ATOM 3156 O O . LEU B 1 82 ? -16.172 -14.633 -11.242 1 97.06 82 LEU B O 1
ATOM 3160 N N . VAL B 1 83 ? -15.516 -16.703 -10.633 1 96.12 83 VAL B N 1
ATOM 3161 C CA . VAL B 1 83 ? -16.562 -16.797 -9.617 1 96.12 83 VAL B CA 1
ATOM 3162 C C . VAL B 1 83 ? -15.922 -16.875 -8.227 1 96.12 83 VAL B C 1
ATOM 3164 O O . VAL B 1 83 ? -16.609 -16.734 -7.215 1 96.12 83 VAL B O 1
ATOM 3167 N N . GLY B 1 84 ? -14.57 -17.062 -8.227 1 96.44 84 GLY B N 1
ATOM 3168 C CA . GLY B 1 84 ? -13.914 -17.141 -6.934 1 96.44 84 GLY B CA 1
ATOM 3169 C C . GLY B 1 84 ? -12.453 -16.75 -6.984 1 96.44 84 GLY B C 1
ATOM 3170 O O . GLY B 1 84 ? -11.766 -17.016 -7.973 1 96.44 84 GLY B O 1
ATOM 3171 N N . LEU B 1 85 ? -11.969 -16.156 -5.953 1 97.44 85 LEU B N 1
ATOM 3172 C CA . LEU B 1 85 ? -10.57 -15.852 -5.684 1 97.44 85 LEU B CA 1
ATOM 3173 C C . LEU B 1 85 ? -10.234 -16.094 -4.215 1 97.44 85 LEU B C 1
ATOM 3175 O O . LEU B 1 85 ? -10.891 -15.539 -3.328 1 97.44 85 LEU B O 1
ATOM 3179 N N . ASP B 1 86 ? -9.258 -16.938 -4.016 1 97.69 86 ASP B N 1
ATOM 3180 C CA . ASP B 1 86 ? -8.906 -17.281 -2.645 1 97.69 86 ASP B CA 1
ATOM 3181 C C . ASP B 1 86 ? -7.391 -17.25 -2.443 1 97.69 86 ASP B C 1
ATOM 3183 O O . ASP B 1 86 ? -6.633 -17.688 -3.311 1 97.69 86 ASP B O 1
ATOM 3187 N N . VAL B 1 87 ? -6.996 -16.672 -1.334 1 98.19 87 VAL B N 1
ATOM 3188 C CA . VAL B 1 87 ? -5.59 -16.625 -0.949 1 98.19 87 VAL B CA 1
ATOM 3189 C C . VAL B 1 87 ? -5.391 -17.406 0.352 1 98.19 87 VAL B C 1
ATOM 3191 O O . VAL B 1 87 ? -6.086 -17.156 1.341 1 98.19 87 VAL B O 1
ATOM 3194 N N . ASP B 1 88 ? -4.449 -18.344 0.27 1 97.94 88 ASP B N 1
ATOM 3195 C CA . ASP B 1 88 ? -4.137 -19.172 1.431 1 97.94 88 ASP B CA 1
ATOM 3196 C C . ASP B 1 88 ? -2.652 -19.094 1.778 1 97.94 88 ASP B C 1
ATOM 3198 O O . ASP B 1 88 ? -1.796 -19.297 0.917 1 97.94 88 ASP B O 1
ATOM 3202 N N . ARG B 1 89 ? -2.357 -18.656 3.018 1 98.12 89 ARG B N 1
ATOM 3203 C CA . ARG B 1 89 ? -0.988 -18.734 3.518 1 98.12 89 ARG B CA 1
ATOM 3204 C C . ARG B 1 89 ? -0.687 -20.109 4.094 1 98.12 89 ARG B C 1
ATOM 3206 O O . ARG B 1 89 ? -0.612 -20.281 5.312 1 98.12 89 ARG B O 1
ATOM 3213 N N . PHE B 1 90 ? -0.314 -21.031 3.252 1 97.94 90 PHE B N 1
ATOM 3214 C CA . PHE B 1 90 ? -0.406 -22.469 3.5 1 97.94 90 PHE B CA 1
ATOM 3215 C C . PHE B 1 90 ? 0.738 -22.938 4.391 1 97.94 90 PHE B C 1
ATOM 3217 O O . PHE B 1 90 ? 0.693 -24.031 4.938 1 97.94 90 PHE B O 1
ATOM 3224 N N . GLU B 1 91 ? 1.752 -22.141 4.574 1 97.38 91 GLU B N 1
ATOM 3225 C CA . GLU B 1 91 ? 2.865 -22.562 5.414 1 97.38 91 GLU B CA 1
ATOM 3226 C C . GLU B 1 91 ? 2.621 -22.219 6.879 1 97.38 91 GLU B C 1
ATOM 3228 O O . GLU B 1 91 ? 3.293 -22.734 7.77 1 97.38 91 GLU B O 1
ATOM 3233 N N . LEU B 1 92 ? 1.718 -21.391 7.211 1 96.31 92 LEU B N 1
ATOM 3234 C CA . LEU B 1 92 ? 1.536 -20.828 8.547 1 96.31 92 LEU B CA 1
ATOM 3235 C C . LEU B 1 92 ? 1.209 -21.922 9.555 1 96.31 92 LEU B C 1
ATOM 3237 O O . LEU B 1 92 ? 1.756 -21.938 10.664 1 96.31 92 LEU B O 1
ATOM 3241 N N . PRO B 1 93 ? 0.288 -22.844 9.266 1 94.5 93 PRO B N 1
ATOM 3242 C CA . PRO B 1 93 ? -0.052 -23.875 10.25 1 94.5 93 PRO B CA 1
ATOM 3243 C C . PRO B 1 93 ? 1.166 -24.656 10.727 1 94.5 93 PRO B C 1
ATOM 3245 O O . PRO B 1 93 ? 1.192 -25.141 11.859 1 94.5 93 PRO B O 1
ATOM 3248 N N . SER B 1 94 ? 2.217 -24.719 9.914 1 94.69 94 SER B N 1
ATOM 3249 C CA . SER B 1 94 ? 3.422 -25.469 10.281 1 94.69 94 SER B CA 1
ATOM 3250 C C . SER B 1 94 ? 4.523 -24.531 10.758 1 94.69 94 SER B C 1
ATOM 3252 O O . SER B 1 94 ? 5.684 -24.938 10.875 1 94.69 94 SER B O 1
ATOM 3254 N N . GLY B 1 95 ? 4.18 -23.281 10.922 1 92.81 95 GLY B N 1
ATOM 3255 C CA . GLY B 1 95 ? 5.133 -22.312 11.43 1 92.81 95 GLY B CA 1
ATOM 3256 C C . GLY B 1 95 ? 6.023 -21.719 10.344 1 92.81 95 GLY B C 1
ATOM 3257 O O . GLY B 1 95 ? 7.074 -21.156 10.641 1 92.81 95 GLY B O 1
ATOM 3258 N N . GLY B 1 96 ? 5.645 -21.922 9.07 1 94.75 96 GLY B N 1
ATOM 3259 C CA . GLY B 1 96 ? 6.441 -21.422 7.957 1 94.75 96 GLY B CA 1
ATOM 3260 C C . GLY B 1 96 ? 6.25 -19.953 7.691 1 94.75 96 GLY B C 1
ATOM 3261 O O . GLY B 1 96 ? 5.707 -19.219 8.531 1 94.75 96 GLY B O 1
ATOM 3262 N N . ASP B 1 97 ? 6.789 -19.469 6.555 1 96.88 97 ASP B N 1
ATOM 3263 C CA . ASP B 1 97 ? 6.828 -18.047 6.199 1 96.88 97 ASP B CA 1
ATOM 3264 C C . ASP B 1 97 ? 5.469 -17.578 5.699 1 96.88 97 ASP B C 1
ATOM 3266 O O . ASP B 1 97 ? 4.918 -18.141 4.75 1 96.88 97 ASP B O 1
ATOM 3270 N N . PRO B 1 98 ? 4.855 -16.562 6.355 1 97.75 98 PRO B N 1
ATOM 3271 C CA . PRO B 1 98 ? 3.535 -16.062 5.953 1 97.75 98 PRO B CA 1
ATOM 3272 C C . PRO B 1 98 ? 3.553 -15.391 4.582 1 97.75 98 PRO B C 1
ATOM 3274 O O . PRO B 1 98 ? 2.492 -15.094 4.023 1 97.75 98 PRO B O 1
ATOM 3277 N N . ARG B 1 99 ? 4.691 -15.188 3.961 1 98 99 ARG B N 1
ATOM 3278 C CA . ARG B 1 99 ? 4.801 -14.57 2.643 1 98 99 ARG B CA 1
ATOM 3279 C C . ARG B 1 99 ? 4.539 -15.586 1.539 1 98 99 ARG B C 1
ATOM 3281 O O . ARG B 1 99 ? 4.246 -15.219 0.401 1 98 99 ARG B O 1
ATOM 3288 N N . SER B 1 100 ? 4.707 -16.797 1.876 1 98.69 100 SER B N 1
ATOM 3289 C CA . SER B 1 100 ? 4.309 -17.859 0.956 1 98.69 100 SER B CA 1
ATOM 3290 C C . SER B 1 100 ? 2.791 -17.969 0.866 1 98.69 100 SER B C 1
ATOM 3292 O O . SER B 1 100 ? 2.111 -18.094 1.888 1 98.69 100 SER B O 1
ATOM 3294 N N . VAL B 1 101 ? 2.332 -18.016 -0.387 1 98.75 101 VAL B N 1
ATOM 3295 C CA . VAL B 1 101 ? 0.883 -17.984 -0.548 1 98.75 101 VAL B CA 1
ATOM 3296 C C . VAL B 1 101 ? 0.464 -18.891 -1.696 1 98.75 101 VAL B C 1
ATOM 3298 O O . VAL B 1 101 ? 1.251 -19.156 -2.609 1 98.75 101 VAL B O 1
ATOM 3301 N N . ARG B 1 102 ? -0.712 -19.375 -1.557 1 98.81 102 ARG B N 1
ATOM 3302 C CA . ARG B 1 102 ? -1.422 -20.047 -2.639 1 98.81 102 ARG B CA 1
ATOM 3303 C C . ARG B 1 102 ? -2.623 -19.234 -3.102 1 98.81 102 ARG B C 1
ATOM 3305 O O . ARG B 1 102 ? -3.463 -18.844 -2.289 1 98.81 102 ARG B O 1
ATOM 3312 N N . ILE B 1 103 ? -2.637 -18.938 -4.34 1 98.75 103 ILE B N 1
ATOM 3313 C CA . ILE B 1 103 ? -3.736 -18.172 -4.91 1 98.75 103 ILE B CA 1
ATOM 3314 C C . ILE B 1 103 ? -4.559 -19.062 -5.844 1 98.75 103 ILE B C 1
ATOM 3316 O O . ILE B 1 103 ? -4.02 -19.656 -6.773 1 98.75 103 ILE B O 1
ATOM 3320 N N . THR B 1 104 ? -5.848 -19.125 -5.578 1 98.75 104 THR B N 1
ATOM 3321 C CA . THR B 1 104 ? -6.75 -19.984 -6.344 1 98.75 104 THR B CA 1
ATOM 3322 C C . THR B 1 104 ? -7.852 -19.156 -7.004 1 98.75 104 THR B C 1
ATOM 3324 O O . THR B 1 104 ? -8.508 -18.344 -6.34 1 98.75 104 THR B O 1
ATOM 3327 N N . MET B 1 105 ? -7.988 -19.328 -8.266 1 98.31 105 MET B N 1
ATOM 3328 C CA . MET B 1 105 ? -9.07 -18.719 -9.031 1 98.31 105 MET B CA 1
ATOM 3329 C C . MET B 1 105 ? -10.055 -19.766 -9.523 1 98.31 105 MET B C 1
ATOM 3331 O O . MET B 1 105 ? -9.656 -20.781 -10.086 1 98.31 105 MET B O 1
ATOM 3335 N N . THR B 1 106 ? -11.297 -19.562 -9.242 1 98.19 106 THR B N 1
ATOM 3336 C CA . THR B 1 106 ? -12.359 -20.469 -9.664 1 98.19 106 THR B CA 1
ATOM 3337 C C . THR B 1 106 ? -13.195 -19.844 -10.781 1 98.19 106 THR B C 1
ATOM 3339 O O . THR B 1 106 ? -13.523 -18.656 -10.727 1 98.19 106 THR B O 1
ATOM 3342 N N . PHE B 1 107 ? -13.516 -20.703 -11.758 1 97.75 107 PHE B N 1
ATOM 3343 C CA . PHE B 1 107 ? -14.188 -20.188 -12.945 1 97.75 107 PHE B CA 1
ATOM 3344 C C . PHE B 1 107 ? -15.445 -21 -13.234 1 97.75 107 PHE B C 1
ATOM 3346 O O . PHE B 1 107 ? -15.469 -22.219 -13.023 1 97.75 107 PHE B O 1
ATOM 3353 N N . SER B 1 108 ? -16.438 -20.344 -13.711 1 96.94 108 SER B N 1
ATOM 3354 C CA . SER B 1 108 ? -17.562 -21.047 -14.336 1 96.94 108 SER B CA 1
ATOM 3355 C C . SER B 1 108 ? -17.188 -21.578 -15.711 1 96.94 108 SER B C 1
ATOM 3357 O O . SER B 1 108 ? -16.125 -21.25 -16.234 1 96.94 108 SER B O 1
ATOM 3359 N N . GLU B 1 109 ? -18.078 -22.422 -16.203 1 97.38 109 GLU B N 1
ATOM 3360 C CA . GLU B 1 109 ? -17.812 -22.953 -17.531 1 97.38 109 GLU B CA 1
ATOM 3361 C C . GLU B 1 109 ? -17.578 -21.828 -18.547 1 97.38 109 GLU B C 1
ATOM 3363 O O . GLU B 1 109 ? -18.297 -20.828 -18.547 1 97.38 109 GLU B O 1
ATOM 3368 N N . ASN B 1 110 ? -16.531 -22 -19.453 1 97.38 110 ASN B N 1
ATOM 3369 C CA . ASN B 1 110 ? -16.188 -21 -20.453 1 97.38 110 ASN B CA 1
ATOM 3370 C C . ASN B 1 110 ? -15.633 -21.625 -21.719 1 97.38 110 ASN B C 1
ATOM 3372 O O . ASN B 1 110 ? -15.445 -22.828 -21.781 1 97.38 110 ASN B O 1
ATOM 3376 N N . GLU B 1 111 ? -15.359 -20.875 -22.719 1 96.81 111 GLU B N 1
ATOM 3377 C CA . GLU B 1 111 ? -15.008 -21.422 -24.031 1 96.81 111 GLU B CA 1
ATOM 3378 C C . GLU B 1 111 ? -13.492 -21.578 -24.156 1 96.81 111 GLU B C 1
ATOM 3380 O O . GLU B 1 111 ? -13.008 -22.141 -25.141 1 96.81 111 GLU B O 1
ATOM 3385 N N . TYR B 1 112 ? -12.766 -21.188 -23.188 1 97.88 112 TYR B N 1
ATOM 3386 C CA . TYR B 1 112 ? -11.32 -21.109 -23.359 1 97.88 112 TYR B CA 1
ATOM 3387 C C . TYR B 1 112 ? -10.641 -22.344 -22.766 1 97.88 112 TYR B C 1
ATOM 3389 O O . TYR B 1 112 ? -9.766 -22.938 -23.406 1 97.88 112 TYR B O 1
ATOM 3397 N N . PHE B 1 113 ? -10.992 -22.75 -21.594 1 98.62 113 PHE B N 1
ATOM 3398 C CA . PHE B 1 113 ? -10.328 -23.875 -20.938 1 98.62 113 PHE B CA 1
ATOM 3399 C C . PHE B 1 113 ? -11.312 -24.672 -20.109 1 98.62 113 PHE B C 1
ATOM 3401 O O . PHE B 1 113 ? -12.43 -24.219 -19.844 1 98.62 113 PHE B O 1
ATOM 3408 N N . SER B 1 114 ? -10.922 -25.891 -19.656 1 98.38 114 SER B N 1
ATOM 3409 C CA . SER B 1 114 ? -11.828 -26.812 -19 1 98.38 114 SER B CA 1
ATOM 3410 C C . SER B 1 114 ? -11.641 -26.797 -17.484 1 98.38 114 SER B C 1
ATOM 3412 O O . SER B 1 114 ? -12.461 -27.344 -16.734 1 98.38 114 SER B O 1
ATOM 3414 N N . ASP B 1 115 ? -10.594 -26.109 -17.047 1 98.31 115 ASP B N 1
ATOM 3415 C CA . ASP B 1 115 ? -10.297 -26.078 -15.617 1 98.31 115 ASP B CA 1
ATOM 3416 C C . ASP B 1 115 ? -11.383 -25.328 -14.852 1 98.31 115 ASP B C 1
ATOM 3418 O O . ASP B 1 115 ? -11.766 -24.219 -15.234 1 98.31 115 ASP B O 1
ATOM 3422 N N . LYS B 1 116 ? -11.828 -25.938 -13.781 1 98 116 LYS B N 1
ATOM 3423 C CA . LYS B 1 116 ? -12.797 -25.266 -12.922 1 98 116 LYS B CA 1
ATOM 3424 C C . LYS B 1 116 ? -12.094 -24.359 -11.914 1 98 116 LYS B C 1
ATOM 3426 O O . LYS B 1 116 ? -12.68 -23.375 -11.453 1 98 116 LYS B O 1
ATOM 3431 N N . SER B 1 117 ? -10.922 -24.734 -11.594 1 98.19 117 SER B N 1
ATOM 3432 C CA . SER B 1 117 ? -10.109 -23.953 -10.672 1 98.19 117 SER B CA 1
ATOM 3433 C C . SER B 1 117 ? -8.633 -23.984 -11.062 1 98.19 117 SER B C 1
ATOM 3435 O O . SER B 1 117 ? -8.133 -25.016 -11.516 1 98.19 117 SER B O 1
ATOM 3437 N N . LEU B 1 118 ? -7.977 -22.875 -11.039 1 98.62 118 LEU B N 1
ATOM 3438 C CA . LEU B 1 118 ? -6.539 -22.734 -11.25 1 98.62 118 LEU B CA 1
ATOM 3439 C C . LEU B 1 118 ? -5.852 -22.25 -9.977 1 98.62 118 LEU B C 1
ATOM 3441 O O . LEU B 1 118 ? -6.211 -21.219 -9.422 1 98.62 118 LEU B O 1
ATOM 3445 N N . SER B 1 119 ? -4.922 -23.047 -9.453 1 98.69 119 SER B N 1
ATOM 3446 C CA . SER B 1 119 ? -4.242 -22.734 -8.203 1 98.69 119 SER B CA 1
ATOM 3447 C C . SER B 1 119 ? -2.736 -22.609 -8.406 1 98.69 119 SER B C 1
ATOM 3449 O O . SER B 1 119 ? -2.104 -23.484 -9 1 98.69 119 SER B O 1
ATOM 3451 N N . LYS B 1 120 ? -2.188 -21.516 -7.973 1 98.75 120 LYS B N 1
ATOM 3452 C CA . LYS B 1 120 ? -0.753 -21.266 -8.086 1 98.75 120 LYS B CA 1
ATOM 3453 C C . LYS B 1 120 ? -0.132 -20.984 -6.723 1 98.75 120 LYS B C 1
ATOM 3455 O O . LYS B 1 120 ? -0.65 -20.172 -5.953 1 98.75 120 LYS B O 1
ATOM 3460 N N . GLN B 1 121 ? 0.986 -21.672 -6.438 1 98.62 121 GLN B N 1
ATOM 3461 C CA . GLN B 1 121 ? 1.673 -21.516 -5.156 1 98.62 121 GLN B CA 1
ATOM 3462 C C . GLN B 1 121 ? 2.949 -20.703 -5.309 1 98.62 121 GLN B C 1
ATOM 3464 O O . GLN B 1 121 ? 3.672 -20.844 -6.297 1 98.62 121 GLN B O 1
ATOM 3469 N N . PHE B 1 122 ? 3.203 -19.891 -4.367 1 98.75 122 PHE B N 1
ATOM 3470 C CA . PHE B 1 122 ? 4.414 -19.094 -4.262 1 98.75 122 PHE B CA 1
ATOM 3471 C C . PHE B 1 122 ? 5.121 -19.344 -2.938 1 98.75 122 PHE B C 1
ATOM 3473 O O . PHE B 1 122 ? 4.488 -19.344 -1.879 1 98.75 122 PHE B O 1
ATOM 3480 N N . TRP B 1 123 ? 6.414 -19.594 -2.982 1 98.69 123 TRP B N 1
ATOM 3481 C CA . TRP B 1 123 ? 7.227 -19.812 -1.791 1 98.69 123 TRP B CA 1
ATOM 3482 C C . TRP B 1 123 ? 8.234 -18.688 -1.596 1 98.69 123 TRP B C 1
ATOM 3484 O O . TRP B 1 123 ? 8.898 -18.281 -2.547 1 98.69 123 TRP B O 1
ATOM 3494 N N . TRP B 1 124 ? 8.281 -18.188 -0.405 1 98.19 124 TRP B N 1
ATOM 3495 C CA . TRP B 1 124 ? 9.359 -17.25 -0.068 1 98.19 124 TRP B CA 1
ATOM 3496 C C . TRP B 1 124 ? 10.672 -18 0.118 1 98.19 124 TRP B C 1
ATOM 3498 O O . TRP B 1 124 ? 10.742 -18.984 0.854 1 98.19 124 TRP B O 1
ATOM 3508 N N . ARG B 1 125 ? 11.75 -17.547 -0.625 1 97.81 125 ARG B N 1
ATOM 3509 C CA . ARG B 1 125 ? 13.023 -18.281 -0.61 1 97.81 125 ARG B CA 1
ATOM 3510 C C . ARG B 1 125 ? 14.188 -17.328 -0.354 1 97.81 125 ARG B C 1
ATOM 3512 O O . ARG B 1 125 ? 14.102 -16.141 -0.645 1 97.81 125 ARG B O 1
ATOM 3519 N N . TYR B 1 126 ? 15.18 -17.906 0.264 1 95.69 126 TYR B N 1
ATOM 3520 C CA . TYR B 1 126 ? 16.5 -17.297 0.41 1 95.69 126 TYR B CA 1
ATOM 3521 C C . TYR B 1 126 ? 17.516 -17.984 -0.488 1 95.69 126 TYR B C 1
ATOM 3523 O O . TYR B 1 126 ? 17.641 -19.203 -0.47 1 95.69 126 TYR B O 1
ATOM 3531 N N . ALA B 1 127 ? 18.219 -17.141 -1.277 1 94.38 127 ALA B N 1
ATOM 3532 C CA . ALA B 1 127 ? 19.281 -17.719 -2.113 1 94.38 127 ALA B CA 1
ATOM 3533 C C . ALA B 1 127 ? 20.641 -17.547 -1.455 1 94.38 127 ALA B C 1
ATOM 3535 O O . ALA B 1 127 ? 20.812 -16.703 -0.568 1 94.38 127 ALA B O 1
ATOM 3536 N N . LYS B 1 128 ? 21.625 -18.281 -1.932 1 91 128 LYS B N 1
ATOM 3537 C CA . LYS B 1 128 ? 22.984 -18.266 -1.381 1 91 128 LYS B CA 1
ATOM 3538 C C . LYS B 1 128 ? 23.656 -16.922 -1.627 1 91 128 LYS B C 1
ATOM 3540 O O . LYS B 1 128 ? 24.484 -16.484 -0.829 1 91 128 LYS B O 1
ATOM 3545 N N . ASP B 1 129 ? 23.203 -16.312 -2.688 1 88.56 129 ASP B N 1
ATOM 3546 C CA . ASP B 1 129 ? 23.844 -15.047 -3.049 1 88.56 129 ASP B CA 1
ATOM 3547 C C . ASP B 1 129 ? 23.172 -13.875 -2.326 1 88.56 129 ASP B C 1
ATOM 3549 O O . ASP B 1 129 ? 23.438 -12.719 -2.648 1 88.56 129 ASP B O 1
ATOM 3553 N N . GLY B 1 130 ? 22.234 -14.141 -1.483 1 87.69 130 GLY B N 1
ATOM 3554 C CA . GLY B 1 130 ? 21.625 -13.102 -0.671 1 87.69 130 GLY B CA 1
ATOM 3555 C C . GLY B 1 130 ? 20.266 -12.664 -1.183 1 87.69 130 GLY B C 1
ATOM 3556 O O . GLY B 1 130 ? 19.547 -11.922 -0.51 1 87.69 130 GLY B O 1
ATOM 3557 N N . TRP B 1 131 ? 19.906 -13.117 -2.348 1 91.75 131 TRP B N 1
ATOM 3558 C CA . TRP B 1 131 ? 18.594 -12.789 -2.904 1 91.75 131 TRP B CA 1
ATOM 3559 C C . TRP B 1 131 ? 17.484 -13.43 -2.082 1 91.75 131 TRP B C 1
ATOM 3561 O O . TRP B 1 131 ? 17.609 -14.57 -1.628 1 91.75 131 TRP B O 1
ATOM 3571 N N . THR B 1 132 ? 16.422 -12.672 -1.927 1 94.94 132 THR B N 1
ATOM 3572 C CA . THR B 1 132 ? 15.203 -13.18 -1.326 1 94.94 132 THR B CA 1
ATOM 3573 C C . THR B 1 132 ? 13.984 -12.789 -2.16 1 94.94 132 THR B C 1
ATOM 3575 O O . THR B 1 132 ? 13.961 -11.711 -2.756 1 94.94 132 THR B O 1
ATOM 3578 N N . GLY B 1 133 ? 13.062 -13.719 -2.244 1 96.31 133 GLY B N 1
ATOM 3579 C CA . GLY B 1 133 ? 11.859 -13.406 -2.992 1 96.31 133 GLY B CA 1
ATOM 3580 C C . GLY B 1 133 ? 10.953 -14.609 -3.199 1 96.31 133 GLY B C 1
ATOM 3581 O O . GLY B 1 133 ? 11.156 -15.656 -2.578 1 96.31 133 GLY B O 1
ATOM 3582 N N . LEU B 1 134 ? 9.945 -14.375 -4.008 1 98.06 134 LEU B N 1
ATOM 3583 C CA . LEU B 1 134 ? 8.969 -15.422 -4.281 1 98.06 134 LEU B CA 1
ATOM 3584 C C . LEU B 1 134 ? 9.391 -16.25 -5.488 1 98.06 134 LEU B C 1
ATOM 3586 O O . LEU B 1 134 ? 9.836 -15.711 -6.5 1 98.06 134 LEU B O 1
ATOM 3590 N N . VAL B 1 135 ? 9.273 -17.562 -5.305 1 97.44 135 VAL B N 1
ATOM 3591 C CA . VAL B 1 135 ? 9.43 -18.484 -6.418 1 97.44 135 VAL B CA 1
ATOM 3592 C C . VAL B 1 135 ? 8.148 -19.297 -6.598 1 97.44 135 VAL B C 1
ATOM 3594 O O . VAL B 1 135 ? 7.32 -19.375 -5.688 1 97.44 135 VAL B O 1
ATOM 3597 N N . SER B 1 136 ? 8.023 -19.859 -7.746 1 98.25 136 SER B N 1
ATOM 3598 C CA . SER B 1 136 ? 6.832 -20.641 -8.07 1 98.25 136 SER B CA 1
ATOM 3599 C C . SER B 1 136 ? 7.141 -21.719 -9.102 1 98.25 136 SER B C 1
ATOM 3601 O O . SER B 1 136 ? 8.305 -22.062 -9.328 1 98.25 136 SER B O 1
ATOM 3603 N N . GLU B 1 137 ? 6.105 -22.422 -9.5 1 97.88 137 GLU B N 1
ATOM 3604 C CA . GLU B 1 137 ? 6.141 -23.391 -10.586 1 97.88 137 GLU B CA 1
ATOM 3605 C C . GLU B 1 137 ? 5.02 -23.141 -11.594 1 97.88 137 GLU B C 1
ATOM 3607 O O . GLU B 1 137 ? 3.912 -22.766 -11.211 1 97.88 137 GLU B O 1
ATOM 3612 N N . PRO B 1 138 ? 5.414 -23.328 -12.836 1 98.31 138 PRO B N 1
ATOM 3613 C CA . PRO B 1 138 ? 4.352 -23.125 -13.82 1 98.31 138 PRO B CA 1
ATOM 3614 C C . PRO B 1 138 ? 3.176 -24.078 -13.633 1 98.31 138 PRO B C 1
ATOM 3616 O O . PRO B 1 138 ? 3.373 -25.234 -13.258 1 98.31 138 PRO B O 1
ATOM 3619 N N . VAL B 1 139 ? 2.004 -23.641 -13.867 1 98.69 139 VAL B N 1
ATOM 3620 C CA . VAL B 1 139 ? 0.764 -24.391 -13.773 1 98.69 139 VAL B CA 1
ATOM 3621 C C . VAL B 1 139 ? 0.09 -24.453 -15.141 1 98.69 139 VAL B C 1
ATOM 3623 O O . VAL B 1 139 ? -0.183 -23.422 -15.75 1 98.69 139 VAL B O 1
ATOM 3626 N N . ARG B 1 140 ? -0.17 -25.594 -15.547 1 98.38 140 ARG B N 1
ATOM 3627 C CA . ARG B 1 140 ? -0.781 -25.797 -16.859 1 98.38 140 ARG B CA 1
ATOM 3628 C C . ARG B 1 140 ? -2.258 -25.422 -16.844 1 98.38 140 ARG B C 1
ATOM 3630 O O . ARG B 1 140 ? -2.959 -25.688 -15.859 1 98.38 140 ARG B O 1
ATOM 3637 N N . ILE B 1 141 ? -2.65 -24.781 -17.859 1 98.69 141 ILE B N 1
ATOM 3638 C CA . ILE B 1 141 ? -4.07 -24.578 -18.125 1 98.69 141 ILE B CA 1
ATOM 3639 C C . ILE B 1 141 ? -4.512 -25.484 -19.266 1 98.69 141 ILE B C 1
ATOM 3641 O O . ILE B 1 141 ? -3.812 -25.625 -20.281 1 98.69 141 ILE B O 1
ATOM 3645 N N . ASN B 1 142 ? -5.664 -26.172 -19.062 1 98.62 142 ASN B N 1
ATOM 3646 C CA . ASN B 1 142 ? -6.184 -27.094 -20.078 1 98.62 142 ASN B CA 1
ATOM 3647 C C . ASN B 1 142 ? -7.066 -26.359 -21.078 1 98.62 142 ASN B C 1
ATOM 3649 O O . ASN B 1 142 ? -8.289 -26.469 -21.047 1 98.62 142 ASN B O 1
ATOM 3653 N N . TRP B 1 143 ? -6.406 -25.859 -22.062 1 98.56 143 TRP B N 1
ATOM 3654 C CA . TRP B 1 143 ? -7.102 -25.094 -23.094 1 98.56 143 TRP B CA 1
ATOM 3655 C C . TRP B 1 143 ? -7.98 -26.016 -23.938 1 98.56 143 TRP B C 1
ATOM 3657 O O . TRP B 1 143 ? -7.582 -27.141 -24.281 1 98.56 143 TRP B O 1
ATOM 3667 N N . LYS B 1 144 ? -9.172 -25.547 -24.312 1 97.75 144 LYS B N 1
ATOM 3668 C CA . LYS B 1 144 ? -10.117 -26.359 -25.062 1 97.75 144 LYS B CA 1
ATOM 3669 C C . LYS B 1 144 ? -9.648 -26.562 -26.5 1 97.75 144 LYS B C 1
ATOM 3671 O O . LYS B 1 144 ? -9.969 -27.578 -27.125 1 97.75 144 LYS B O 1
ATOM 3676 N N . SER B 1 145 ? -8.953 -25.547 -27.094 1 96.88 145 SER B N 1
ATOM 3677 C CA . SER B 1 145 ? -8.305 -25.641 -28.391 1 96.88 145 SER B CA 1
ATOM 3678 C C . SER B 1 145 ? -7.109 -24.703 -28.484 1 96.88 145 SER B C 1
ATOM 3680 O O . SER B 1 145 ? -6.918 -23.844 -27.609 1 96.88 145 SER B O 1
ATOM 3682 N N . LYS B 1 146 ? -6.336 -24.891 -29.516 1 94.62 146 LYS B N 1
ATOM 3683 C CA . LYS B 1 146 ? -5.164 -24.047 -29.719 1 94.62 146 LYS B CA 1
ATOM 3684 C C . LYS B 1 146 ? -5.566 -22.578 -29.938 1 94.62 146 LYS B C 1
ATOM 3686 O O . LYS B 1 146 ? -4.879 -21.672 -29.469 1 94.62 146 LYS B O 1
ATOM 3691 N N . ASP B 1 147 ? -6.68 -22.438 -30.516 1 95.44 147 ASP B N 1
ATOM 3692 C CA . ASP B 1 147 ? -7.164 -21.094 -30.844 1 95.44 147 ASP B CA 1
ATOM 3693 C C . ASP B 1 147 ? -7.746 -20.406 -29.609 1 95.44 147 ASP B C 1
ATOM 3695 O O . ASP B 1 147 ? -7.957 -19.203 -29.609 1 95.44 147 ASP B O 1
ATOM 3699 N N . LYS B 1 148 ? -7.988 -21.203 -28.562 1 96.62 148 LYS B N 1
ATOM 3700 C CA . LYS B 1 148 ? -8.578 -20.656 -27.344 1 96.62 148 LYS B CA 1
ATOM 3701 C C . LYS B 1 148 ? -7.516 -20.391 -26.281 1 96.62 148 LYS B C 1
ATOM 3703 O O . LYS B 1 148 ? -7.816 -19.844 -25.219 1 96.62 148 LYS B O 1
ATOM 3708 N N . ASP B 1 149 ? -6.277 -20.781 -26.656 1 97.5 149 ASP B N 1
ATOM 3709 C CA . ASP B 1 149 ? -5.156 -20.516 -25.766 1 97.5 149 ASP B CA 1
ATOM 3710 C C . ASP B 1 149 ? -4.82 -19.016 -25.734 1 97.5 149 ASP B C 1
ATOM 3712 O O . ASP B 1 149 ? -4.188 -18.5 -26.656 1 97.5 149 ASP B O 1
ATOM 3716 N N . LEU B 1 150 ? -5.133 -18.391 -24.641 1 96.81 150 LEU B N 1
ATOM 3717 C CA . LEU B 1 150 ? -4.961 -16.953 -24.531 1 96.81 150 LEU B CA 1
ATOM 3718 C C . LEU B 1 150 ? -3.482 -16.578 -24.469 1 96.81 150 LEU B C 1
ATOM 3720 O O . LEU B 1 150 ? -3.119 -15.422 -24.672 1 96.81 150 LEU B O 1
ATOM 3724 N N . THR B 1 151 ? -2.648 -17.531 -24.172 1 96.88 151 THR B N 1
ATOM 3725 C CA . THR B 1 151 ? -1.222 -17.266 -24.031 1 96.88 151 THR B CA 1
ATOM 3726 C C . THR B 1 151 ? -0.492 -17.562 -25.344 1 96.88 151 THR B C 1
ATOM 3728 O O . THR B 1 151 ? 0.731 -17.438 -25.422 1 96.88 151 THR B O 1
ATOM 3731 N N . GLN B 1 152 ? -1.229 -18.078 -26.281 1 94.81 152 GLN B N 1
ATOM 3732 C CA . GLN B 1 152 ? -0.715 -18.328 -27.625 1 94.81 152 GLN B CA 1
ATOM 3733 C C . GLN B 1 152 ? 0.492 -19.266 -27.578 1 94.81 152 GLN B C 1
ATOM 3735 O O . GLN B 1 152 ? 1.486 -19.031 -28.266 1 94.81 152 GLN B O 1
ATOM 3740 N N . GLY B 1 153 ? 0.447 -20.172 -26.641 1 96.38 153 GLY B N 1
ATOM 3741 C CA . GLY B 1 153 ? 1.457 -21.219 -26.594 1 96.38 153 GLY B CA 1
ATOM 3742 C C . GLY B 1 153 ? 2.527 -20.969 -25.547 1 96.38 153 GLY B C 1
ATOM 3743 O O . GLY B 1 153 ? 3.27 -21.875 -25.172 1 96.38 153 GLY B O 1
ATOM 3744 N N . LEU B 1 154 ? 2.635 -19.797 -25.047 1 96.81 154 LEU B N 1
ATOM 3745 C CA . LEU B 1 154 ? 3.674 -19.406 -24.094 1 96.81 154 LEU B CA 1
ATOM 3746 C C . LEU B 1 154 ? 3.611 -20.266 -22.844 1 96.81 154 LEU B C 1
ATOM 3748 O O . LEU B 1 154 ? 4.633 -20.812 -22.406 1 96.81 154 LEU B O 1
ATOM 3752 N N . LEU B 1 155 ? 2.439 -20.406 -22.297 1 98.12 155 LEU B N 1
ATOM 3753 C CA . LEU B 1 155 ? 2.283 -21.141 -21.047 1 98.12 155 LEU B CA 1
ATOM 3754 C C . LEU B 1 155 ? 2.666 -22.609 -21.219 1 98.12 155 LEU B C 1
ATOM 3756 O O . LEU B 1 155 ? 3.406 -23.156 -20.406 1 98.12 155 LEU B O 1
ATOM 3760 N N . ASP B 1 156 ? 2.205 -23.203 -22.281 1 98.06 156 ASP B N 1
ATOM 3761 C CA . ASP B 1 156 ? 2.516 -24.609 -22.531 1 98.06 156 ASP B CA 1
ATOM 3762 C C . ASP B 1 156 ? 4.02 -24.812 -22.656 1 98.06 156 ASP B C 1
ATOM 3764 O O . ASP B 1 156 ? 4.566 -25.781 -22.109 1 98.06 156 ASP B O 1
ATOM 3768 N N . LEU B 1 157 ? 4.664 -23.953 -23.359 1 97.69 157 LEU B N 1
ATOM 3769 C CA . LEU B 1 157 ? 6.109 -24.062 -23.547 1 97.69 157 LEU B CA 1
ATOM 3770 C C . LEU B 1 157 ? 6.84 -23.844 -22.219 1 97.69 157 LEU B C 1
ATOM 3772 O O . LEU B 1 157 ? 7.832 -24.531 -21.938 1 97.69 157 LEU B O 1
ATOM 3776 N N . ALA B 1 158 ? 6.367 -22.922 -21.422 1 97.44 158 ALA B N 1
ATOM 3777 C CA . ALA B 1 158 ? 6.965 -22.703 -20.109 1 97.44 158 ALA B CA 1
ATOM 3778 C C . ALA B 1 158 ? 6.836 -23.938 -19.219 1 97.44 158 ALA B C 1
ATOM 3780 O O . ALA B 1 158 ? 7.781 -24.312 -18.531 1 97.44 158 ALA B O 1
ATOM 3781 N N . VAL B 1 159 ? 5.656 -24.594 -19.266 1 98.31 159 VAL B N 1
ATOM 3782 C CA . VAL B 1 159 ? 5.406 -25.812 -18.484 1 98.31 159 VAL B CA 1
ATOM 3783 C C . VAL B 1 159 ? 6.336 -26.922 -18.969 1 98.31 159 VAL B C 1
ATOM 3785 O O . VAL B 1 159 ? 6.945 -27.625 -18.156 1 98.31 159 VAL B O 1
ATOM 3788 N N . GLN B 1 160 ? 6.457 -27.047 -20.25 1 98.12 160 GLN B N 1
ATOM 3789 C CA . GLN B 1 160 ? 7.312 -28.078 -20.828 1 98.12 160 GLN B CA 1
ATOM 3790 C C . GLN B 1 160 ? 8.773 -27.844 -20.469 1 98.12 160 GLN B C 1
ATOM 3792 O O . GLN B 1 160 ? 9.5 -28.797 -20.156 1 98.12 160 GLN B O 1
ATOM 3797 N N . LEU B 1 161 ? 9.156 -26.625 -20.531 1 97.38 161 LEU B N 1
ATOM 3798 C CA . LEU B 1 161 ? 10.547 -26.312 -20.219 1 97.38 161 LEU B CA 1
ATOM 3799 C C . LEU B 1 161 ? 10.852 -26.625 -18.75 1 97.38 161 LEU B C 1
ATOM 3801 O O . LEU B 1 161 ? 11.883 -27.234 -18.453 1 97.38 161 LEU B O 1
ATOM 3805 N N . HIS B 1 162 ? 9.984 -26.203 -17.906 1 96.56 162 HIS B N 1
ATOM 3806 C CA . HIS B 1 162 ? 10.164 -26.453 -16.469 1 96.56 162 HIS B CA 1
ATOM 3807 C C . HIS B 1 162 ? 10.289 -27.953 -16.203 1 96.56 162 HIS B C 1
ATOM 3809 O O . HIS B 1 162 ? 11.172 -28.375 -15.453 1 96.56 162 HIS B O 1
ATOM 3815 N N . ALA B 1 163 ? 9.453 -28.734 -16.828 1 96.88 163 ALA B N 1
ATOM 3816 C CA . ALA B 1 163 ? 9.484 -30.188 -16.672 1 96.88 163 ALA B CA 1
ATOM 3817 C C . ALA B 1 163 ? 10.789 -30.766 -17.234 1 96.88 163 ALA B C 1
ATOM 3819 O O . ALA B 1 163 ? 11.391 -31.656 -16.609 1 96.88 163 ALA B O 1
ATOM 3820 N N . ALA B 1 164 ? 11.195 -30.297 -18.344 1 96.62 164 ALA B N 1
ATOM 3821 C CA . ALA B 1 164 ? 12.406 -30.781 -19 1 96.62 164 ALA B CA 1
ATOM 3822 C C . ALA B 1 164 ? 13.648 -30.469 -18.156 1 96.62 164 ALA B C 1
ATOM 3824 O O . ALA B 1 164 ? 14.516 -31.328 -17.984 1 96.62 164 ALA B O 1
ATOM 3825 N N . GLU B 1 165 ? 13.648 -29.297 -17.641 1 94.5 165 GLU B N 1
ATOM 3826 C CA . GLU B 1 165 ? 14.805 -28.891 -16.844 1 94.5 165 GLU B CA 1
ATOM 3827 C C . GLU B 1 165 ? 14.828 -29.594 -15.5 1 94.5 165 GLU B C 1
ATOM 3829 O O . GLU B 1 165 ? 15.891 -29.938 -14.984 1 94.5 165 GLU B O 1
ATOM 3834 N N . LYS B 1 166 ? 13.711 -29.797 -14.93 1 92.94 166 LYS B N 1
ATOM 3835 C CA . LYS B 1 166 ? 13.625 -30.562 -13.688 1 92.94 166 LYS B CA 1
ATOM 3836 C C . LYS B 1 166 ? 14.125 -31.984 -13.898 1 92.94 166 LYS B C 1
ATOM 3838 O O . LYS B 1 166 ? 14.867 -32.531 -13.07 1 92.94 166 LYS B O 1
ATOM 3843 N N . ALA B 1 167 ? 13.742 -32.562 -15.016 1 94.5 167 ALA B N 1
ATOM 3844 C CA . ALA B 1 167 ? 14.156 -33.906 -15.344 1 94.5 167 ALA B CA 1
ATOM 3845 C C . ALA B 1 167 ? 15.656 -33.969 -15.617 1 94.5 167 ALA B C 1
ATOM 3847 O O . ALA B 1 167 ? 16.328 -34.938 -15.234 1 94.5 167 ALA B O 1
ATOM 3848 N N . ALA B 1 168 ? 16.172 -32.938 -16.203 1 93.12 168 ALA B N 1
ATOM 3849 C CA . ALA B 1 168 ? 17.594 -32.906 -16.547 1 93.12 168 ALA B CA 1
ATOM 3850 C C . ALA B 1 168 ? 18.438 -32.5 -15.336 1 93.12 168 ALA B C 1
ATOM 3852 O O . ALA B 1 168 ? 19.641 -32.75 -15.297 1 93.12 168 ALA B O 1
ATOM 3853 N N . GLY B 1 169 ? 17.797 -31.844 -14.367 1 89.75 169 GLY B N 1
ATOM 3854 C CA . GLY B 1 169 ? 18.484 -31.375 -13.18 1 89.75 169 GLY B CA 1
ATOM 3855 C C . GLY B 1 169 ? 19.359 -30.156 -13.445 1 89.75 169 GLY B C 1
ATOM 3856 O O . GLY B 1 169 ? 20.234 -29.828 -12.648 1 89.75 169 GLY B O 1
ATOM 3857 N N . GLN B 1 170 ? 19.203 -29.625 -14.602 1 90 170 GLN B N 1
ATOM 3858 C CA . GLN B 1 170 ? 19.969 -28.438 -15 1 90 170 GLN B CA 1
ATOM 3859 C C . GLN B 1 170 ? 19.203 -27.641 -16.047 1 90 170 GLN B C 1
ATOM 3861 O O . GLN B 1 170 ? 18.234 -28.125 -16.641 1 90 170 GLN B O 1
ATOM 3866 N N . LYS B 1 171 ? 19.672 -26.438 -16.281 1 90.56 171 LYS B N 1
ATOM 3867 C CA . LYS B 1 171 ? 19.078 -25.594 -17.312 1 90.56 171 LYS B CA 1
ATOM 3868 C C . LYS B 1 171 ? 19.438 -26.094 -18.703 1 90.56 171 LYS B C 1
ATOM 3870 O O . LYS B 1 171 ? 20.562 -26.547 -18.938 1 90.56 171 LYS B O 1
ATOM 3875 N N . LEU B 1 172 ? 18.484 -25.969 -19.547 1 93.19 172 LEU B N 1
ATOM 3876 C CA . LEU B 1 172 ? 18.703 -26.375 -20.922 1 93.19 172 LEU B CA 1
ATOM 3877 C C . LEU B 1 172 ? 19.438 -25.281 -21.703 1 93.19 172 LEU B C 1
ATOM 3879 O O . LEU B 1 172 ? 19.328 -24.109 -21.359 1 93.19 172 LEU B O 1
ATOM 3883 N N . ALA B 1 173 ? 20.203 -25.766 -22.734 1 93.31 173 ALA B N 1
ATOM 3884 C CA . ALA B 1 173 ? 20.844 -24.828 -23.641 1 93.31 173 ALA B CA 1
ATOM 3885 C C . ALA B 1 173 ? 19.781 -24.031 -24.422 1 93.31 173 ALA B C 1
ATOM 3887 O O . ALA B 1 173 ? 18.672 -24.516 -24.641 1 93.31 173 ALA B O 1
ATOM 3888 N N . ASP B 1 174 ? 20.109 -22.828 -24.844 1 93.19 174 ASP B N 1
ATOM 3889 C CA . ASP B 1 174 ? 19.172 -21.938 -25.547 1 93.19 174 ASP B CA 1
ATOM 3890 C C . ASP B 1 174 ? 18.672 -22.578 -26.828 1 93.19 174 ASP B C 1
ATOM 3892 O O . ASP B 1 174 ? 17.547 -22.312 -27.266 1 93.19 174 ASP B O 1
ATOM 3896 N N . GLU B 1 175 ? 19.547 -23.453 -27.328 1 94.94 175 GLU B N 1
ATOM 3897 C CA . GLU B 1 175 ? 19.203 -24.062 -28.609 1 94.94 175 GLU B CA 1
ATOM 3898 C C . GLU B 1 175 ? 18.391 -25.328 -28.438 1 94.94 175 GLU B C 1
ATOM 3900 O O . GLU B 1 175 ? 17.812 -25.844 -29.391 1 94.94 175 GLU B O 1
ATOM 3905 N N . ALA B 1 176 ? 18.312 -25.797 -27.25 1 95.62 176 ALA B N 1
ATOM 3906 C CA . ALA B 1 176 ? 17.625 -27.062 -26.984 1 95.62 176 ALA B CA 1
ATOM 3907 C C . ALA B 1 176 ? 16.109 -26.844 -26.844 1 95.62 176 ALA B C 1
ATOM 3909 O O . ALA B 1 176 ? 15.68 -25.844 -26.234 1 95.62 176 ALA B O 1
ATOM 3910 N N . GLU B 1 177 ? 15.453 -27.797 -27.406 1 95.19 177 GLU B N 1
ATOM 3911 C CA . GLU B 1 177 ? 14.008 -27.734 -27.234 1 95.19 177 GLU B CA 1
ATOM 3912 C C . GLU B 1 177 ? 13.602 -28.25 -25.859 1 95.19 177 GLU B C 1
ATOM 3914 O O . GLU B 1 177 ? 14.242 -29.141 -25.297 1 95.19 177 GLU B O 1
ATOM 3919 N N . PRO B 1 178 ? 12.562 -27.625 -25.172 1 96.94 178 PRO B N 1
ATOM 3920 C CA . PRO B 1 178 ? 11.648 -26.625 -25.75 1 96.94 178 PRO B CA 1
ATOM 3921 C C . PRO B 1 178 ? 12.109 -25.188 -25.5 1 96.94 178 PRO B C 1
ATOM 3923 O O . PRO B 1 178 ? 11.352 -24.25 -25.734 1 96.94 178 PRO B O 1
ATOM 3926 N N . LYS B 1 179 ? 13.266 -25.016 -24.969 1 96.38 179 LYS B N 1
ATOM 3927 C CA . LYS B 1 179 ? 13.773 -23.688 -24.609 1 96.38 179 LYS B CA 1
ATOM 3928 C C . LYS B 1 179 ? 13.898 -22.797 -25.859 1 96.38 179 LYS B C 1
ATOM 3930 O O . LYS B 1 179 ? 13.508 -21.641 -25.828 1 96.38 179 LYS B O 1
ATOM 3935 N N . ALA B 1 180 ? 14.398 -23.344 -26.906 1 96.62 180 ALA B N 1
ATOM 3936 C CA . ALA B 1 180 ? 14.57 -22.594 -28.141 1 96.62 180 ALA B CA 1
ATOM 3937 C C . ALA B 1 180 ? 13.242 -22.031 -28.641 1 96.62 180 ALA B C 1
ATOM 3939 O O . ALA B 1 180 ? 13.156 -20.844 -29 1 96.62 180 ALA B O 1
ATOM 3940 N N . SER B 1 181 ? 12.25 -22.859 -28.609 1 96.88 181 SER B N 1
ATOM 3941 C CA . SER B 1 181 ? 10.93 -22.438 -29.062 1 96.88 181 SER B CA 1
ATOM 3942 C C . SER B 1 181 ? 10.344 -21.375 -28.141 1 96.88 181 SER B C 1
ATOM 3944 O O . SER B 1 181 ? 9.711 -20.422 -28.609 1 96.88 181 SER B O 1
ATOM 3946 N N . LEU B 1 182 ? 10.547 -21.516 -26.859 1 96.5 182 LEU B N 1
ATOM 3947 C CA . LEU B 1 182 ? 10.039 -20.547 -25.891 1 96.5 182 LEU B CA 1
ATOM 3948 C C . LEU B 1 182 ? 10.695 -19.188 -26.094 1 96.5 182 LEU B C 1
ATOM 3950 O O . LEU B 1 182 ? 10.016 -18.172 -26.156 1 96.5 182 LEU B O 1
ATOM 3954 N N . LEU B 1 183 ? 11.977 -19.203 -26.281 1 94.94 183 LEU B N 1
ATOM 3955 C CA . LEU B 1 183 ? 12.719 -17.953 -26.469 1 94.94 183 LEU B CA 1
ATOM 3956 C C . LEU B 1 183 ? 12.258 -17.25 -27.75 1 94.94 183 LEU B C 1
ATOM 3958 O O . LEU B 1 183 ? 12.078 -16.031 -27.75 1 94.94 183 LEU B O 1
ATOM 3962 N N . ALA B 1 184 ? 12.031 -18 -28.75 1 94.94 184 ALA B N 1
ATOM 3963 C CA . ALA B 1 184 ? 11.57 -17.438 -30.031 1 94.94 184 ALA B CA 1
ATOM 3964 C C . ALA B 1 184 ? 10.18 -16.828 -29.875 1 94.94 184 ALA B C 1
ATOM 3966 O O . ALA B 1 184 ? 9.906 -15.758 -30.422 1 94.94 184 ALA B O 1
ATOM 3967 N N . LEU B 1 185 ? 9.367 -17.516 -29.172 1 94.75 185 LEU B N 1
ATOM 3968 C CA . LEU B 1 185 ? 8 -17.047 -29 1 94.75 185 LEU B CA 1
ATOM 3969 C C . LEU B 1 185 ? 7.957 -15.797 -28.125 1 94.75 185 LEU B C 1
ATOM 3971 O O . LEU B 1 185 ? 7.18 -14.883 -28.391 1 94.75 185 LEU B O 1
ATOM 3975 N N . ILE B 1 186 ? 8.781 -15.664 -27.094 1 93 186 ILE B N 1
ATOM 3976 C CA . ILE B 1 186 ? 8.859 -14.492 -26.234 1 93 186 ILE B CA 1
ATOM 3977 C C . ILE B 1 186 ? 9.273 -13.273 -27.062 1 93 186 ILE B C 1
ATOM 3979 O O . ILE B 1 186 ? 8.703 -12.188 -26.906 1 93 186 ILE B O 1
ATOM 3983 N N . GLU B 1 187 ? 10.211 -13.492 -27.891 1 90.19 187 GLU B N 1
ATOM 3984 C CA . GLU B 1 187 ? 10.711 -12.414 -28.734 1 90.19 187 GLU B CA 1
ATOM 3985 C C . GLU B 1 187 ? 9.641 -11.914 -29.703 1 90.19 187 GLU B C 1
ATOM 3987 O O . GLU B 1 187 ? 9.531 -10.711 -29.953 1 90.19 187 GLU B O 1
ATOM 3992 N N . SER B 1 188 ? 8.898 -12.766 -30.141 1 90.19 188 SER B N 1
ATOM 3993 C CA . SER B 1 188 ? 7.883 -12.406 -31.125 1 90.19 188 SER B CA 1
ATOM 3994 C C . SER B 1 188 ? 6.676 -11.75 -30.469 1 90.19 188 SER B C 1
ATOM 3996 O O . SER B 1 188 ? 6 -10.922 -31.078 1 90.19 188 SER B O 1
ATOM 3998 N N . THR B 1 189 ? 6.203 -12.07 -29.281 1 84.56 189 THR B N 1
ATOM 3999 C CA . THR B 1 189 ? 5.02 -11.578 -28.594 1 84.56 189 THR B CA 1
ATOM 4000 C C . THR B 1 189 ? 5.285 -10.219 -27.953 1 84.56 189 THR B C 1
ATOM 4002 O O . THR B 1 189 ? 4.398 -9.359 -27.906 1 84.56 189 THR B O 1
ATOM 4005 N N . GLY B 1 190 ? 6.414 -9.844 -27.75 1 74.75 190 GLY B N 1
ATOM 4006 C CA . GLY B 1 190 ? 6.715 -8.633 -27 1 74.75 190 GLY B CA 1
ATOM 4007 C C . GLY B 1 190 ? 6.078 -8.602 -25.625 1 74.75 190 GLY B C 1
ATOM 4008 O O . GLY B 1 190 ? 5.086 -9.289 -25.375 1 74.75 190 GLY B O 1
ATOM 4009 N N . LEU B 1 191 ? 6.562 -7.953 -24.531 1 63.56 191 LEU B N 1
ATOM 4010 C CA . LEU B 1 191 ? 6.152 -7.973 -23.141 1 63.56 191 LEU B CA 1
ATOM 4011 C C . LEU B 1 191 ? 4.793 -7.305 -22.953 1 63.56 191 LEU B C 1
ATOM 4013 O O . LEU B 1 191 ? 3.984 -7.738 -22.141 1 63.56 191 LEU B O 1
ATOM 4017 N N . GLY B 1 192 ? 4.402 -6.328 -23.703 1 68.31 192 GLY B N 1
ATOM 4018 C CA . GLY B 1 192 ? 3.156 -5.59 -23.562 1 68.31 192 GLY B CA 1
ATOM 4019 C C . GLY B 1 192 ? 1.957 -6.34 -24.109 1 68.31 192 GLY B C 1
ATOM 4020 O O . GLY B 1 192 ? 0.812 -6 -23.812 1 68.31 192 GLY B O 1
ATOM 4021 N N . GLY B 1 193 ? 2.139 -7.5 -24.609 1 80.25 193 GLY B N 1
ATOM 4022 C CA . GLY B 1 193 ? 1.065 -8.227 -25.266 1 80.25 193 GLY B CA 1
ATOM 4023 C C . GLY B 1 193 ? 0.763 -9.562 -24.625 1 80.25 193 GLY B C 1
ATOM 4024 O O . GLY B 1 193 ? -0.009 -10.359 -25.172 1 80.25 193 GLY B O 1
ATOM 4025 N N . VAL B 1 194 ? 1.266 -9.703 -23.469 1 91.56 194 VAL B N 1
ATOM 4026 C CA . VAL B 1 194 ? 1.141 -11.016 -22.844 1 91.56 194 VAL B CA 1
ATOM 4027 C C . VAL B 1 194 ? -0.158 -11.086 -22.047 1 91.56 194 VAL B C 1
ATOM 4029 O O . VAL B 1 194 ? -0.527 -10.133 -21.359 1 91.56 194 VAL B O 1
ATOM 4032 N N . SER B 1 195 ? -0.881 -12.219 -22.188 1 95.88 195 SER B N 1
ATOM 4033 C CA . SER B 1 195 ? -2.129 -12.477 -21.469 1 95.88 195 SER B CA 1
ATOM 4034 C C . SER B 1 195 ? -1.903 -12.555 -19.969 1 95.88 195 SER B C 1
ATOM 4036 O O . SER B 1 195 ? -0.883 -13.078 -19.516 1 95.88 195 SER B O 1
ATOM 4038 N N . PHE B 1 196 ? -2.896 -12.141 -19.25 1 96.62 196 PHE B N 1
ATOM 4039 C CA . PHE B 1 196 ? -2.916 -12.297 -17.812 1 96.62 196 PHE B CA 1
ATOM 4040 C C . PHE B 1 196 ? -2.684 -13.758 -17.422 1 96.62 196 PHE B C 1
ATOM 4042 O O . PHE B 1 196 ? -1.99 -14.039 -16.438 1 96.62 196 PHE B O 1
ATOM 4049 N N . PHE B 1 197 ? -3.162 -14.656 -18.172 1 98.19 197 PHE B N 1
ATOM 4050 C CA . PHE B 1 197 ? -3.129 -16.078 -17.859 1 98.19 197 PHE B CA 1
ATOM 4051 C C . PHE B 1 197 ? -1.716 -16.625 -17.984 1 98.19 197 PHE B C 1
ATOM 4053 O O . PHE B 1 197 ? -1.422 -17.719 -17.5 1 98.19 197 PHE B O 1
ATOM 4060 N N . ALA B 1 198 ? -0.875 -15.867 -18.609 1 97.56 198 ALA B N 1
ATOM 4061 C CA . ALA B 1 198 ? 0.533 -16.25 -18.656 1 97.56 198 ALA B CA 1
ATOM 4062 C C . ALA B 1 198 ? 1.168 -16.172 -17.266 1 97.56 198 ALA B C 1
ATOM 4064 O O . ALA B 1 198 ? 2.25 -16.719 -17.047 1 97.56 198 ALA B O 1
ATOM 4065 N N . TRP B 1 199 ? 0.517 -15.5 -16.359 1 98.12 199 TRP B N 1
ATOM 4066 C CA . TRP B 1 199 ? 0.972 -15.414 -14.977 1 98.12 199 TRP B CA 1
ATOM 4067 C C . TRP B 1 199 ? 1.14 -16.797 -14.367 1 98.12 199 TRP B C 1
ATOM 4069 O O . TRP B 1 199 ? 2.035 -17.031 -13.555 1 98.12 199 TRP B O 1
ATOM 4079 N N . PHE B 1 200 ? 0.32 -17.797 -14.812 1 98.75 200 PHE B N 1
ATOM 4080 C CA . PHE B 1 200 ? 0.382 -19.156 -14.305 1 98.75 200 PHE B CA 1
ATOM 4081 C C . PHE B 1 200 ? 1.672 -19.844 -14.742 1 98.75 200 PHE B C 1
ATOM 4083 O O . PHE B 1 200 ? 2.018 -20.906 -14.242 1 98.75 200 PHE B O 1
ATOM 4090 N N . GLY B 1 201 ? 2.412 -19.188 -15.609 1 97.94 201 GLY B N 1
ATOM 4091 C CA . GLY B 1 201 ? 3.684 -19.734 -16.062 1 97.94 201 GLY B CA 1
ATOM 4092 C C . GLY B 1 201 ? 4.871 -19.188 -15.297 1 97.94 201 GLY B C 1
ATOM 4093 O O . GLY B 1 201 ? 6.004 -19.625 -15.492 1 97.94 201 GLY B O 1
ATOM 4094 N N . PHE B 1 202 ? 4.68 -18.25 -14.445 1 97.56 202 PHE B N 1
ATOM 4095 C CA . PHE B 1 202 ? 5.762 -17.656 -13.68 1 97.56 202 PHE B CA 1
ATOM 4096 C C . PHE B 1 202 ? 6.434 -18.688 -12.789 1 97.56 202 PHE B C 1
ATOM 4098 O O . PHE B 1 202 ? 5.754 -19.453 -12.094 1 97.56 202 PHE B O 1
ATOM 4105 N N . ALA B 1 203 ? 7.707 -18.719 -12.742 1 96.38 203 ALA B N 1
ATOM 4106 C CA . ALA B 1 203 ? 8.453 -19.625 -11.875 1 96.38 203 ALA B CA 1
ATOM 4107 C C . ALA B 1 203 ? 9.383 -18.844 -10.938 1 96.38 203 ALA B C 1
ATOM 4109 O O . ALA B 1 203 ? 9.461 -19.156 -9.742 1 96.38 203 ALA B O 1
ATOM 4110 N N . GLY B 1 204 ? 9.969 -17.797 -11.477 1 94.12 204 GLY B N 1
ATOM 4111 C CA . GLY B 1 204 ? 10.969 -17.078 -10.711 1 94.12 204 GLY B CA 1
ATOM 4112 C C . GLY B 1 204 ? 12.312 -17.781 -10.656 1 94.12 204 GLY B C 1
ATOM 4113 O O . GLY B 1 204 ? 12.594 -18.641 -11.484 1 94.12 204 GLY B O 1
ATOM 4114 N N . ARG B 1 205 ? 13.148 -17.375 -9.727 1 92.25 205 ARG B N 1
ATOM 4115 C CA . ARG B 1 205 ? 14.477 -17.953 -9.594 1 92.25 205 ARG B CA 1
ATOM 4116 C C . ARG B 1 205 ? 14.398 -19.406 -9.133 1 92.25 205 ARG B C 1
ATOM 4118 O O . ARG B 1 205 ? 13.523 -19.766 -8.336 1 92.25 205 ARG B O 1
ATOM 4125 N N . ALA B 1 206 ? 15.367 -20.156 -9.672 1 91.56 206 ALA B N 1
ATOM 4126 C CA . ALA B 1 206 ? 15.406 -21.578 -9.297 1 91.56 206 ALA B CA 1
ATOM 4127 C C . ALA B 1 206 ? 16.1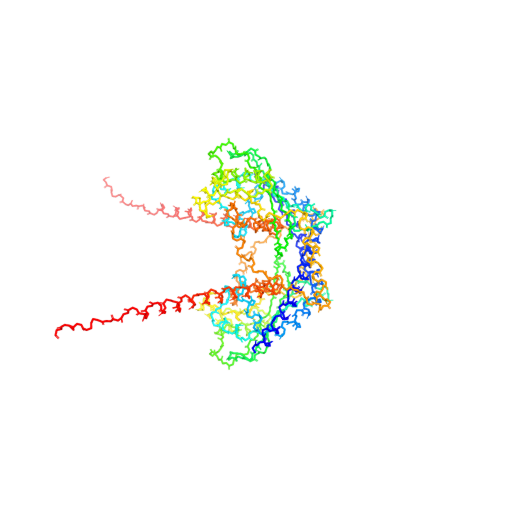09 -21.766 -7.953 1 91.56 206 ALA B C 1
ATOM 4129 O O . ALA B 1 206 ? 17.312 -22.031 -7.91 1 91.56 206 ALA B O 1
ATOM 4130 N N . VAL B 1 207 ? 15.383 -21.562 -6.867 1 94.31 207 VAL B N 1
ATOM 4131 C CA . VAL B 1 207 ? 15.898 -21.766 -5.516 1 94.31 207 VAL B CA 1
ATOM 4132 C C . VAL B 1 207 ? 15.109 -22.859 -4.812 1 94.31 207 VAL B C 1
ATOM 4134 O O . VAL B 1 207 ? 13.922 -22.703 -4.535 1 94.31 207 VAL B O 1
ATOM 4137 N N . SER B 1 208 ? 15.742 -23.969 -4.535 1 94.44 208 SER B N 1
ATOM 4138 C CA . SER B 1 208 ? 15.07 -25.094 -3.891 1 94.44 208 SER B CA 1
ATOM 4139 C C . SER B 1 208 ? 14.82 -24.812 -2.412 1 94.44 208 SER B C 1
ATOM 4141 O O . SER B 1 208 ? 15.383 -23.875 -1.849 1 94.44 208 SER B O 1
ATOM 4143 N N . ALA B 1 209 ? 13.945 -25.609 -1.812 1 95.44 209 ALA B N 1
ATOM 4144 C CA . ALA B 1 209 ? 13.656 -25.484 -0.385 1 95.44 209 ALA B CA 1
ATOM 4145 C C . ALA B 1 209 ? 14.906 -25.734 0.452 1 95.44 209 ALA B C 1
ATOM 4147 O O . ALA B 1 209 ? 15.133 -25.062 1.456 1 95.44 209 ALA B O 1
ATOM 4148 N N . GLU B 1 210 ? 15.688 -26.672 0.014 1 96.25 210 GLU B N 1
ATOM 4149 C CA . GLU B 1 210 ? 16.906 -27.016 0.73 1 96.25 210 GLU B CA 1
ATOM 4150 C C . GLU B 1 210 ? 17.922 -25.875 0.685 1 96.25 210 GLU B C 1
ATOM 4152 O O . GLU B 1 210 ? 18.5 -25.516 1.711 1 96.25 210 GLU B O 1
ATOM 4157 N N . GLU B 1 211 ? 18.078 -25.422 -0.539 1 95.5 211 GLU B N 1
ATOM 4158 C CA . GLU B 1 211 ? 18.969 -24.281 -0.683 1 95.5 211 GLU B CA 1
ATOM 4159 C C . GLU B 1 211 ? 18.516 -23.094 0.169 1 95.5 211 GLU B C 1
ATOM 4161 O O . GLU B 1 211 ? 19.328 -22.438 0.814 1 95.5 211 GLU B O 1
ATOM 4166 N N . SER B 1 212 ? 17.281 -22.844 0.189 1 96.88 212 SER B N 1
ATOM 4167 C CA . SER B 1 212 ? 16.703 -21.734 0.937 1 96.88 212 SER B CA 1
ATOM 4168 C C . SER B 1 212 ? 16.953 -21.891 2.434 1 96.88 212 SER B C 1
ATOM 4170 O O . SER B 1 212 ? 17.312 -20.922 3.107 1 96.88 212 SER B O 1
ATOM 4172 N N . ALA B 1 213 ? 16.766 -23.078 2.963 1 96.31 213 ALA B N 1
ATOM 4173 C CA . ALA B 1 213 ? 16.969 -23.344 4.387 1 96.31 213 ALA B CA 1
ATOM 4174 C C . ALA B 1 213 ? 18.422 -23.094 4.789 1 96.31 213 ALA B C 1
ATOM 4176 O O . ALA B 1 213 ? 18.688 -22.516 5.84 1 96.31 213 ALA B O 1
ATOM 4177 N N . GLU B 1 214 ? 19.312 -23.531 3.943 1 96.81 214 GLU B N 1
ATOM 4178 C CA . GLU B 1 214 ? 20.734 -23.344 4.215 1 96.81 214 GLU B CA 1
ATOM 4179 C C . GLU B 1 214 ? 21.109 -21.859 4.145 1 96.81 214 GLU B C 1
ATOM 4181 O O . GLU B 1 214 ? 21.844 -21.359 5.008 1 96.81 214 GLU B O 1
ATOM 4186 N N . ALA B 1 215 ? 20.656 -21.281 3.074 1 95.56 215 ALA B N 1
ATOM 4187 C CA . ALA B 1 215 ? 20.953 -19.859 2.889 1 95.56 215 ALA B CA 1
ATOM 4188 C C . ALA B 1 215 ? 20.391 -19.031 4.039 1 95.56 215 ALA B C 1
ATOM 4190 O O . ALA B 1 215 ? 21.016 -18.047 4.473 1 95.56 215 ALA B O 1
ATOM 4191 N N . PHE B 1 216 ? 19.266 -19.391 4.516 1 94.88 216 PHE B N 1
ATOM 4192 C CA . PHE B 1 216 ? 18.641 -18.688 5.629 1 94.88 216 PHE B CA 1
ATOM 4193 C C . PHE B 1 216 ? 19.5 -18.797 6.887 1 94.88 216 PHE B C 1
ATOM 4195 O O . PHE B 1 216 ? 19.688 -17.812 7.605 1 94.88 216 PHE B O 1
ATOM 4202 N N . LYS B 1 217 ? 19.953 -19.938 7.156 1 94.62 217 LYS B N 1
ATOM 4203 C CA . LYS B 1 217 ? 20.812 -20.156 8.312 1 94.62 217 LYS B CA 1
ATOM 4204 C C . LYS B 1 217 ? 22.078 -19.312 8.227 1 94.62 217 LYS B C 1
ATOM 4206 O O . LYS B 1 217 ? 22.484 -18.688 9.219 1 94.62 217 LYS B O 1
ATOM 4211 N N . VAL B 1 218 ? 22.672 -19.297 7.086 1 92.81 218 VAL B N 1
ATOM 4212 C CA . VAL B 1 218 ? 23.891 -18.531 6.875 1 92.81 218 VAL B CA 1
ATOM 4213 C C . VAL B 1 218 ? 23.594 -17.047 7.098 1 92.81 218 VAL B C 1
ATOM 4215 O O . VAL B 1 218 ? 24.375 -16.344 7.734 1 92.81 218 VAL B O 1
ATOM 4218 N N . GLU B 1 219 ? 22.484 -16.641 6.551 1 89.75 219 GLU B N 1
ATOM 4219 C CA . GLU B 1 219 ? 22.109 -15.242 6.711 1 89.75 219 GLU B CA 1
ATOM 4220 C C . GLU B 1 219 ? 21.875 -14.891 8.18 1 89.75 219 GLU B C 1
ATOM 4222 O O . GLU B 1 219 ? 22.266 -13.812 8.633 1 89.75 219 GLU B O 1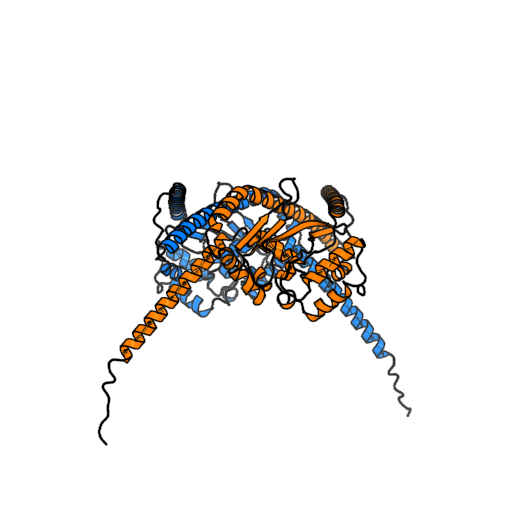
ATOM 4227 N N . GLN B 1 220 ? 21.266 -15.758 8.953 1 90.31 220 GLN B N 1
ATOM 4228 C CA . GLN B 1 220 ? 21.016 -15.539 10.375 1 90.31 220 GLN B CA 1
ATOM 4229 C C . GLN B 1 220 ? 22.328 -15.445 11.148 1 90.31 220 GLN B C 1
ATOM 4231 O O . GLN B 1 220 ? 22.469 -14.625 12.062 1 90.31 220 GLN B O 1
ATOM 4236 N N . GLU B 1 221 ? 23.234 -16.25 10.742 1 90.62 221 GLU B N 1
ATOM 4237 C CA . GLU B 1 221 ? 24.547 -16.219 11.383 1 90.62 221 GLU B CA 1
ATOM 4238 C C . GLU B 1 221 ? 25.266 -14.906 11.094 1 90.62 221 GLU B C 1
ATOM 4240 O O . GLU B 1 221 ? 25.906 -14.328 11.977 1 90.62 221 GLU B O 1
ATOM 4245 N N . LYS B 1 222 ? 25.172 -14.508 9.883 1 86.25 222 LYS B N 1
ATOM 4246 C CA . LYS B 1 222 ? 25.766 -13.234 9.516 1 86.25 222 LYS B CA 1
ATOM 4247 C C . LYS B 1 222 ? 25.156 -12.078 10.305 1 86.25 222 LYS B C 1
ATOM 4249 O O . LYS B 1 222 ? 25.875 -11.188 10.766 1 86.25 222 LYS B O 1
ATOM 4254 N N . ARG B 1 223 ? 23.906 -12.141 10.445 1 86.81 223 ARG B N 1
ATOM 4255 C CA . ARG B 1 223 ? 23.203 -11.102 11.188 1 86.81 223 ARG B CA 1
ATOM 4256 C C . ARG B 1 223 ? 23.625 -11.078 12.648 1 86.81 223 ARG B C 1
ATOM 4258 O O . ARG B 1 223 ? 23.797 -10.008 13.234 1 86.81 223 ARG B O 1
ATOM 4265 N N . GLN B 1 224 ? 23.766 -12.211 13.219 1 87.62 224 GLN B N 1
ATOM 4266 C CA . GLN B 1 224 ? 24.188 -12.312 14.617 1 87.62 224 GLN B CA 1
ATOM 4267 C C . GLN B 1 224 ? 25.609 -11.773 14.797 1 87.62 224 GLN B C 1
ATOM 4269 O O . GLN B 1 224 ? 25.891 -11.094 15.789 1 87.62 224 GLN B O 1
ATOM 4274 N N . LYS B 1 225 ? 26.391 -12.023 13.844 1 85.5 225 LYS B N 1
ATOM 4275 C CA . LYS B 1 225 ? 27.766 -11.516 13.898 1 85.5 225 LYS B CA 1
ATOM 4276 C C . LYS B 1 225 ? 27.797 -9.992 13.773 1 85.5 225 LYS B C 1
ATOM 4278 O O . LYS B 1 225 ? 28.547 -9.32 14.477 1 85.5 225 LYS B O 1
ATOM 4283 N N . ARG B 1 226 ? 27.016 -9.516 12.883 1 81.62 226 ARG B N 1
ATOM 4284 C CA . ARG B 1 226 ? 26.922 -8.062 12.719 1 81.62 226 ARG B CA 1
ATOM 4285 C C . ARG B 1 226 ? 26.438 -7.398 14 1 81.62 226 ARG B C 1
ATOM 4287 O O . ARG B 1 226 ? 26.953 -6.352 14.398 1 81.62 226 ARG B O 1
ATOM 4294 N N . ARG B 1 227 ? 25.516 -8.016 14.648 1 82 227 ARG B N 1
ATOM 4295 C CA . ARG B 1 227 ? 24.953 -7.48 15.883 1 82 227 ARG B CA 1
ATOM 4296 C C . ARG B 1 227 ? 25.984 -7.484 17 1 82 227 ARG B C 1
ATOM 4298 O O . ARG B 1 227 ? 25.984 -6.605 17.875 1 82 227 ARG B O 1
ATOM 4305 N N . ALA B 1 228 ? 26.844 -8.453 16.906 1 83.12 228 ALA B N 1
ATOM 4306 C CA . ALA B 1 228 ? 27.891 -8.586 17.906 1 83.12 228 ALA B CA 1
ATOM 4307 C C . ALA B 1 228 ? 29.078 -7.688 17.594 1 83.12 228 ALA B C 1
ATOM 4309 O O . ALA B 1 228 ? 30.047 -7.648 18.344 1 83.12 228 ALA B O 1
ATOM 4310 N N . GLY B 1 229 ? 28.984 -6.961 16.422 1 76.38 229 GLY B N 1
ATOM 4311 C CA . GLY B 1 229 ? 30.031 -6.016 16.062 1 76.38 229 GLY B CA 1
ATOM 4312 C C . GLY B 1 229 ? 31.172 -6.66 15.297 1 76.38 229 GLY B C 1
ATOM 4313 O O . GLY B 1 229 ? 32.25 -6.078 15.188 1 76.38 229 GLY B O 1
ATOM 4314 N N . GLU B 1 230 ? 30.969 -7.867 14.93 1 78.5 230 GLU B N 1
ATOM 4315 C CA . GLU B 1 230 ? 32 -8.555 14.172 1 78.5 230 GLU B CA 1
ATOM 4316 C C . GLU B 1 230 ? 32 -8.141 12.711 1 78.5 230 GLU B C 1
ATOM 4318 O O . GLU B 1 230 ? 30.953 -7.738 12.18 1 78.5 230 GLU B O 1
ATOM 4323 N N . ASP B 1 231 ? 33.156 -8 12.078 1 71.94 231 ASP B N 1
ATOM 4324 C CA . ASP B 1 231 ? 33.25 -7.672 10.656 1 71.94 231 ASP B CA 1
ATOM 4325 C C . ASP B 1 231 ? 32.719 -8.805 9.789 1 71.94 231 ASP B C 1
ATOM 4327 O O . ASP B 1 231 ? 33.156 -9.945 9.898 1 71.94 231 ASP B O 1
ATOM 4331 N N . VAL B 1 232 ? 31.656 -8.586 9.258 1 71.75 232 VAL B N 1
ATOM 4332 C CA . VAL B 1 232 ? 31.109 -9.57 8.336 1 71.75 232 VAL B CA 1
ATOM 4333 C C . VAL B 1 232 ? 31.422 -9.172 6.898 1 71.75 232 VAL B C 1
ATOM 4335 O O . VAL B 1 232 ? 31.156 -8.039 6.488 1 71.75 232 VAL B O 1
ATOM 4338 N N . PRO B 1 233 ? 32.25 -10.023 6.23 1 63.66 233 PRO B N 1
ATOM 4339 C CA . PRO B 1 233 ? 32.562 -9.703 4.832 1 63.66 233 PRO B CA 1
ATOM 4340 C C . PRO B 1 233 ? 31.297 -9.391 4.02 1 63.66 233 PRO B C 1
ATOM 4342 O O . PRO B 1 233 ? 30.25 -10 4.246 1 63.66 233 PRO B O 1
ATOM 4345 N N . GLU B 1 234 ? 31.281 -8.18 3.547 1 57.06 234 GLU B N 1
ATOM 4346 C CA . GLU B 1 234 ? 30.156 -7.816 2.678 1 57.06 234 GLU B CA 1
ATOM 4347 C C . GLU B 1 234 ? 30.094 -8.734 1.46 1 57.06 234 GLU B C 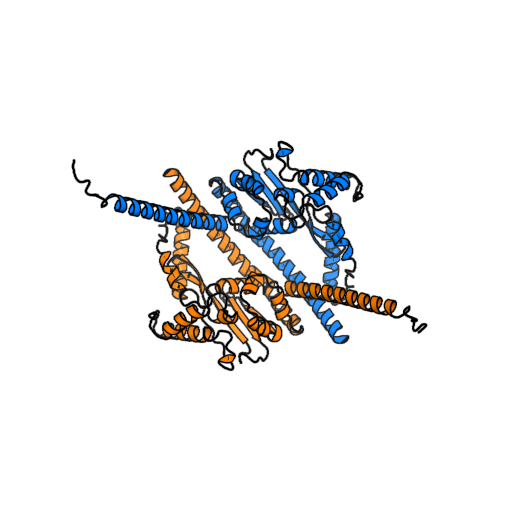1
ATOM 4349 O O . GLU B 1 234 ? 31.125 -9.164 0.939 1 57.06 234 GLU B O 1
ATOM 4354 N N . ASP B 1 235 ? 29.094 -9.5 1.305 1 53.03 235 ASP B N 1
ATOM 4355 C CA . ASP B 1 235 ? 28.953 -10.305 0.097 1 53.03 235 ASP B CA 1
ATOM 4356 C C . ASP B 1 235 ? 29.219 -9.477 -1.154 1 53.03 235 ASP B C 1
ATOM 4358 O O . ASP B 1 235 ? 28.672 -8.375 -1.3 1 53.03 235 ASP B O 1
ATOM 4362 N N . ASP B 1 236 ? 30.438 -9.383 -1.645 1 47.19 236 ASP B N 1
ATOM 4363 C CA . ASP B 1 236 ? 30.75 -8.758 -2.926 1 47.19 236 ASP B CA 1
ATOM 4364 C C . ASP B 1 236 ? 29.641 -9.008 -3.941 1 47.19 236 ASP B C 1
ATOM 4366 O O . ASP B 1 236 ? 29.484 -10.125 -4.449 1 47.19 236 ASP B O 1
ATOM 4370 N N . ASP B 1 237 ? 28.625 -8.516 -3.764 1 47.44 237 ASP B N 1
ATOM 4371 C CA . ASP B 1 237 ? 27.531 -8.609 -4.723 1 47.44 237 ASP B CA 1
ATOM 4372 C C . ASP B 1 237 ? 28.016 -8.367 -6.148 1 47.44 237 ASP B C 1
ATOM 4374 O O . ASP B 1 237 ? 27.609 -7.402 -6.797 1 47.44 237 ASP B O 1
ATOM 4378 N N . ASP B 1 238 ? 29.234 -8.492 -6.441 1 42.72 238 ASP B N 1
ATOM 4379 C CA . ASP B 1 238 ? 29.703 -8.336 -7.812 1 42.72 238 ASP B CA 1
ATOM 4380 C C . ASP B 1 238 ? 28.844 -9.133 -8.781 1 42.72 238 ASP B C 1
ATOM 4382 O O . ASP B 1 238 ? 29.031 -9.055 -10 1 42.72 238 ASP B O 1
ATOM 4386 N N . ASP B 1 239 ? 28.188 -10.117 -8.398 1 43.25 239 ASP B N 1
ATOM 4387 C CA . ASP B 1 239 ? 27.578 -10.984 -9.406 1 43.25 239 ASP B CA 1
ATOM 4388 C C . ASP B 1 239 ? 26.234 -10.422 -9.875 1 43.25 239 ASP B C 1
ATOM 4390 O O . ASP B 1 239 ? 25.281 -11.18 -10.078 1 43.25 239 ASP B O 1
ATOM 4394 N N . GLU B 1 240 ? 25.969 -9.242 -9.75 1 45.19 240 GLU B N 1
ATOM 4395 C CA . GLU B 1 240 ? 24.781 -8.578 -10.273 1 45.19 240 GLU B CA 1
ATOM 4396 C C . GLU B 1 240 ? 24.516 -8.969 -11.727 1 45.19 240 GLU B C 1
ATOM 4398 O O . GLU B 1 240 ? 23.391 -8.93 -12.195 1 45.19 240 GLU B O 1
ATOM 4403 N N . ASP B 1 241 ? 25.578 -9.18 -12.461 1 43.88 241 ASP B N 1
ATOM 4404 C CA . ASP B 1 241 ? 25.453 -9.414 -13.891 1 43.88 241 ASP B CA 1
ATOM 4405 C C . ASP B 1 241 ? 24.656 -10.688 -14.172 1 43.88 241 ASP B C 1
ATOM 4407 O O . ASP B 1 241 ? 23.984 -10.797 -15.203 1 43.88 241 ASP B O 1
ATOM 4411 N N . ASP B 1 242 ? 24.703 -11.648 -13.312 1 45.16 242 ASP B N 1
ATOM 4412 C CA . ASP B 1 242 ? 24.156 -12.977 -13.602 1 45.16 242 ASP B CA 1
ATOM 4413 C C . ASP B 1 242 ? 22.625 -12.977 -13.5 1 45.16 242 ASP B C 1
ATOM 4415 O O . ASP B 1 242 ? 21.984 -13.961 -13.867 1 45.16 242 ASP B O 1
ATOM 4419 N N . ASP B 1 243 ? 21.969 -11.977 -13.008 1 49.31 243 ASP B N 1
ATOM 4420 C CA . ASP B 1 243 ? 20.547 -11.961 -12.75 1 49.31 243 ASP B CA 1
ATOM 4421 C C . ASP B 1 243 ? 19.75 -11.789 -14.047 1 49.31 243 ASP B C 1
ATOM 4423 O O . ASP B 1 243 ? 18.641 -12.297 -14.172 1 49.31 243 ASP B O 1
ATOM 4427 N N . LEU B 1 244 ? 20.328 -11 -14.961 1 49.88 244 LEU B N 1
ATOM 4428 C CA . LEU B 1 244 ? 19.609 -10.742 -16.203 1 49.88 244 LEU B CA 1
ATOM 4429 C C . LEU B 1 244 ? 19.359 -12.031 -16.969 1 49.88 244 LEU B C 1
ATOM 4431 O O . LEU B 1 244 ? 18.312 -12.211 -17.578 1 49.88 244 LEU B O 1
ATOM 4435 N N . ASP B 1 245 ? 20.344 -12.914 -17 1 56.56 245 ASP B N 1
ATOM 4436 C CA . ASP B 1 245 ? 20.156 -14.141 -17.766 1 56.56 245 ASP B CA 1
ATOM 4437 C C . ASP B 1 245 ? 19.109 -15.047 -17.109 1 56.56 245 ASP B C 1
ATOM 4439 O O . ASP B 1 245 ? 18.453 -15.844 -17.781 1 56.56 245 ASP B O 1
ATOM 4443 N N . GLU B 1 246 ? 18.781 -14.656 -15.891 1 63.03 246 GLU B N 1
ATOM 4444 C CA . GLU B 1 246 ? 17.953 -15.578 -15.117 1 63.03 246 GLU B CA 1
ATOM 4445 C C . GLU B 1 246 ? 16.484 -15.406 -15.445 1 63.03 246 GLU B C 1
ATOM 4447 O O . GLU B 1 246 ? 15.68 -16.312 -15.242 1 63.03 246 GLU B O 1
ATOM 4452 N N . TYR B 1 247 ? 16.203 -14.344 -16.25 1 76.56 247 TYR B N 1
ATOM 4453 C CA . TYR B 1 247 ? 14.773 -14.148 -16.484 1 76.56 247 TYR B CA 1
ATOM 4454 C C . TYR B 1 247 ? 14.461 -14.203 -17.984 1 76.56 247 TYR B C 1
ATOM 4456 O O . TYR B 1 247 ? 13.359 -13.844 -18.406 1 76.56 247 TYR B O 1
ATOM 4464 N N . ASP B 1 248 ? 15.375 -14.867 -18.734 1 86.12 248 ASP B N 1
ATOM 4465 C CA . ASP B 1 248 ? 15.188 -14.852 -20.188 1 86.12 248 ASP B CA 1
ATOM 4466 C C . ASP B 1 248 ? 14.008 -15.727 -20.594 1 86.12 248 ASP B C 1
ATOM 4468 O O . ASP B 1 248 ? 13.352 -15.453 -21.609 1 86.12 248 ASP B O 1
ATOM 4472 N N . THR B 1 249 ? 13.711 -16.672 -19.797 1 92.75 249 THR B N 1
ATOM 4473 C CA . THR B 1 249 ? 12.656 -17.609 -20.188 1 92.75 249 THR B CA 1
ATOM 4474 C C . THR B 1 249 ? 11.391 -17.344 -19.375 1 92.75 249 THR B C 1
ATOM 4476 O O . THR B 1 249 ? 10.422 -18.109 -19.453 1 92.75 249 THR B O 1
ATOM 4479 N N . GLU B 1 250 ? 11.445 -16.281 -18.609 1 94.31 250 GLU B N 1
ATOM 4480 C CA . GLU B 1 250 ? 10.273 -15.93 -17.812 1 94.31 250 GLU B CA 1
ATOM 4481 C C . GLU B 1 250 ? 9.211 -15.25 -18.688 1 94.31 250 GLU B C 1
ATOM 4483 O O . GLU B 1 250 ? 9.422 -14.133 -19.172 1 94.31 250 GLU B O 1
ATOM 4488 N N . ILE B 1 251 ? 8.109 -15.867 -18.812 1 94.88 251 ILE B N 1
ATOM 4489 C CA . ILE B 1 251 ? 7.105 -15.352 -19.734 1 94.88 251 ILE B CA 1
ATOM 4490 C C . ILE B 1 251 ? 6.273 -14.273 -19.047 1 94.88 251 ILE B C 1
ATOM 4492 O O . ILE B 1 251 ? 5.52 -13.555 -19.703 1 94.88 251 ILE B O 1
ATOM 4496 N N . PHE B 1 252 ? 6.438 -14.18 -17.734 1 94.69 252 PHE B N 1
ATOM 4497 C CA . PHE B 1 252 ? 5.758 -13.172 -16.938 1 94.69 252 PHE B CA 1
ATOM 4498 C C . PHE B 1 252 ? 6.688 -12.617 -15.867 1 94.69 252 PHE B C 1
ATOM 4500 O O . PHE B 1 252 ? 6.492 -12.867 -14.672 1 94.69 252 PHE B O 1
ATOM 4507 N N . PRO B 1 253 ? 7.715 -11.836 -16.172 1 90.75 253 PRO B N 1
ATOM 4508 C CA . PRO B 1 253 ? 8.789 -11.414 -15.273 1 90.75 253 PRO B CA 1
ATOM 4509 C C . PRO B 1 253 ? 8.273 -10.711 -14.023 1 90.75 253 PRO B C 1
ATOM 4511 O O . PRO B 1 253 ? 8.93 -10.75 -12.977 1 90.75 253 PRO B O 1
ATOM 4514 N N . THR B 1 254 ? 7.043 -10.094 -13.922 1 93 254 THR B N 1
ATOM 4515 C CA . THR B 1 254 ? 6.52 -9.391 -12.758 1 93 254 THR B CA 1
ATOM 4516 C C . THR B 1 254 ? 5.438 -10.211 -12.07 1 93 254 THR B C 1
ATOM 4518 O O . THR B 1 254 ? 4.559 -9.664 -11.406 1 93 254 THR B O 1
ATOM 4521 N N . GLY B 1 255 ? 5.625 -11.469 -12.188 1 95.69 255 GLY B N 1
ATOM 4522 C CA . GLY B 1 255 ? 4.621 -12.375 -11.648 1 95.69 255 GLY B CA 1
ATOM 4523 C C . GLY B 1 255 ? 4.586 -12.375 -10.125 1 95.69 255 GLY B C 1
ATOM 4524 O O . GLY B 1 255 ? 3.529 -12.586 -9.531 1 95.69 255 GLY B O 1
ATOM 4525 N N . ASP B 1 256 ? 5.758 -12.188 -9.562 1 96.69 256 ASP B N 1
ATOM 4526 C CA . ASP B 1 256 ? 5.836 -12.117 -8.109 1 96.69 256 ASP B CA 1
ATOM 4527 C C . ASP B 1 256 ? 5.137 -10.867 -7.578 1 96.69 256 ASP B C 1
ATOM 4529 O O . ASP B 1 256 ? 4.402 -10.938 -6.59 1 96.69 256 ASP B O 1
ATOM 4533 N N . ASP B 1 257 ? 5.297 -9.805 -8.25 1 94.94 257 ASP B N 1
ATOM 4534 C CA . ASP B 1 257 ? 4.637 -8.562 -7.855 1 94.94 257 ASP B CA 1
ATOM 4535 C C . ASP B 1 257 ? 3.119 -8.703 -7.918 1 94.94 257 ASP B C 1
ATOM 4537 O O . ASP B 1 257 ? 2.408 -8.219 -7.035 1 94.94 257 ASP B O 1
ATOM 4541 N N . LEU B 1 258 ? 2.668 -9.32 -8.953 1 96.38 258 LEU B N 1
ATOM 4542 C CA . LEU B 1 258 ? 1.232 -9.531 -9.102 1 96.38 258 LEU B CA 1
ATOM 4543 C C . LEU B 1 258 ? 0.701 -10.422 -7.98 1 96.38 258 LEU B C 1
ATOM 4545 O O . LEU B 1 258 ? -0.366 -10.156 -7.422 1 96.38 258 LEU B O 1
ATOM 4549 N N . ALA B 1 259 ? 1.456 -11.43 -7.652 1 97.94 259 ALA B N 1
ATOM 4550 C CA . ALA B 1 259 ? 1.058 -12.32 -6.57 1 97.94 259 ALA B CA 1
ATOM 4551 C C . ALA B 1 259 ? 0.904 -11.555 -5.258 1 97.94 259 ALA B C 1
ATOM 4553 O O . ALA B 1 259 ? -0.082 -11.734 -4.539 1 97.94 259 ALA B O 1
ATOM 4554 N N . VAL B 1 260 ? 1.824 -10.734 -5.004 1 96.81 260 VAL B N 1
ATOM 4555 C CA . VAL B 1 260 ? 1.804 -9.945 -3.777 1 96.81 260 VAL B CA 1
ATOM 4556 C C . VAL B 1 260 ? 0.612 -8.984 -3.799 1 96.81 260 VAL B C 1
ATOM 4558 O O . VAL B 1 260 ? -0.098 -8.852 -2.799 1 96.81 260 VAL B O 1
ATOM 4561 N N . SER B 1 261 ? 0.36 -8.367 -4.91 1 96 261 SER B N 1
ATOM 4562 C CA . SER B 1 261 ? -0.753 -7.434 -5.047 1 96 261 SER B CA 1
ATOM 4563 C C . SER B 1 261 ? -2.092 -8.133 -4.836 1 96 261 SER B C 1
ATOM 4565 O O . SER B 1 261 ? -2.975 -7.605 -4.156 1 96 261 SER B O 1
ATOM 4567 N N . LEU B 1 262 ? -2.236 -9.305 -5.367 1 96.94 262 LEU B N 1
ATOM 4568 C CA . LEU B 1 262 ? -3.469 -10.062 -5.191 1 96.94 262 LEU B CA 1
ATOM 4569 C C . LEU B 1 262 ? -3.646 -10.477 -3.732 1 96.94 262 LEU B C 1
ATOM 4571 O O . LEU B 1 262 ? -4.738 -10.352 -3.176 1 96.94 262 LEU B O 1
ATOM 4575 N N . ALA B 1 263 ? -2.566 -10.867 -3.154 1 97.5 263 ALA B N 1
ATOM 4576 C CA . ALA B 1 263 ? -2.627 -11.453 -1.818 1 97.5 263 ALA B CA 1
ATOM 4577 C C . ALA B 1 263 ? -2.758 -10.375 -0.749 1 97.5 263 ALA B C 1
ATOM 4579 O O . ALA B 1 263 ? -3.41 -10.578 0.276 1 97.5 263 ALA B O 1
ATOM 4580 N N . GLU B 1 264 ? -2.156 -9.25 -1.036 1 96.12 264 GLU B N 1
ATOM 4581 C CA . GLU B 1 264 ? -2.037 -8.289 0.061 1 96.12 264 GLU B CA 1
ATOM 4582 C C . GLU B 1 264 ? -2.891 -7.055 -0.19 1 96.12 264 GLU B C 1
ATOM 4584 O O . GLU B 1 264 ? -3.152 -6.273 0.73 1 96.12 264 GLU B O 1
ATOM 4589 N N . ASP B 1 265 ? -3.367 -6.898 -1.355 1 94.69 265 ASP B N 1
ATOM 4590 C CA . ASP B 1 265 ? -4.168 -5.715 -1.65 1 94.69 265 ASP B CA 1
ATOM 4591 C C . ASP B 1 265 ? -5.574 -6.102 -2.105 1 94.69 265 ASP B C 1
ATOM 4593 O O . ASP B 1 265 ? -6.559 -5.781 -1.436 1 94.69 265 ASP B O 1
ATOM 4597 N N . VAL B 1 266 ? -5.699 -6.871 -3.111 1 96.25 266 VAL B N 1
ATOM 4598 C CA . VAL B 1 266 ? -6.992 -7.145 -3.727 1 96.25 266 VAL B CA 1
ATOM 4599 C C . VAL B 1 266 ? -7.828 -8.031 -2.803 1 96.25 266 VAL B C 1
ATOM 4601 O O . VAL B 1 266 ? -8.953 -7.676 -2.441 1 96.25 266 VAL B O 1
ATOM 4604 N N . TRP B 1 267 ? -7.293 -9.094 -2.406 1 97.44 267 TRP B N 1
ATOM 4605 C CA . TRP B 1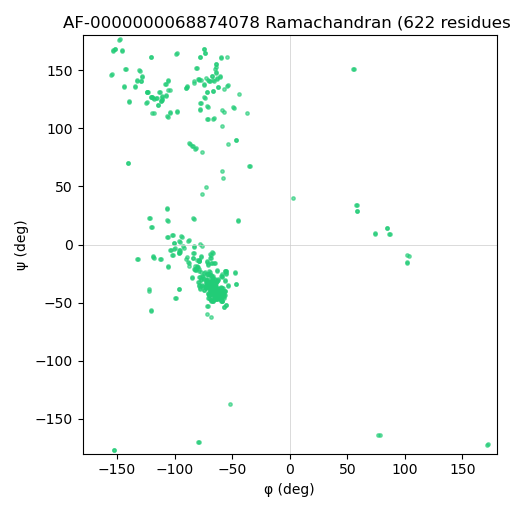 267 ? -8.055 -10.094 -1.659 1 97.44 267 TRP B CA 1
ATOM 4606 C C . TRP B 1 267 ? -8.492 -9.539 -0.306 1 97.44 267 TRP B C 1
ATOM 4608 O O . TRP B 1 267 ? -9.672 -9.594 0.041 1 97.44 267 TRP B O 1
ATOM 4618 N N . PRO B 1 268 ? -7.609 -8.906 0.423 1 96.88 268 PRO B N 1
ATOM 4619 C CA . PRO B 1 268 ? -8.047 -8.398 1.726 1 96.88 268 PRO B CA 1
ATOM 4620 C C . PRO B 1 268 ? -9.047 -7.246 1.604 1 96.88 268 PRO B C 1
ATOM 4622 O O . PRO B 1 268 ? -9.875 -7.047 2.498 1 96.88 268 PRO B O 1
ATOM 4625 N N . ASN B 1 269 ? -9.016 -6.492 0.511 1 96.06 269 ASN B N 1
ATOM 4626 C CA . ASN B 1 269 ? -9.844 -5.305 0.367 1 96.06 269 ASN B CA 1
ATOM 4627 C C . ASN B 1 269 ? -11.008 -5.547 -0.597 1 96.06 269 ASN B C 1
ATOM 4629 O O . ASN B 1 269 ? -11.578 -4.598 -1.134 1 96.06 269 ASN B O 1
ATOM 4633 N N . ALA B 1 270 ? -11.344 -6.75 -0.81 1 96.75 270 ALA B N 1
ATOM 4634 C CA . ALA B 1 270 ? -12.328 -7.129 -1.823 1 96.75 270 ALA B CA 1
ATOM 4635 C C . ALA B 1 270 ? -13.68 -6.473 -1.552 1 96.75 270 ALA B C 1
ATOM 4637 O O . ALA B 1 270 ? -14.305 -5.926 -2.463 1 96.75 270 ALA B O 1
ATOM 4638 N N . ILE B 1 271 ? -14.141 -6.531 -0.305 1 96.19 271 ILE B N 1
ATOM 4639 C CA . ILE B 1 271 ? -15.438 -5.961 0.035 1 96.19 271 ILE B CA 1
ATOM 4640 C C . ILE B 1 271 ? -15.43 -4.461 -0.242 1 96.19 271 ILE B C 1
ATOM 4642 O O . ILE B 1 271 ? -16.391 -3.918 -0.793 1 96.19 271 ILE B O 1
ATOM 4646 N N . LYS B 1 272 ? -14.344 -3.836 0.125 1 93 272 LYS B N 1
ATOM 4647 C CA . LYS B 1 272 ? -14.211 -2.404 -0.139 1 93 272 LYS B CA 1
ATOM 4648 C C . LYS B 1 272 ? -14.312 -2.109 -1.632 1 93 272 LYS B C 1
ATOM 4650 O O . LYS B 1 272 ? -15.039 -1.197 -2.041 1 93 272 LYS B O 1
ATOM 4655 N N . TYR B 1 273 ? -13.578 -2.846 -2.422 1 93.69 273 TYR B N 1
ATOM 4656 C CA . TYR B 1 273 ? -13.617 -2.682 -3.871 1 93.69 273 TYR B CA 1
ATOM 4657 C C . TYR B 1 273 ? -15.023 -2.916 -4.414 1 93.69 273 TYR B C 1
ATOM 4659 O O . TYR B 1 273 ? -15.484 -2.176 -5.281 1 93.69 273 TYR B O 1
ATOM 4667 N N . PHE B 1 274 ? -15.68 -3.893 -3.861 1 94.19 274 PHE B N 1
ATOM 4668 C CA . PHE B 1 274 ? -17.031 -4.23 -4.301 1 94.19 274 PHE B CA 1
ATOM 4669 C C . PHE B 1 274 ? -18 -3.107 -3.969 1 94.19 274 PHE B C 1
ATOM 4671 O O . PHE B 1 274 ? -18.797 -2.691 -4.82 1 94.19 274 PHE B O 1
ATOM 4678 N N . ILE B 1 275 ? -17.922 -2.615 -2.777 1 87.88 275 ILE B N 1
ATOM 4679 C CA . ILE B 1 275 ? -18.812 -1.543 -2.344 1 87.88 275 ILE B CA 1
ATOM 4680 C C . ILE B 1 275 ? -18.578 -0.299 -3.199 1 87.88 275 ILE B C 1
ATOM 4682 O O . ILE B 1 275 ? -19.531 0.348 -3.641 1 87.88 275 ILE B O 1
ATOM 4686 N N . THR B 1 276 ? -17.359 0.007 -3.459 1 87.06 276 THR B N 1
ATOM 4687 C CA . THR B 1 276 ? -17.016 1.144 -4.309 1 87.06 276 THR B CA 1
ATOM 4688 C C . THR B 1 276 ? -17.594 0.96 -5.711 1 87.06 276 THR B C 1
ATOM 4690 O O . THR B 1 276 ? -18.109 1.908 -6.305 1 87.06 276 THR B O 1
ATOM 4693 N N . ALA B 1 277 ? -17.484 -0.192 -6.227 1 86.69 277 ALA B N 1
ATOM 4694 C CA . ALA B 1 277 ? -18.016 -0.509 -7.547 1 86.69 277 ALA B CA 1
ATOM 4695 C C . ALA B 1 277 ? -19.531 -0.298 -7.59 1 86.69 277 ALA B C 1
ATOM 4697 O O . ALA B 1 277 ? -20.062 0.232 -8.57 1 86.69 277 ALA B O 1
ATOM 4698 N N . MET B 1 278 ? -20.188 -0.615 -6.559 1 83.75 278 MET B N 1
ATOM 4699 C CA . MET B 1 278 ? -21.641 -0.496 -6.484 1 83.75 278 MET B CA 1
ATOM 4700 C C . MET B 1 278 ? -22.062 0.965 -6.375 1 83.75 278 MET B C 1
ATOM 4702 O O . MET B 1 278 ? -23.078 1.368 -6.945 1 83.75 278 MET B O 1
ATOM 4706 N N . GLU B 1 279 ? -21.25 1.658 -5.676 1 79.81 279 GLU B N 1
ATOM 4707 C CA . GLU B 1 279 ? -21.547 3.08 -5.535 1 79.81 279 GLU B CA 1
ATOM 4708 C C . GLU B 1 279 ? -21.375 3.816 -6.859 1 79.81 279 GLU B C 1
ATOM 4710 O O . GLU B 1 279 ? -22.141 4.73 -7.172 1 79.81 279 GLU B O 1
ATOM 4715 N N . HIS B 1 280 ? -20.391 3.463 -7.594 1 76.38 280 HIS B N 1
ATOM 4716 C CA . HIS B 1 280 ? -20.156 4.074 -8.898 1 76.38 280 HIS B CA 1
ATOM 4717 C C . HIS B 1 280 ? -21.25 3.709 -9.883 1 76.38 280 HIS B C 1
ATOM 4719 O O . HIS B 1 280 ? -21.672 4.543 -10.695 1 76.38 280 HIS B O 1
ATOM 4725 N N . ASP B 1 281 ? -21.734 2.539 -9.805 1 69.31 281 ASP B N 1
ATOM 4726 C CA . ASP B 1 281 ? -22.812 2.08 -10.68 1 69.31 281 ASP B CA 1
ATOM 4727 C C . ASP B 1 281 ? -24.125 2.787 -10.367 1 69.31 281 ASP B C 1
ATOM 4729 O O . ASP B 1 281 ? -24.875 3.141 -11.273 1 69.31 281 ASP B O 1
ATOM 4733 N N . ALA B 1 282 ? -24.344 2.965 -9.102 1 65.38 282 ALA B N 1
ATOM 4734 C CA . ALA B 1 282 ? -25.562 3.652 -8.688 1 65.38 282 ALA B CA 1
ATOM 4735 C C . ALA B 1 282 ? -25.578 5.098 -9.172 1 65.38 282 ALA B C 1
ATOM 4737 O O . ALA B 1 282 ? -26.609 5.605 -9.609 1 65.38 282 ALA B O 1
ATOM 4738 N N . LEU B 1 283 ? -24.391 5.715 -9.117 1 59.81 283 LEU B N 1
ATOM 4739 C CA . LEU B 1 283 ? -24.281 7.094 -9.578 1 59.81 283 LEU B CA 1
ATOM 4740 C C . LEU B 1 283 ? -24.484 7.18 -11.086 1 59.81 283 LEU B C 1
ATOM 4742 O O . LEU B 1 283 ? -25.109 8.117 -11.578 1 59.81 283 LEU B O 1
ATOM 4746 N N . SER B 1 284 ? -23.969 6.223 -11.75 1 58.94 284 SER B N 1
ATOM 4747 C CA . SER B 1 284 ? -24.109 6.184 -13.203 1 58.94 284 SER B CA 1
ATOM 4748 C C . SER B 1 284 ? -25.562 5.965 -13.609 1 58.94 284 SER B C 1
ATOM 4750 O O . SER B 1 284 ? -26.047 6.551 -14.586 1 58.94 284 SER B O 1
ATOM 4752 N N . ASP B 1 285 ? -26.266 5.184 -12.883 1 58.47 285 ASP B N 1
ATOM 4753 C CA . ASP B 1 285 ? -27.672 4.91 -13.172 1 58.47 285 ASP B CA 1
ATOM 4754 C C . ASP B 1 285 ? -28.531 6.145 -12.93 1 58.47 285 ASP B C 1
ATOM 4756 O O . ASP B 1 285 ? -29.469 6.41 -13.68 1 58.47 285 ASP B O 1
ATOM 4760 N N . ILE B 1 286 ? -28.141 6.867 -11.914 1 55.66 286 ILE B N 1
ATOM 4761 C CA . ILE B 1 286 ? -28.875 8.086 -11.594 1 55.66 286 ILE B CA 1
ATOM 4762 C C . ILE B 1 286 ? -28.625 9.133 -12.68 1 55.66 286 ILE B C 1
ATOM 4764 O O . ILE B 1 286 ? -29.562 9.812 -13.109 1 55.66 286 ILE B O 1
ATOM 4768 N N . ASP B 1 287 ? -27.438 9.242 -13.07 1 55.06 287 ASP B N 1
ATOM 4769 C CA . ASP B 1 287 ? -27.094 10.211 -14.109 1 55.06 287 ASP B CA 1
ATOM 4770 C C . ASP B 1 287 ? -27.766 9.844 -15.438 1 55.06 287 ASP B C 1
ATOM 4772 O O . ASP B 1 287 ? -28.203 10.727 -16.172 1 55.06 287 ASP B O 1
ATOM 4776 N N . PHE B 1 288 ? -27.859 8.617 -15.68 1 54.75 288 PHE B N 1
ATOM 4777 C CA . PHE B 1 288 ? -28.484 8.148 -16.906 1 54.75 288 PHE B CA 1
ATOM 4778 C C . PHE B 1 288 ? -30 8.336 -16.859 1 54.75 288 PHE B C 1
ATOM 4780 O O . PHE B 1 288 ? -30.625 8.68 -17.859 1 54.75 288 PHE B O 1
ATOM 4787 N N . GLU B 1 289 ? -30.547 8.133 -15.734 1 53.84 289 GLU B N 1
ATOM 4788 C CA . GLU B 1 289 ? -31.984 8.344 -15.578 1 53.84 289 GLU B CA 1
ATOM 4789 C C . GLU B 1 289 ? -32.344 9.828 -15.711 1 53.84 289 GLU B C 1
ATOM 4791 O O . GLU B 1 289 ? -33.375 10.172 -16.281 1 53.84 289 GLU B O 1
ATOM 4796 N N . ASP B 1 290 ? -31.484 10.594 -15.18 1 54.88 290 ASP B N 1
ATOM 4797 C CA . ASP B 1 290 ? -31.719 12.031 -15.273 1 54.88 290 ASP B CA 1
ATOM 4798 C C . ASP B 1 290 ? -31.594 12.516 -16.719 1 54.88 290 ASP B C 1
ATOM 4800 O O . ASP B 1 290 ? -32.344 13.398 -17.141 1 54.88 290 ASP B O 1
ATOM 4804 N N . ASP B 1 291 ? -30.688 11.961 -17.391 1 53.69 291 ASP B N 1
ATOM 4805 C CA . ASP B 1 291 ? -30.5 12.352 -18.781 1 53.69 291 ASP B CA 1
ATOM 4806 C C . ASP B 1 291 ? -31.672 11.875 -19.641 1 53.69 291 ASP B C 1
ATOM 4808 O O . ASP B 1 291 ? -32.094 12.57 -20.578 1 53.69 291 ASP B O 1
ATOM 4812 N N . ASP B 1 292 ? -32.188 10.766 -19.344 1 53.12 292 ASP B N 1
ATOM 4813 C CA . ASP B 1 292 ? -33.344 10.25 -20.094 1 53.12 292 ASP B CA 1
ATOM 4814 C C . ASP B 1 292 ? -34.594 11.078 -19.828 1 53.12 292 ASP B C 1
ATOM 4816 O O . ASP B 1 292 ? -35.406 11.281 -20.719 1 53.12 292 ASP B O 1
ATOM 4820 N N . ASP B 1 293 ? -34.656 11.516 -18.625 1 52.09 293 ASP B N 1
ATOM 4821 C CA . ASP B 1 293 ? -35.812 12.359 -18.297 1 52.09 293 ASP B CA 1
ATOM 4822 C C . ASP B 1 293 ? -35.719 13.719 -18.984 1 52.09 293 ASP B C 1
ATOM 4824 O O . ASP B 1 293 ? -36.719 14.297 -19.375 1 52.09 293 ASP B O 1
ATOM 4828 N N . ASP B 1 294 ? -34.5 14.133 -19.109 1 51.69 294 ASP B N 1
ATOM 4829 C CA . ASP B 1 294 ? -34.344 15.414 -19.797 1 51.69 294 ASP B CA 1
ATOM 4830 C C . ASP B 1 294 ? -34.562 15.281 -21.297 1 51.69 294 ASP B C 1
ATOM 4832 O O . ASP B 1 294 ? -35.062 16.219 -21.938 1 51.69 294 ASP B O 1
ATOM 4836 N N . GLU B 1 295 ? -34.25 14.148 -21.797 1 48.03 295 GLU B N 1
ATOM 4837 C CA . GLU B 1 295 ? -34.5 13.938 -23.219 1 48.03 295 GLU B CA 1
ATOM 4838 C C . GLU B 1 295 ? -36 13.812 -23.516 1 48.03 295 GLU B C 1
ATOM 4840 O O . GLU B 1 295 ? -36.469 14.281 -24.547 1 48.03 295 GLU B O 1
ATOM 4845 N N . ASP B 1 296 ? -36.656 13.227 -22.594 1 48.31 296 ASP B N 1
ATOM 4846 C CA . ASP B 1 296 ? -38.094 13.094 -22.797 1 48.31 296 ASP B CA 1
ATOM 4847 C C . ASP B 1 296 ? -38.812 14.438 -22.641 1 48.31 296 ASP B C 1
ATOM 4849 O O . ASP B 1 296 ? -39.844 14.68 -23.281 1 48.31 296 ASP B O 1
ATOM 4853 N N . GLU B 1 297 ? -38.312 15.234 -21.812 1 46 297 GLU B N 1
ATOM 4854 C CA . GLU B 1 297 ? -38.906 16.547 -21.641 1 46 297 GLU B CA 1
ATOM 4855 C C . GLU B 1 297 ? -38.656 17.453 -22.844 1 46 297 GLU B C 1
ATOM 4857 O O . GLU B 1 297 ? -39.469 18.281 -23.203 1 46 297 GLU B O 1
ATOM 4862 N N . GLU B 1 298 ? -37.5 17.25 -23.469 1 44.59 298 GLU B N 1
ATOM 4863 C CA . GLU B 1 298 ? -37.219 18.062 -24.641 1 44.59 298 GLU B CA 1
ATOM 4864 C C . GLU B 1 298 ? -38.031 17.625 -25.844 1 44.59 298 GLU B C 1
ATOM 4866 O O . GLU B 1 298 ? -38.438 18.453 -26.672 1 44.59 298 GLU B O 1
ATOM 4871 N N . MET B 1 299 ? -38.469 16.328 -25.859 1 43.12 299 MET B N 1
ATOM 4872 C CA . MET B 1 299 ? -39.25 15.852 -26.969 1 43.12 299 MET B CA 1
ATOM 4873 C C . MET B 1 299 ? -40.719 16.312 -26.844 1 43.12 299 MET B C 1
ATOM 4875 O O . MET B 1 299 ? -41.469 16.312 -27.828 1 43.12 299 MET B O 1
ATOM 4879 N N . GLU B 1 300 ? -41.25 16.531 -25.672 1 41.28 300 GLU B N 1
ATOM 4880 C CA . GLU B 1 300 ? -42.625 16.938 -25.531 1 41.28 300 GLU B CA 1
ATOM 4881 C C . GLU B 1 300 ? -42.844 18.406 -25.906 1 41.28 300 GLU B C 1
ATOM 4883 O O . GLU B 1 300 ? -43.938 18.797 -26.297 1 41.28 300 GLU B O 1
ATOM 4888 N N . GLU B 1 301 ? -41.875 19.203 -25.594 1 40.06 301 GLU B N 1
ATOM 4889 C CA . GLU B 1 301 ? -42.094 20.625 -25.891 1 40.06 301 GLU B CA 1
ATOM 4890 C C . GLU B 1 301 ? -42 20.906 -27.391 1 40.06 301 GLU B C 1
ATOM 4892 O O . GLU B 1 301 ? -42.312 22 -27.844 1 40.06 301 GLU B O 1
ATOM 4897 N N . ALA B 1 302 ? -41.312 20.078 -28.109 1 38.66 302 ALA B N 1
ATOM 4898 C CA . ALA B 1 302 ? -41.125 20.359 -29.531 1 38.66 302 ALA B CA 1
ATOM 4899 C C . ALA B 1 302 ? -42.375 20.016 -30.328 1 38.66 302 ALA B C 1
ATOM 4901 O O . ALA B 1 302 ? -42.531 20.453 -31.469 1 38.66 302 ALA B O 1
ATOM 4902 N N . ASP B 1 303 ? -43.219 19.125 -29.812 1 37.09 303 ASP B N 1
ATOM 4903 C CA . ASP B 1 303 ? -44.312 18.656 -30.672 1 37.09 303 ASP B CA 1
ATOM 4904 C C . ASP B 1 303 ? -45.469 19.641 -30.672 1 37.09 303 ASP B C 1
ATOM 4906 O O . ASP B 1 303 ? -46.5 19.391 -31.281 1 37.09 303 ASP B O 1
ATOM 4910 N N . GLY B 1 304 ? -45.625 20.594 -29.703 1 34.81 304 GLY B N 1
ATOM 4911 C CA . GLY B 1 304 ? -46.844 21.391 -29.719 1 34.81 304 GLY B CA 1
ATOM 4912 C C . GLY B 1 304 ? -46.906 22.328 -30.906 1 34.81 304 GLY B C 1
ATOM 4913 O O . GLY B 1 304 ? -48 22.672 -31.375 1 34.81 304 GLY B O 1
ATOM 4914 N N . GLU B 1 305 ? -46.062 23.281 -31.125 1 34.12 305 GLU B N 1
ATOM 4915 C CA . GLU B 1 305 ? -46.406 24.516 -31.812 1 34.12 305 GLU B CA 1
ATOM 4916 C C . GLU B 1 305 ? -46.406 24.328 -33.312 1 34.12 305 GLU B C 1
ATOM 4918 O O . GLU B 1 305 ? -46.688 25.266 -34.094 1 34.12 305 GLU B O 1
ATOM 4923 N N . HIS B 1 306 ? -45.938 23.359 -33.969 1 31.16 306 HIS B N 1
ATOM 4924 C CA . HIS B 1 306 ? -45.812 23.469 -35.438 1 31.16 306 HIS B CA 1
ATOM 4925 C C . HIS B 1 306 ? -47.188 23.297 -36.094 1 31.16 306 HIS B C 1
ATOM 4927 O O . HIS B 1 306 ? -47.562 22.156 -36.438 1 31.16 306 HIS B O 1
ATOM 4933 N N . THR B 1 307 ? -48.406 23.891 -35.656 1 32.47 307 THR B N 1
ATOM 4934 C CA . THR B 1 307 ? -49.531 24.156 -36.562 1 32.47 307 THR B CA 1
ATOM 4935 C C . THR B 1 307 ? -49.062 24.969 -37.75 1 32.47 307 THR B C 1
ATOM 4937 O O . THR B 1 307 ? -48.656 26.125 -37.594 1 32.47 307 THR B O 1
ATOM 4940 N N . SER B 1 308 ? -48.531 24.359 -38.875 1 24.31 308 SER B N 1
ATOM 4941 C CA . SER B 1 308 ? -48.125 24.828 -40.188 1 24.31 308 SER B CA 1
ATOM 4942 C C . SER B 1 308 ? -49.25 25.578 -40.875 1 24.31 308 SER B C 1
ATOM 4944 O O . SER B 1 308 ? -50.406 25.297 -40.656 1 24.31 308 SER B O 1
ATOM 4946 N N . LYS B 1 309 ? -48.625 26.484 -42.062 1 21.88 309 LYS B N 1
ATOM 4947 C CA . LYS B 1 309 ? -48.094 27.078 -43.25 1 21.88 309 LYS B CA 1
ATOM 4948 C C . LYS B 1 309 ? -48.125 26.094 -44.438 1 21.88 309 LYS B C 1
ATOM 4950 O O . LYS B 1 309 ? -47.094 25.609 -44.875 1 21.88 309 LYS B O 1
ATOM 4955 N N . LYS B 1 310 ? -49.156 25.141 -44.812 1 25.09 310 LYS B N 1
ATOM 4956 C CA . LYS B 1 310 ? -49.281 25.266 -46.25 1 25.09 310 LYS B CA 1
ATOM 4957 C C . LYS B 1 310 ? -50.062 26.531 -46.625 1 25.09 310 LYS B C 1
ATOM 4959 O O . LYS B 1 310 ? -51.25 26.641 -46.375 1 25.09 310 LYS B O 1
ATOM 4964 N N . ARG B 1 311 ? -49.625 27.609 -46.656 1 20.06 311 ARG B N 1
ATOM 4965 C CA . ARG B 1 311 ? -50.25 28.734 -47.344 1 20.06 311 ARG B CA 1
ATOM 4966 C C . ARG B 1 311 ? -50.562 28.375 -48.781 1 20.06 311 ARG B C 1
ATOM 4968 O O . ARG B 1 311 ? -50.062 27.391 -49.312 1 20.06 311 ARG B O 1
ATOM 4975 N N . LYS B 1 312 ? -50.312 29.203 -49.562 1 21 312 LYS B N 1
ATOM 4976 C CA . LYS B 1 312 ? -50.781 30.25 -50.469 1 21 312 LYS B CA 1
ATOM 4977 C C . LYS B 1 312 ? -50.438 29.953 -51.906 1 21 312 LYS B C 1
ATOM 4979 O O . LYS B 1 312 ? -51.062 30.453 -52.844 1 21 312 LYS B O 1
ATOM 4984 N N . ALA B 1 313 ? -49.5 28.891 -52.5 1 22.56 313 ALA B N 1
ATOM 4985 C CA . ALA B 1 313 ? -49.531 29.156 -53.938 1 22.56 313 ALA B CA 1
ATOM 4986 C C . ALA B 1 313 ? -50.594 28.344 -54.625 1 22.56 313 ALA B C 1
ATOM 4988 O O . ALA B 1 313 ? -50.812 27.172 -54.281 1 22.56 313 ALA B O 1
#

Sequence (626 aa):
MADDKMEFSVSYSKLQELEDDFEDVEVELLRQQAKLSAKLYEKRAATIADIPNFWPLVLEQSPPDIDEYIQPTDSAVLLNHLVGLDVDRFELPSGGDPRSVRITMTFSENEYFSDKSLSKQFWWRYAKDGWTGLVSEPVRINWKSKDKDLTQGLLDLAVQLHAAEKAAGQKLADEAEPKASLLALIESTGLGGVSFFAWFGFAGRAVSAEESAEAFKVEQEKRQKRRAGEDVPEDDDDDEDDDLDEYDTEIFPTGDDLAVSLAEDVWPNAIKYFITAMEHDALSDIDFEDDDDDEDEEMEEADGEHTSKKRKAMADDKMEFSVSYSKLQELEDDFEDVEVELLRQQAKLSAKLYEKRAATIADIPNFWPLVLEQSPPDIDEYIQPTDSAVLLNHLVGLDVDRFELPSGGDPRSVRITMTFSENEYFSDKSLSKQFWWRYAKDGWTGLVSEPVRINWKSKDKDLTQGLLDLAVQLHAAEKAAGQKLADEAEPKASLLALIESTGLGGVSFFAWFGFAGRAVSAEESAEAFKVEQEKRQKRRAGEDVPEDDDDDEDDDLDEYDTEIFPTGDDLAVSLAEDVWPNAIKYFITAMEHDALSDIDFEDDDDDEDEEMEEADGEHTSKKRKA

Organism: Cordyceps militaris (strain CM01) (NCBI:txid983644)

Foldseek 3Di:
DVVVVVVVVLVVLVVVLVVVVVVVVVQVVLLVCCVVCVVVVVVVVVVCLPPPQLQLLLQVLADPVQVLQADPVNNVQCRPWWRDWDKDQPCVVVPDGSLKIKIKTATHDDQFFDDRMDIWTWDWFAALLGDTAIFTAADDTGTPDCVSHQQNCLSVQLNVQRVVCVVVVHHDDCVDPPNVVLLVVLVVCDLSRGHSSLLSSTGPAPADPVNRVVSVVVVVVLSVCVVVVHDDPDSCSVVPVVVVVRCSNGSHSCSRVNVCCVNPPSVVCSVVSSVVSVVVVVVVVVVVVVVVVVVVVVVVVVPPDPPDDPDDD/DVVVVVVVVLVVLVVVLVVVVVVVVVQVVLLVCCVVCVVVVVVVVVVCLPPPQLQLLLQVLADPVQVLQADPVNNVQCRPWWSDWDKDQPCVVVPDGSLKIKIKTATHDDQFFDDRMDIWTWDWFAALLGDTAIFTAADDTGTPDCVSHQQNCLSVQLNVQRVVCVVVVHHDDCVDPPNVVLLVVLVVCDLSRGHSSLLSSTGPAPADPVNRVVSVVVVVVLSVCVVVVHDDPDSCSVVPVVVVVRCSNGSHSCSRVNVCCVRPPSVVCSVVSSVVSVVVVVVVVVVVVVVVVVVVVVVVVVPPDCPDDPDDD

Radius of gyration: 30.23 Å; Cα contacts (8 Å, |Δi|>4): 767; chains: 2; bounding box: 109×72×80 Å

Nearest PDB structures (foldseek):
  7vf4-assembly1_B  TM=6.950E-01  e=4.319E-11  Candida albicans SC5314
  7vf4-assembly4_G  TM=6.881E-01  e=5.985E-11  Candida albicans SC5314
  7vf4-assembly4_H  TM=6.976E-01  e=1.031E-10  Candida albicans SC5314
  7vf4-assembly2_D  TM=7.214E-01  e=3.058E-10  Candida albicans SC5314
  6o22-assembly1_B  TM=7.004E-01  e=1.168E-08  Saccharomyces cerevisiae S288C

pLDDT: mean 85.05, std 19.45, range [18.58, 98.81]

Solvent-accessible surface area (backbone atoms only — not comparable to full-atom values): 34683 Å² total; per-residue (Å²): 106,70,63,56,51,51,53,48,48,53,49,46,54,53,47,50,52,51,48,51,54,51,49,51,51,52,51,51,50,48,47,49,49,53,61,74,38,47,67,55,52,54,52,46,55,63,57,48,71,75,40,81,59,48,52,24,41,19,60,71,56,45,58,65,84,58,52,77,45,51,37,73,72,47,44,56,48,39,56,72,24,34,71,41,77,46,73,40,50,75,35,41,92,80,70,46,58,59,79,13,35,32,42,34,41,27,38,50,91,60,83,33,38,71,57,52,59,51,72,47,54,34,40,65,40,30,37,83,86,68,50,69,46,60,25,42,56,46,49,86,74,56,48,70,42,79,89,38,34,73,43,70,55,52,38,60,35,40,38,51,30,54,52,50,24,60,72,67,72,43,82,73,54,67,80,35,83,49,42,31,59,42,46,54,49,54,66,70,56,43,84,92,63,50,33,45,74,23,44,40,30,23,27,64,64,94,65,52,71,66,51,13,55,52,25,43,51,52,51,52,50,50,50,52,35,46,74,72,68,44,87,62,82,70,76,75,69,73,65,63,73,63,55,66,69,66,48,68,77,44,78,26,83,61,34,56,59,48,51,49,44,44,58,69,45,47,61,76,40,34,62,58,27,34,52,51,46,51,52,53,49,52,50,51,51,51,54,52,52,54,50,52,53,52,53,56,56,56,59,62,65,64,72,63,72,80,73,74,85,80,77,78,131,107,71,63,58,51,50,53,48,48,54,48,46,53,52,46,52,52,51,46,51,55,52,49,50,50,54,51,50,50,48,48,48,49,51,61,74,39,48,66,55,52,54,52,46,53,62,57,48,72,75,39,82,58,48,50,24,41,21,60,71,55,43,56,66,84,58,52,76,45,52,36,72,72,47,46,55,48,40,56,72,23,33,72,41,78,45,74,40,50,76,34,40,91,78,70,46,58,59,78,14,34,33,42,35,40,28,36,49,90,59,84,34,39,73,58,50,59,53,72,47,54,36,41,65,40,30,36,84,88,69,51,68,48,57,24,42,55,48,49,86,74,55,48,68,39,80,89,38,34,74,41,71,56,51,38,61,35,40,38,50,31,52,52,50,24,61,73,66,71,43,83,72,54,68,81,34,80,50,42,31,58,41,47,53,49,53,67,71,56,43,84,93,65,49,34,44,73,23,44,39,30,22,28,64,66,96,63,51,73,66,51,13,56,53,25,43,52,52,50,53,50,49,50,53,36,47,74,71,68,44,88,63,83,71,77,75,69,72,65,64,72,63,55,66,70,66,47,67,77,46,79,25,84,61,34,57,59,48,51,48,43,44,59,69,45,46,59,75,41,33,62,59,27,34,52,51,45,51,53,53,50,53,50,50,51,50,54,51,51,51,51,52,52,50,51,52,53,56,56,59,66,64,69,66,72,80,79,82,85,84,73,82,130